Protein AF-A0A919ZB90-F1 (afdb_monomer)

Radius of gyration: 28.22 Å; Cα contacts (8 Å, |Δi|>4): 1110; chains: 1; bounding box: 58×94×82 Å

Structure (mmCIF, N/CA/C/O backbone):
data_AF-A0A919ZB90-F1
#
_entry.id   AF-A0A919ZB90-F1
#
loop_
_atom_site.group_PDB
_atom_site.id
_atom_site.type_symbol
_atom_site.label_atom_id
_atom_site.label_alt_id
_atom_site.label_comp_id
_atom_site.label_asym_id
_atom_site.label_entity_id
_atom_site.label_seq_id
_atom_site.pdbx_PDB_ins_code
_atom_site.Cartn_x
_atom_site.Cartn_y
_atom_site.Cartn_z
_atom_site.occupancy
_atom_site.B_iso_or_equiv
_atom_site.auth_seq_id
_atom_site.auth_comp_id
_atom_site.auth_asym_id
_atom_site.auth_atom_id
_atom_site.pdbx_PDB_model_num
ATOM 1 N N . MET A 1 1 ? 9.012 74.924 -45.131 1.00 33.72 1 MET A N 1
ATOM 2 C CA . MET A 1 1 ? 10.168 74.266 -45.775 1.00 33.72 1 MET A CA 1
ATOM 3 C C . MET A 1 1 ? 10.039 72.759 -45.604 1.00 33.72 1 MET A C 1
ATOM 5 O O . MET A 1 1 ? 9.508 72.348 -44.579 1.00 33.72 1 MET A O 1
ATOM 9 N N . PRO A 1 2 ? 10.419 71.971 -46.619 1.00 34.50 2 PRO A N 1
ATOM 10 C CA . PRO A 1 2 ? 9.854 70.656 -46.902 1.00 34.50 2 PRO A CA 1
ATOM 11 C C . PRO A 1 2 ? 10.776 69.486 -46.518 1.00 34.50 2 PRO A C 1
ATOM 13 O O . PRO A 1 2 ? 11.990 69.631 -46.419 1.00 34.50 2 PRO A O 1
ATOM 16 N N . SER A 1 3 ? 10.129 68.333 -46.336 1.00 35.34 3 SER A N 1
ATOM 17 C CA . SER A 1 3 ? 10.578 66.939 -46.496 1.00 35.34 3 SER A CA 1
ATOM 18 C C . SER A 1 3 ? 12.065 66.649 -46.756 1.00 35.34 3 SER A C 1
ATOM 20 O O . SER A 1 3 ? 12.590 66.942 -47.832 1.00 35.34 3 SER A O 1
ATOM 22 N N . LYS A 1 4 ? 12.675 65.874 -45.849 1.00 35.53 4 LYS A N 1
ATOM 23 C CA . LYS A 1 4 ? 13.833 65.018 -46.144 1.00 35.53 4 LYS A CA 1
ATOM 24 C C . LYS A 1 4 ? 13.376 63.549 -46.056 1.00 35.53 4 LYS A C 1
ATOM 26 O O . LYS A 1 4 ? 12.790 63.186 -45.037 1.00 35.53 4 LYS A O 1
ATOM 31 N N . PRO A 1 5 ? 13.566 62.724 -47.100 1.00 38.44 5 PRO A N 1
ATOM 32 C CA . PRO A 1 5 ? 13.078 61.349 -47.117 1.00 38.44 5 PRO A CA 1
ATOM 33 C C . PRO A 1 5 ? 13.950 60.445 -46.238 1.00 38.44 5 PRO A C 1
ATOM 35 O O . PRO A 1 5 ? 15.179 60.535 -46.262 1.00 38.44 5 PRO A O 1
ATOM 38 N N . ALA A 1 6 ? 13.299 59.569 -45.473 1.00 39.81 6 ALA A N 1
ATOM 39 C CA . ALA A 1 6 ? 13.949 58.467 -44.775 1.00 39.81 6 ALA A CA 1
ATOM 40 C C . ALA A 1 6 ? 14.398 57.391 -45.789 1.00 39.81 6 ALA A C 1
ATOM 42 O O . ALA A 1 6 ? 13.708 57.167 -46.788 1.00 39.81 6 ALA A O 1
ATOM 43 N N . PRO A 1 7 ? 15.551 56.736 -45.569 1.00 35.25 7 PRO A N 1
ATOM 44 C CA . PRO A 1 7 ? 16.112 55.780 -46.512 1.00 35.25 7 PRO A CA 1
ATOM 45 C C . PRO A 1 7 ? 15.298 54.482 -46.573 1.00 35.25 7 PRO A C 1
ATOM 47 O O . PRO A 1 7 ? 14.912 53.906 -45.558 1.00 35.25 7 PRO A O 1
ATOM 50 N N . SER A 1 8 ? 15.089 54.015 -47.803 1.00 32.25 8 SER A N 1
ATOM 51 C CA . SER A 1 8 ? 14.588 52.685 -48.140 1.00 32.25 8 SER A CA 1
ATOM 52 C C . SER A 1 8 ? 15.560 51.621 -47.624 1.00 32.25 8 SER A C 1
ATOM 54 O O . SER A 1 8 ? 16.676 51.492 -48.128 1.00 32.25 8 SER A O 1
ATOM 56 N N . ILE A 1 9 ? 15.134 50.854 -46.620 1.00 36.75 9 ILE A N 1
ATOM 57 C CA . ILE A 1 9 ? 15.798 49.610 -46.234 1.00 36.75 9 ILE A CA 1
ATOM 58 C C . ILE A 1 9 ? 15.174 48.505 -47.085 1.00 36.75 9 ILE A C 1
ATOM 60 O O . ILE A 1 9 ? 14.011 48.143 -46.916 1.00 36.75 9 ILE A O 1
ATOM 64 N N . ARG A 1 10 ? 15.956 48.002 -48.044 1.00 31.92 10 ARG A N 1
ATOM 65 C CA . ARG A 1 10 ? 15.674 46.740 -48.731 1.00 31.92 10 ARG A CA 1
ATOM 66 C C . ARG A 1 10 ? 15.649 45.617 -47.685 1.00 31.92 10 ARG A C 1
ATOM 68 O O . ARG A 1 10 ? 16.585 45.554 -46.889 1.00 31.92 10 ARG A O 1
ATOM 75 N N . PRO A 1 11 ? 14.662 44.710 -47.696 1.00 31.88 11 PRO A N 1
ATOM 76 C CA . PRO A 1 11 ? 14.775 43.480 -46.935 1.00 31.88 11 PRO A CA 1
ATOM 77 C C . PRO A 1 11 ? 15.891 42.639 -47.558 1.00 31.88 11 PRO A C 1
ATOM 79 O O . PRO A 1 11 ? 15.798 42.196 -48.704 1.00 31.88 11 PRO A O 1
ATOM 82 N N . THR A 1 12 ? 16.974 42.463 -46.808 1.00 31.47 12 THR A N 1
ATOM 83 C CA . THR A 1 12 ? 17.991 41.458 -47.094 1.00 31.47 12 THR A CA 1
ATOM 84 C C . THR A 1 12 ? 17.324 40.099 -46.936 1.00 31.47 12 THR A C 1
ATOM 86 O O . THR A 1 12 ? 16.938 39.704 -45.838 1.00 31.47 12 THR A O 1
ATOM 89 N N . VAL A 1 13 ? 17.136 39.406 -48.053 1.00 31.42 13 VAL A N 1
ATOM 90 C CA . VAL A 1 13 ? 16.817 37.981 -48.067 1.00 31.42 13 VAL A CA 1
ATOM 91 C C . VAL A 1 13 ? 18.034 37.266 -47.484 1.00 31.42 13 VAL A C 1
ATOM 93 O O . VAL A 1 13 ? 19.089 37.266 -48.113 1.00 31.42 13 VAL A O 1
ATOM 96 N N . SER A 1 14 ? 17.902 36.697 -46.285 1.00 32.19 14 SER A N 1
ATOM 97 C CA . SER A 1 14 ? 18.808 35.647 -45.814 1.00 32.19 14 SER A CA 1
ATOM 98 C C . SER A 1 14 ? 18.320 34.310 -46.376 1.00 32.19 14 SER A C 1
ATOM 100 O O . SER A 1 14 ? 17.209 33.895 -46.037 1.00 32.19 14 SER A O 1
ATOM 102 N N . PRO A 1 15 ? 19.109 33.630 -47.222 1.00 33.69 15 PRO A N 1
ATOM 103 C CA . PRO A 1 15 ? 18.879 32.251 -47.599 1.00 33.69 15 PRO A CA 1
ATOM 104 C C . PRO A 1 15 ? 19.675 31.361 -46.639 1.00 33.69 15 PRO A C 1
ATOM 106 O O . PRO A 1 15 ? 20.893 31.326 -46.721 1.00 33.69 15 PRO A O 1
ATOM 109 N N . ASP A 1 16 ? 18.992 30.724 -45.692 1.00 29.38 16 ASP A N 1
ATOM 110 C CA . ASP A 1 16 ? 19.381 29.421 -45.125 1.00 29.38 16 ASP A CA 1
ATOM 111 C C . ASP A 1 16 ? 18.322 28.994 -44.104 1.00 29.38 16 ASP A C 1
ATOM 113 O O . ASP A 1 16 ? 18.508 28.991 -42.889 1.00 29.38 16 ASP A O 1
ATOM 117 N N . ALA A 1 17 ? 17.147 28.645 -44.625 1.00 31.34 17 ALA A N 1
ATOM 118 C CA . ALA A 1 17 ? 16.283 27.695 -43.950 1.00 31.34 17 ALA A CA 1
ATOM 119 C C . ALA A 1 17 ? 16.693 26.308 -44.454 1.00 31.34 17 ALA A C 1
ATOM 121 O O . ALA A 1 17 ? 16.183 25.835 -45.469 1.00 31.34 17 ALA A O 1
ATOM 122 N N . SER A 1 18 ? 17.645 25.673 -43.768 1.00 29.23 18 SER A N 1
ATOM 123 C CA . SER A 1 18 ? 17.850 24.232 -43.907 1.00 29.23 18 SER A CA 1
ATOM 124 C C . SER A 1 18 ? 16.518 23.537 -43.608 1.00 29.23 18 SER A C 1
ATOM 126 O O . SER A 1 18 ? 15.983 23.727 -42.510 1.00 29.23 18 SER A O 1
ATOM 128 N N . PRO A 1 19 ? 15.950 22.746 -44.534 1.00 32.88 19 PRO A N 1
ATOM 129 C CA . PRO A 1 19 ? 14.796 21.928 -44.215 1.00 32.88 19 PRO A CA 1
ATOM 130 C C . PRO A 1 19 ? 15.258 20.893 -43.189 1.00 32.88 19 PRO A C 1
ATOM 132 O O . PRO A 1 19 ? 16.089 20.031 -43.477 1.00 32.88 19 PRO A O 1
ATOM 135 N N . THR A 1 20 ? 14.760 21.002 -41.962 1.00 36.25 20 THR A N 1
ATOM 136 C CA . THR A 1 20 ? 14.890 19.948 -40.960 1.00 36.25 20 THR A CA 1
ATOM 137 C C . THR A 1 20 ? 14.112 18.740 -41.479 1.00 36.25 20 THR A C 1
ATOM 139 O O . THR A 1 20 ? 12.900 18.639 -41.305 1.00 36.25 20 THR A O 1
ATOM 142 N N . ASN A 1 21 ? 14.821 17.838 -42.166 1.00 36.84 21 ASN A N 1
ATOM 143 C CA . ASN A 1 21 ? 14.359 16.509 -42.573 1.00 36.84 21 ASN A CA 1
ATOM 144 C C . ASN A 1 21 ? 14.119 15.652 -41.319 1.00 36.84 21 ASN A C 1
ATOM 146 O O . ASN A 1 21 ? 14.881 14.745 -40.996 1.00 36.84 21 ASN A O 1
ATOM 150 N N . SER A 1 22 ? 13.062 15.990 -40.587 1.00 46.31 22 SER A N 1
ATOM 151 C CA . SER A 1 22 ? 12.531 15.221 -39.471 1.00 46.31 22 SER A CA 1
ATOM 152 C C . SER A 1 22 ? 11.343 14.415 -39.982 1.00 46.31 22 SER A C 1
ATOM 154 O O . SER A 1 22 ? 10.385 14.965 -40.527 1.00 46.31 22 SER A O 1
ATOM 156 N N . ALA A 1 23 ? 11.407 13.093 -39.848 1.00 43.88 23 ALA A N 1
ATOM 157 C CA . ALA A 1 23 ? 10.255 12.252 -40.123 1.00 43.88 23 ALA A CA 1
ATOM 158 C C . ALA A 1 23 ? 9.307 12.335 -38.919 1.00 43.88 23 ALA A C 1
ATOM 160 O O . ALA A 1 23 ? 9.551 11.715 -37.885 1.00 43.88 23 ALA A O 1
ATOM 161 N N . ARG A 1 24 ? 8.218 13.102 -39.041 1.00 47.94 24 ARG A N 1
ATOM 162 C CA . ARG A 1 24 ? 7.064 12.974 -38.143 1.00 47.94 24 ARG A CA 1
ATOM 163 C C . ARG A 1 24 ? 6.127 11.947 -38.775 1.00 47.94 24 ARG A C 1
ATOM 165 O O . ARG A 1 24 ? 5.495 12.239 -39.781 1.00 47.94 24 ARG A O 1
ATOM 172 N N . ALA A 1 25 ? 6.133 10.724 -38.252 1.00 42.44 25 ALA A N 1
ATOM 173 C CA . ALA A 1 25 ? 5.331 9.634 -38.796 1.00 42.44 25 ALA A CA 1
ATOM 174 C C . ALA A 1 25 ? 3.856 9.780 -38.394 1.00 42.44 25 ALA A C 1
ATOM 176 O O . ALA A 1 25 ? 3.531 9.915 -37.213 1.00 42.44 25 ALA A O 1
ATOM 177 N N . ASP A 1 26 ? 2.983 9.730 -39.396 1.00 37.31 26 ASP A N 1
ATOM 178 C CA . ASP A 1 26 ? 1.536 9.658 -39.254 1.00 37.31 26 ASP A CA 1
ATOM 179 C C . ASP A 1 26 ? 1.111 8.333 -38.582 1.00 37.31 26 ASP A C 1
ATOM 181 O O . ASP A 1 26 ? 1.509 7.242 -38.987 1.00 37.31 26 ASP A O 1
ATOM 185 N N . GLY A 1 27 ? 0.262 8.422 -37.554 1.00 43.72 27 GLY A N 1
ATOM 186 C CA . GLY A 1 27 ? -0.650 7.352 -37.122 1.00 43.72 27 GLY A CA 1
ATOM 187 C C . GLY A 1 27 ? -0.151 6.293 -36.126 1.00 43.72 27 GLY A C 1
ATOM 188 O O . GLY A 1 27 ? -0.932 5.900 -35.261 1.00 43.72 27 GLY A O 1
ATOM 189 N N . ALA A 1 28 ? 1.108 5.851 -36.171 1.00 56.88 28 ALA A N 1
ATOM 190 C CA . ALA A 1 28 ? 1.669 4.919 -35.181 1.00 56.88 28 ALA A CA 1
ATOM 191 C C . ALA A 1 28 ? 3.053 5.399 -34.726 1.00 56.88 28 ALA A C 1
ATOM 193 O O . ALA A 1 28 ? 3.996 5.431 -35.510 1.00 56.88 28 ALA A O 1
ATOM 194 N N . GLY A 1 29 ? 3.170 5.830 -33.468 1.00 84.94 29 GLY A N 1
ATOM 195 C CA . GLY A 1 29 ? 4.442 6.281 -32.897 1.00 84.94 29 GLY A CA 1
ATOM 196 C C . GLY A 1 29 ? 5.389 5.121 -32.577 1.00 84.94 29 GLY A C 1
ATOM 197 O O . GLY A 1 29 ? 4.961 3.975 -32.458 1.00 84.94 29 GLY A O 1
ATOM 198 N N . ILE A 1 30 ? 6.677 5.431 -32.397 1.00 91.69 30 ILE A N 1
ATOM 199 C CA . ILE A 1 30 ? 7.649 4.493 -31.811 1.00 91.69 30 ILE A CA 1
ATOM 200 C C . ILE A 1 30 ? 7.158 4.079 -30.419 1.00 91.69 30 ILE A C 1
ATOM 202 O O . ILE A 1 30 ? 6.706 4.926 -29.651 1.00 91.69 30 ILE A O 1
ATOM 206 N N . VAL A 1 31 ? 7.274 2.797 -30.080 1.00 93.50 31 VAL A N 1
ATOM 207 C CA . VAL A 1 31 ? 6.884 2.250 -28.776 1.00 93.50 31 VAL A CA 1
ATOM 208 C C . VAL A 1 31 ? 8.124 1.775 -28.029 1.00 93.50 31 VAL A C 1
ATOM 210 O O . VAL A 1 31 ? 8.919 1.012 -28.571 1.00 93.50 31 VAL A O 1
ATOM 213 N N . ILE A 1 32 ? 8.253 2.201 -26.770 1.00 94.56 32 ILE A N 1
ATOM 214 C CA . ILE A 1 32 ? 9.204 1.656 -25.793 1.00 94.56 32 ILE A CA 1
ATOM 215 C C . ILE A 1 32 ? 8.383 1.039 -24.668 1.00 94.56 32 ILE A C 1
ATOM 217 O O . ILE A 1 32 ? 7.632 1.761 -24.009 1.00 94.56 32 ILE A O 1
ATOM 221 N N . ARG A 1 33 ? 8.501 -0.271 -24.442 1.00 94.00 33 ARG A N 1
ATOM 222 C CA . ARG A 1 33 ? 7.674 -0.996 -23.464 1.00 94.00 33 ARG A CA 1
ATOM 223 C C . ARG A 1 33 ? 8.517 -1.909 -22.590 1.00 94.00 33 ARG A C 1
ATOM 225 O O . ARG A 1 33 ? 9.237 -2.748 -23.118 1.00 94.00 33 ARG A O 1
ATOM 232 N N . LEU A 1 34 ? 8.398 -1.780 -21.272 1.00 94.50 34 LEU A N 1
ATOM 233 C CA . LEU A 1 34 ? 9.046 -2.691 -20.330 1.00 94.50 34 LEU A CA 1
ATOM 234 C C . LEU A 1 34 ? 8.370 -4.071 -20.391 1.00 94.50 34 LEU A C 1
ATOM 236 O O . LEU A 1 34 ? 7.156 -4.174 -20.242 1.00 94.50 34 LEU A O 1
ATOM 240 N N . GLN A 1 35 ? 9.137 -5.143 -20.591 1.00 94.38 35 GLN A N 1
ATOM 241 C CA . GLN A 1 35 ? 8.577 -6.497 -20.702 1.00 94.38 35 GLN A CA 1
ATOM 242 C C . GLN A 1 35 ? 8.038 -7.021 -19.366 1.00 94.38 35 GLN A C 1
ATOM 244 O O . GLN A 1 35 ? 6.997 -7.674 -19.343 1.00 94.38 35 GLN A O 1
ATOM 249 N N . ALA A 1 36 ? 8.727 -6.725 -18.257 1.00 90.56 36 ALA A N 1
ATOM 250 C CA . ALA A 1 36 ? 8.327 -7.168 -16.918 1.00 90.56 36 ALA A CA 1
ATOM 251 C C . ALA A 1 36 ? 6.997 -6.545 -16.460 1.00 90.56 36 ALA A C 1
ATOM 253 O O . ALA A 1 36 ? 6.240 -7.161 -15.714 1.00 90.56 36 ALA A O 1
ATOM 254 N N . GLU A 1 37 ? 6.694 -5.337 -16.939 1.00 91.44 37 GLU A N 1
ATOM 255 C CA . GLU A 1 37 ? 5.431 -4.654 -16.689 1.00 91.44 37 GLU A CA 1
ATOM 256 C C . GLU A 1 37 ? 5.023 -3.839 -17.931 1.00 91.44 37 GLU A C 1
ATOM 258 O O . GLU A 1 37 ? 5.362 -2.658 -18.040 1.00 91.44 37 GLU A O 1
ATOM 263 N N . PRO A 1 38 ? 4.280 -4.448 -18.876 1.00 88.25 38 PRO A N 1
ATOM 264 C CA . PRO A 1 38 ? 3.887 -3.818 -20.139 1.00 88.25 38 PRO A CA 1
ATOM 265 C C . PRO A 1 38 ? 3.040 -2.550 -19.998 1.00 88.25 38 PRO A C 1
ATOM 267 O O . PRO A 1 38 ? 2.917 -1.795 -20.964 1.00 88.25 38 PRO A O 1
ATOM 270 N N . ARG A 1 39 ? 2.439 -2.309 -18.822 1.00 87.12 39 ARG A N 1
ATOM 271 C CA . ARG A 1 39 ? 1.713 -1.064 -18.521 1.00 87.12 39 ARG A CA 1
ATOM 272 C C . ARG A 1 39 ? 2.660 0.127 -18.320 1.00 87.12 39 ARG A C 1
ATOM 274 O O . ARG A 1 39 ? 2.202 1.265 -18.373 1.00 87.12 39 ARG A O 1
ATOM 281 N N . LEU A 1 40 ? 3.956 -0.119 -18.116 1.00 84.69 40 LEU A N 1
ATOM 282 C CA . LEU A 1 40 ? 5.010 0.894 -18.074 1.00 84.69 40 LEU A CA 1
ATOM 283 C C . LEU A 1 40 ? 5.649 1.019 -19.468 1.00 84.69 40 LEU A C 1
ATOM 285 O O . LEU A 1 40 ? 6.515 0.232 -19.856 1.00 84.69 40 LEU A O 1
ATOM 289 N N . GLY A 1 41 ? 5.216 2.022 -20.231 1.00 79.44 41 GLY A N 1
ATOM 290 C CA . GLY A 1 41 ? 5.770 2.356 -21.545 1.00 79.44 41 GLY A CA 1
ATOM 291 C C . GLY A 1 41 ? 6.099 3.842 -21.667 1.00 79.44 41 GLY A C 1
ATOM 292 O O . GLY A 1 41 ? 5.474 4.670 -21.009 1.00 79.44 41 GLY A O 1
ATOM 293 N N . GLY A 1 42 ? 7.092 4.185 -22.491 1.00 75.69 42 GLY A N 1
ATOM 294 C CA . GLY A 1 42 ? 7.488 5.578 -22.724 1.00 75.69 42 GLY A CA 1
ATOM 295 C C . GLY A 1 42 ? 6.341 6.425 -23.312 1.00 75.69 42 GLY A C 1
ATOM 296 O O . GLY A 1 42 ? 5.517 5.908 -24.060 1.00 75.69 42 GLY A O 1
ATOM 297 N N . ALA A 1 43 ? 6.253 7.734 -23.052 1.00 81.69 43 ALA A N 1
ATOM 298 C CA . ALA A 1 43 ? 7.235 8.587 -22.381 1.00 81.69 43 ALA A CA 1
ATOM 299 C C . ALA A 1 43 ? 6.978 8.734 -20.869 1.00 81.69 43 ALA A C 1
ATOM 301 O O . ALA A 1 43 ? 6.057 9.445 -20.471 1.00 81.69 43 ALA A O 1
ATOM 302 N N . ILE A 1 44 ? 7.797 8.083 -20.037 1.00 87.75 44 ILE A N 1
ATOM 303 C CA . ILE A 1 44 ? 7.660 8.081 -18.572 1.00 87.75 44 ILE A CA 1
ATOM 304 C C . ILE A 1 44 ? 9.024 7.964 -17.888 1.00 87.75 44 ILE A C 1
ATOM 306 O O . ILE A 1 44 ? 9.960 7.379 -18.437 1.00 87.75 44 ILE A O 1
ATOM 310 N N . THR A 1 45 ? 9.098 8.457 -16.653 1.00 91.19 45 THR A N 1
ATOM 311 C CA . THR A 1 45 ? 10.108 8.042 -15.673 1.00 91.19 45 THR A CA 1
ATOM 312 C C . THR A 1 45 ? 9.450 7.049 -14.730 1.00 91.19 45 THR A C 1
ATOM 314 O O . THR A 1 45 ? 8.411 7.380 -14.167 1.00 91.19 45 THR A O 1
ATOM 317 N N . ALA A 1 46 ? 10.017 5.859 -14.541 1.00 92.31 46 ALA A N 1
ATOM 318 C CA . ALA A 1 46 ? 9.442 4.817 -13.689 1.00 92.31 46 ALA A CA 1
ATOM 319 C C . ALA A 1 46 ? 10.495 4.182 -12.773 1.00 92.31 46 ALA A C 1
ATOM 321 O O . ALA A 1 46 ? 11.666 4.085 -13.140 1.00 92.31 46 ALA A O 1
ATOM 322 N N . LEU A 1 47 ? 10.062 3.721 -11.595 1.00 91.12 47 LEU A N 1
ATOM 323 C CA . LEU A 1 47 ? 10.901 2.914 -10.709 1.00 91.12 47 LEU A CA 1
ATOM 324 C C . LEU A 1 47 ? 11.029 1.487 -11.252 1.00 91.12 47 LEU A C 1
ATOM 326 O O . LEU A 1 47 ? 10.025 0.811 -11.510 1.00 91.12 47 LEU A O 1
ATOM 330 N N . VAL A 1 48 ? 12.269 1.026 -11.384 1.00 92.19 48 VAL A N 1
ATOM 331 C CA . VAL A 1 48 ? 12.631 -0.318 -11.852 1.00 92.19 48 VAL A CA 1
ATOM 332 C C . VAL A 1 48 ? 13.619 -0.960 -10.884 1.00 92.19 48 VAL A C 1
ATOM 334 O O . VAL A 1 48 ? 14.331 -0.261 -10.162 1.00 92.19 48 VAL A O 1
ATOM 337 N N . GLY A 1 49 ? 13.650 -2.289 -10.850 1.00 90.19 49 GLY A N 1
ATOM 338 C CA . GLY A 1 49 ? 14.616 -3.016 -10.032 1.00 90.19 49 GLY A CA 1
ATOM 339 C C . GLY A 1 49 ? 16.050 -2.918 -10.554 1.00 90.19 49 GLY A C 1
ATOM 340 O O . GLY A 1 49 ? 16.294 -2.542 -11.700 1.00 90.19 49 GLY A O 1
ATOM 341 N N . ALA A 1 50 ? 17.002 -3.320 -9.710 1.00 88.12 50 ALA A N 1
ATOM 342 C CA . ALA A 1 50 ? 18.422 -3.431 -10.064 1.00 88.12 50 ALA A CA 1
ATOM 343 C C . ALA A 1 50 ? 18.764 -4.678 -10.908 1.00 88.12 50 ALA A C 1
ATOM 345 O O . ALA A 1 50 ? 19.900 -4.840 -11.348 1.00 88.12 50 ALA A O 1
ATOM 346 N N . SER A 1 51 ? 17.792 -5.567 -11.137 1.00 88.75 51 SER A N 1
ATOM 347 C CA . SER A 1 51 ? 17.930 -6.700 -12.056 1.00 88.75 51 SER A CA 1
ATOM 348 C C . SER A 1 51 ? 17.958 -6.239 -13.519 1.00 88.75 51 SER A C 1
ATOM 350 O O . SER A 1 51 ? 17.534 -5.126 -13.831 1.00 88.75 51 SER A O 1
ATOM 352 N N . ASP A 1 52 ? 18.440 -7.095 -14.425 1.00 92.06 52 ASP A N 1
ATOM 353 C CA . ASP A 1 52 ? 18.441 -6.809 -15.864 1.00 92.06 52 ASP A CA 1
ATOM 354 C C . ASP A 1 52 ? 17.018 -6.488 -16.357 1.00 92.06 52 ASP A C 1
ATOM 356 O O . ASP A 1 52 ? 16.082 -7.267 -16.166 1.00 92.06 52 ASP A O 1
ATOM 360 N N . GLN A 1 53 ? 16.859 -5.342 -17.020 1.00 94.38 53 GLN A N 1
ATOM 361 C CA . GLN A 1 53 ? 15.562 -4.853 -17.492 1.00 94.38 53 GLN A CA 1
ATOM 362 C C . GLN A 1 53 ? 15.442 -5.051 -19.002 1.00 94.38 53 GLN A C 1
ATOM 364 O O . GLN A 1 53 ? 16.311 -4.612 -19.755 1.00 94.38 53 GLN A O 1
ATOM 369 N N . ARG A 1 54 ? 14.362 -5.689 -19.468 1.00 96.81 54 ARG A N 1
ATOM 370 C CA . ARG A 1 54 ? 14.127 -5.944 -20.900 1.00 96.81 54 ARG A CA 1
ATOM 371 C C . ARG A 1 54 ? 13.019 -5.063 -21.453 1.00 96.81 54 ARG A C 1
ATOM 373 O O . ARG A 1 54 ? 11.954 -4.956 -20.850 1.00 96.81 54 ARG A O 1
ATOM 380 N N . TYR A 1 55 ? 13.254 -4.494 -22.627 1.00 97.25 55 TYR A N 1
ATOM 381 C CA . TYR A 1 55 ? 12.353 -3.569 -23.300 1.00 97.25 55 TYR A CA 1
ATOM 382 C C . TYR A 1 55 ? 12.075 -4.004 -24.727 1.00 97.25 55 TYR A C 1
ATOM 384 O O . TYR A 1 55 ? 12.997 -4.382 -25.442 1.00 97.25 55 TYR A O 1
ATOM 392 N N . ASP A 1 56 ? 10.829 -3.869 -25.164 1.00 96.81 56 ASP A N 1
ATOM 393 C CA . ASP A 1 56 ? 10.492 -3.897 -26.583 1.00 96.81 56 ASP A CA 1
ATOM 394 C C . ASP A 1 56 ? 10.643 -2.487 -27.159 1.00 96.81 56 ASP A C 1
ATOM 396 O O . ASP A 1 56 ? 10.038 -1.537 -26.650 1.00 96.81 56 ASP A O 1
ATOM 400 N N . LEU A 1 57 ? 11.422 -2.368 -28.233 1.00 96.56 57 LEU A N 1
ATOM 401 C CA . LEU A 1 57 ? 11.479 -1.197 -29.101 1.00 96.56 57 LEU A CA 1
ATOM 402 C C . LEU A 1 57 ? 10.798 -1.539 -30.421 1.00 96.56 57 LEU A C 1
ATOM 404 O O . LEU A 1 57 ? 11.270 -2.417 -31.143 1.00 96.56 57 LEU A O 1
ATOM 408 N N . ILE A 1 58 ? 9.701 -0.850 -30.732 1.00 95.94 58 ILE A N 1
ATOM 409 C CA . ILE A 1 58 ? 8.933 -1.060 -31.964 1.00 95.94 58 ILE A CA 1
ATOM 410 C C . ILE A 1 58 ? 8.882 0.254 -32.735 1.00 95.94 58 ILE A C 1
ATOM 412 O O . ILE A 1 58 ? 8.422 1.274 -32.219 1.00 95.94 58 ILE A O 1
ATOM 416 N N . PHE A 1 59 ? 9.346 0.218 -33.976 1.00 95.56 59 PHE A N 1
ATOM 417 C CA . PHE A 1 59 ? 9.377 1.337 -34.900 1.00 95.56 59 PHE A CA 1
ATOM 418 C C . PHE A 1 59 ? 8.283 1.162 -35.962 1.00 95.56 59 PHE A C 1
ATOM 420 O O . PHE A 1 59 ? 8.005 0.043 -36.384 1.00 95.56 59 PHE A O 1
ATOM 427 N N . PRO A 1 60 ? 7.662 2.249 -36.443 1.00 94.75 60 PRO A N 1
ATOM 428 C CA . PRO A 1 60 ? 6.698 2.177 -37.542 1.00 94.75 60 PRO A CA 1
ATOM 429 C C . PRO A 1 60 ? 7.369 2.077 -38.928 1.00 94.75 60 PRO A C 1
ATOM 431 O O . PRO A 1 60 ? 6.682 2.049 -39.945 1.00 94.75 60 PRO A O 1
ATOM 434 N N . TYR A 1 61 ? 8.704 2.068 -38.984 1.00 93.38 61 TYR A N 1
ATOM 435 C CA . TYR A 1 61 ? 9.514 2.029 -40.201 1.00 93.38 61 TYR A CA 1
ATOM 436 C C . TYR A 1 61 ? 10.835 1.297 -39.950 1.00 93.38 61 TYR A C 1
ATOM 438 O O . TYR A 1 61 ? 11.311 1.240 -38.815 1.00 93.38 61 TYR A O 1
ATOM 446 N N . ALA A 1 62 ? 11.452 0.800 -41.025 1.00 96.06 62 ALA A N 1
ATOM 447 C CA . ALA A 1 62 ? 12.778 0.198 -40.977 1.00 96.06 62 ALA A CA 1
ATOM 448 C C . ALA A 1 62 ? 13.833 1.205 -40.484 1.00 96.06 62 ALA A C 1
ATOM 450 O O . ALA A 1 62 ? 13.873 2.364 -40.927 1.00 96.06 62 ALA A O 1
ATOM 451 N N . VAL A 1 63 ? 14.707 0.769 -39.576 1.00 96.94 63 VAL A N 1
ATOM 452 C CA . VAL A 1 63 ? 15.742 1.611 -38.959 1.00 96.94 63 VAL A CA 1
ATOM 453 C C . VAL A 1 63 ? 17.158 1.166 -39.293 1.00 96.94 63 VAL A C 1
ATOM 455 O O . VAL A 1 63 ? 17.436 -0.005 -39.538 1.00 96.94 63 VAL A O 1
ATOM 458 N N . ASN A 1 64 ? 18.092 2.117 -39.246 1.00 97.81 64 ASN A N 1
ATOM 459 C CA . ASN A 1 64 ? 19.507 1.790 -39.223 1.00 97.81 64 ASN A CA 1
ATOM 460 C C . ASN A 1 64 ? 19.861 1.287 -37.813 1.00 97.81 64 ASN A C 1
ATOM 462 O O . ASN A 1 64 ? 19.969 2.074 -36.871 1.00 97.81 64 ASN A O 1
ATOM 466 N N . ARG A 1 65 ? 20.024 -0.034 -37.684 1.00 97.81 65 ARG A N 1
ATOM 467 C CA . ARG A 1 65 ? 20.259 -0.723 -36.404 1.00 97.81 65 ARG A CA 1
ATOM 468 C C . ARG A 1 65 ? 21.455 -0.160 -35.639 1.00 97.81 65 ARG A C 1
ATOM 470 O O . ARG A 1 65 ? 21.310 0.225 -34.485 1.00 97.81 65 ARG A O 1
ATOM 477 N N . GLU A 1 66 ? 22.598 -0.017 -36.307 1.00 97.62 66 GLU A N 1
ATOM 478 C CA . GLU A 1 66 ? 23.826 0.526 -35.712 1.00 97.62 66 GLU A CA 1
ATOM 479 C C . GLU A 1 66 ? 23.619 1.956 -35.192 1.00 97.62 66 GLU A C 1
ATOM 481 O O . GLU A 1 66 ? 24.061 2.308 -34.097 1.00 97.62 66 GLU A O 1
ATOM 486 N N . SER A 1 67 ? 22.890 2.783 -35.946 1.00 97.94 67 SER A N 1
ATOM 487 C CA . SER A 1 67 ? 22.556 4.136 -35.515 1.00 97.94 67 SER A CA 1
ATOM 488 C C . SER A 1 67 ? 21.664 4.142 -34.275 1.00 97.94 67 SER A C 1
ATOM 490 O O . SER A 1 67 ? 21.854 5.010 -33.428 1.00 97.94 67 SER A O 1
ATOM 492 N N . VAL A 1 68 ? 20.707 3.218 -34.153 1.00 97.81 68 VAL A N 1
ATOM 493 C CA . VAL A 1 68 ? 19.849 3.097 -32.962 1.00 97.81 68 VAL A CA 1
ATOM 494 C C . VAL A 1 68 ? 20.667 2.666 -31.747 1.00 97.81 68 VAL A C 1
ATOM 496 O O . VAL A 1 68 ? 20.589 3.313 -30.700 1.00 97.81 68 VAL A O 1
ATOM 499 N N . GLU A 1 69 ? 21.485 1.624 -31.895 1.00 98.25 69 GLU A N 1
ATOM 500 C CA . GLU A 1 69 ? 22.339 1.096 -30.827 1.00 98.25 69 GLU A CA 1
ATOM 501 C C . GLU A 1 69 ? 23.301 2.161 -30.300 1.00 98.25 69 GLU A C 1
ATOM 503 O O . GLU A 1 69 ? 23.370 2.404 -29.093 1.00 98.25 69 GLU A O 1
ATOM 508 N N . LYS A 1 70 ? 23.985 2.867 -31.209 1.00 97.31 70 LYS A N 1
ATOM 509 C CA . LYS A 1 70 ? 24.909 3.951 -30.864 1.00 97.31 70 LYS A CA 1
ATOM 510 C C . LYS A 1 70 ? 24.203 5.108 -30.160 1.00 97.31 70 LYS A C 1
ATOM 512 O O . LYS A 1 70 ? 24.727 5.625 -29.172 1.00 97.31 70 LYS A O 1
ATOM 517 N N . THR A 1 71 ? 23.027 5.511 -30.642 1.00 97.12 71 THR A N 1
ATOM 518 C CA . THR A 1 71 ? 22.256 6.602 -30.032 1.00 97.12 71 THR A CA 1
ATOM 519 C C . THR A 1 71 ? 21.841 6.251 -28.607 1.00 97.12 71 THR A C 1
ATOM 521 O O . THR A 1 71 ? 22.104 7.041 -27.698 1.00 97.12 71 THR A O 1
ATOM 524 N N . ILE A 1 72 ? 21.276 5.059 -28.383 1.00 96.44 72 ILE A N 1
ATOM 525 C CA . ILE A 1 72 ? 20.888 4.616 -27.037 1.00 96.44 72 ILE A CA 1
ATOM 526 C C . ILE A 1 72 ? 22.117 4.527 -26.135 1.00 96.44 72 ILE A C 1
ATOM 528 O O . ILE A 1 72 ? 22.100 5.094 -25.048 1.00 96.44 72 ILE A O 1
ATOM 532 N N . ALA A 1 73 ? 23.201 3.889 -26.588 1.00 95.19 73 ALA A N 1
ATOM 533 C CA . ALA A 1 73 ? 24.425 3.766 -25.799 1.00 95.19 73 ALA A CA 1
ATOM 534 C C . ALA A 1 73 ? 24.977 5.134 -25.368 1.00 95.19 73 ALA A C 1
ATOM 536 O O . ALA A 1 73 ? 25.368 5.303 -24.217 1.00 95.19 73 ALA A O 1
ATOM 537 N N . SER A 1 74 ? 24.947 6.135 -26.257 1.00 93.44 74 SER A N 1
ATOM 538 C CA . SER A 1 74 ? 25.437 7.486 -25.945 1.00 93.44 74 SER A CA 1
ATOM 539 C C . SER A 1 74 ? 24.572 8.258 -24.944 1.00 93.44 74 SER A C 1
ATOM 541 O O . SER A 1 74 ? 25.045 9.217 -24.341 1.00 93.44 74 SER A O 1
ATOM 543 N N . LYS A 1 75 ? 23.309 7.853 -24.772 1.00 92.94 75 LYS A N 1
ATOM 544 C CA . LYS A 1 75 ? 22.326 8.517 -23.904 1.00 92.94 75 LYS A CA 1
ATOM 545 C C . LYS A 1 75 ? 21.960 7.704 -22.668 1.00 92.94 75 LYS A C 1
ATOM 547 O O . LYS A 1 75 ? 21.127 8.153 -21.886 1.00 92.94 75 LYS A O 1
ATOM 552 N N . LEU A 1 76 ? 22.537 6.513 -22.513 1.00 91.69 76 LEU A N 1
ATOM 553 C CA . LEU A 1 76 ? 22.080 5.542 -21.531 1.00 91.69 76 LEU A CA 1
ATOM 554 C C . LEU A 1 76 ? 22.285 6.034 -20.097 1.00 91.69 76 LEU A C 1
ATOM 556 O O . LEU A 1 76 ? 21.379 5.883 -19.285 1.00 91.69 76 LEU A O 1
ATOM 560 N N . ALA A 1 77 ? 23.432 6.640 -19.792 1.00 84.00 77 ALA A N 1
ATOM 561 C CA . ALA A 1 77 ? 23.713 7.198 -18.473 1.00 84.00 77 ALA A CA 1
ATOM 562 C C . ALA A 1 77 ? 23.077 8.588 -18.307 1.00 84.00 77 ALA A C 1
ATOM 564 O O . ALA A 1 77 ? 23.206 9.450 -19.177 1.00 84.00 77 ALA A O 1
ATOM 565 N N . VAL A 1 78 ? 22.429 8.819 -17.162 1.00 78.25 78 VAL A N 1
ATOM 566 C CA . VAL A 1 78 ? 21.858 10.120 -16.788 1.00 78.25 78 VAL A CA 1
ATOM 567 C C . VAL A 1 78 ? 22.521 10.597 -15.500 1.00 78.25 78 VAL A C 1
ATOM 569 O O . VAL A 1 78 ? 22.460 9.910 -14.486 1.00 78.25 78 VAL A O 1
ATOM 572 N N . THR A 1 79 ? 23.123 11.787 -15.529 1.00 69.12 79 THR A N 1
ATOM 573 C CA . THR A 1 79 ? 23.750 12.431 -14.356 1.00 69.12 79 THR A CA 1
ATOM 574 C C . THR A 1 79 ? 22.922 13.593 -13.794 1.00 69.12 79 THR A C 1
ATOM 576 O O . THR A 1 79 ? 23.378 14.329 -12.923 1.00 69.12 79 THR A O 1
ATOM 579 N N . GLU A 1 80 ? 21.719 13.818 -14.322 1.00 65.12 80 GLU A N 1
ATOM 580 C CA . GLU A 1 80 ? 20.833 14.903 -13.893 1.00 65.12 80 GLU A CA 1
ATOM 581 C C . GLU A 1 80 ? 20.114 14.569 -12.576 1.00 65.12 80 GLU A C 1
ATOM 583 O O . GLU A 1 80 ? 19.688 13.435 -12.356 1.00 65.12 80 GLU A O 1
ATOM 588 N N . GLY A 1 81 ? 19.916 15.581 -11.722 1.00 62.84 81 GLY A N 1
ATOM 589 C CA . GLY A 1 81 ? 19.127 15.458 -10.488 1.00 62.84 81 GLY A CA 1
ATOM 590 C C . GLY A 1 81 ? 19.914 15.079 -9.230 1.00 62.84 81 GLY A C 1
ATOM 591 O O . GLY A 1 81 ? 19.304 14.731 -8.230 1.00 62.84 81 GLY A O 1
ATOM 592 N N . GLY A 1 82 ? 21.250 15.142 -9.249 1.00 63.78 82 GLY A N 1
ATOM 593 C CA . GLY A 1 82 ? 22.078 14.930 -8.051 1.00 63.78 82 GLY A CA 1
ATOM 594 C C . GLY A 1 82 ? 22.210 13.472 -7.593 1.00 63.78 82 GLY A C 1
ATOM 595 O O . GLY A 1 82 ? 22.897 13.214 -6.608 1.00 63.78 82 GLY A O 1
ATOM 596 N N . LEU A 1 83 ? 21.603 12.524 -8.313 1.00 68.69 83 LEU A N 1
ATOM 597 C CA . LEU A 1 83 ? 21.823 11.095 -8.105 1.00 68.69 83 LEU A CA 1
ATOM 598 C C . LEU A 1 83 ? 23.182 10.651 -8.678 1.00 68.69 83 LEU A C 1
ATOM 600 O O . LEU A 1 83 ? 23.660 11.244 -9.653 1.00 68.69 83 LEU A O 1
ATOM 604 N N . PRO A 1 84 ? 23.802 9.594 -8.119 1.00 67.94 84 PRO A N 1
ATOM 605 C CA . PRO A 1 84 ? 25.010 9.003 -8.682 1.00 67.94 84 PRO A CA 1
ATOM 606 C C . PRO A 1 84 ? 24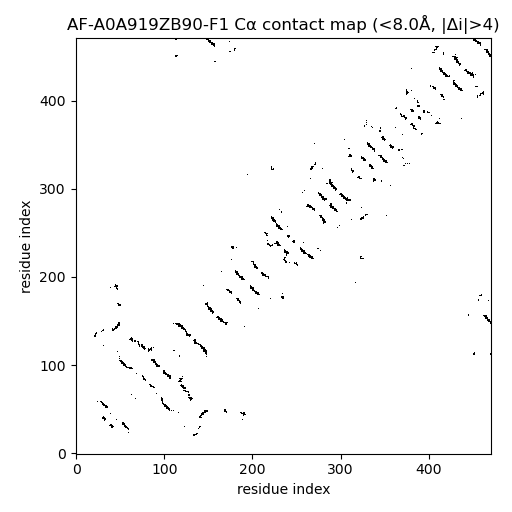.817 8.556 -10.136 1.00 67.94 84 PRO A C 1
ATOM 608 O O . PRO A 1 84 ? 23.731 8.137 -10.547 1.00 67.94 84 PRO A O 1
ATOM 611 N N . SER A 1 85 ? 25.901 8.603 -10.917 1.00 70.50 85 SER A N 1
ATOM 612 C CA . SER A 1 85 ? 25.907 8.004 -12.252 1.00 70.50 85 SER A CA 1
ATOM 613 C C . SER A 1 85 ? 25.740 6.494 -12.126 1.00 70.50 85 SER A C 1
ATOM 615 O O . SER A 1 85 ? 26.548 5.828 -11.477 1.00 70.50 85 SER A O 1
ATOM 617 N N . LEU A 1 86 ? 24.721 5.955 -12.788 1.00 82.69 86 LEU A N 1
ATOM 618 C CA . LEU A 1 86 ? 24.498 4.520 -12.870 1.00 82.69 86 LEU A CA 1
ATOM 619 C C . LEU A 1 86 ? 25.383 3.922 -13.967 1.00 82.69 86 LEU A C 1
ATOM 621 O O . LEU A 1 86 ? 25.324 4.354 -15.120 1.00 82.69 86 LEU A O 1
ATOM 625 N N . GLU A 1 87 ? 26.167 2.900 -13.634 1.00 86.31 87 GLU A N 1
ATOM 626 C CA . GLU A 1 87 ? 26.814 2.079 -14.655 1.00 86.31 87 GLU A CA 1
ATOM 627 C C . GLU A 1 87 ? 25.763 1.161 -15.289 1.00 86.31 87 GLU A C 1
ATOM 629 O O . GLU A 1 87 ? 25.253 0.240 -14.648 1.00 86.31 87 GLU A O 1
ATOM 634 N N . ALA A 1 88 ? 25.420 1.425 -16.548 1.00 90.19 88 ALA A N 1
ATOM 635 C CA . ALA A 1 88 ? 24.468 0.632 -17.311 1.00 90.19 88 ALA A CA 1
ATOM 636 C C . ALA A 1 88 ? 25.013 0.345 -18.712 1.00 90.19 88 ALA A C 1
ATOM 638 O O . ALA A 1 88 ? 25.676 1.185 -19.321 1.00 90.19 88 ALA A O 1
ATOM 639 N N . THR A 1 89 ? 24.705 -0.838 -19.241 1.00 93.88 89 THR A N 1
ATOM 640 C CA . THR A 1 89 ? 25.001 -1.217 -20.631 1.00 93.88 89 THR A CA 1
ATOM 641 C C . THR A 1 89 ? 23.744 -1.740 -21.311 1.00 93.88 89 THR A C 1
ATOM 643 O O . THR A 1 89 ? 22.851 -2.266 -20.649 1.00 93.88 89 THR A O 1
ATOM 646 N N . ALA A 1 90 ? 23.659 -1.588 -22.632 1.00 96.56 90 ALA A N 1
ATOM 647 C CA . ALA A 1 90 ? 22.538 -2.070 -23.431 1.00 96.56 90 ALA A CA 1
ATOM 648 C C . ALA A 1 90 ? 22.993 -3.206 -24.354 1.00 96.56 90 ALA A C 1
ATOM 650 O O . ALA A 1 90 ? 24.013 -3.087 -25.031 1.00 96.56 90 ALA A O 1
ATOM 651 N N . ALA A 1 91 ? 22.226 -4.293 -24.393 1.00 97.19 91 ALA A N 1
ATOM 652 C CA . ALA A 1 91 ? 22.386 -5.388 -25.344 1.00 97.19 91 ALA A CA 1
ATOM 653 C C . ALA A 1 91 ? 21.127 -5.509 -26.210 1.00 97.19 91 ALA A C 1
ATOM 655 O O . ALA A 1 91 ? 20.015 -5.408 -25.690 1.00 97.19 91 ALA A O 1
ATOM 656 N N . PHE A 1 92 ? 21.304 -5.733 -27.511 1.00 98.00 92 PHE A N 1
ATOM 657 C CA . PHE A 1 92 ? 20.229 -5.687 -28.502 1.00 98.00 92 PHE A CA 1
ATOM 658 C C . PHE A 1 92 ? 20.001 -7.055 -29.144 1.00 98.00 92 PHE A C 1
ATOM 660 O O . PHE A 1 92 ? 20.938 -7.715 -29.587 1.00 98.00 92 PHE A O 1
ATOM 667 N N . GLU A 1 93 ? 18.735 -7.447 -29.232 1.00 98.06 93 GLU A N 1
ATOM 668 C CA . GLU A 1 93 ? 18.256 -8.628 -29.946 1.00 98.06 93 GLU A CA 1
ATOM 669 C C . GLU A 1 93 ? 17.253 -8.161 -31.010 1.00 98.06 93 GLU A C 1
ATOM 671 O O . GLU A 1 93 ? 16.081 -7.917 -30.719 1.00 98.06 93 GLU A O 1
ATOM 676 N N . TRP A 1 94 ? 17.717 -7.978 -32.249 1.00 98.00 94 TRP A N 1
ATOM 677 C CA . TRP A 1 94 ? 16.858 -7.547 -33.357 1.00 98.00 94 TRP A CA 1
ATOM 678 C C . TRP A 1 94 ? 15.971 -8.689 -33.845 1.00 98.00 94 TRP A C 1
ATOM 680 O O . TRP A 1 94 ? 16.465 -9.750 -34.225 1.00 98.00 94 TRP A O 1
ATOM 690 N N . VAL A 1 95 ? 14.663 -8.439 -33.884 1.00 95.31 95 VAL A N 1
ATOM 691 C CA . VAL A 1 95 ? 13.657 -9.379 -34.399 1.00 95.31 95 VAL A CA 1
ATOM 692 C C . VAL A 1 95 ? 13.335 -9.076 -35.868 1.00 95.31 95 VAL A C 1
ATOM 694 O O . VAL A 1 95 ? 13.094 -9.994 -36.648 1.00 95.31 95 VAL A O 1
ATOM 697 N N . SER A 1 96 ? 13.376 -7.801 -36.270 1.00 95.69 96 SER A N 1
ATOM 698 C CA . SER A 1 96 ? 13.218 -7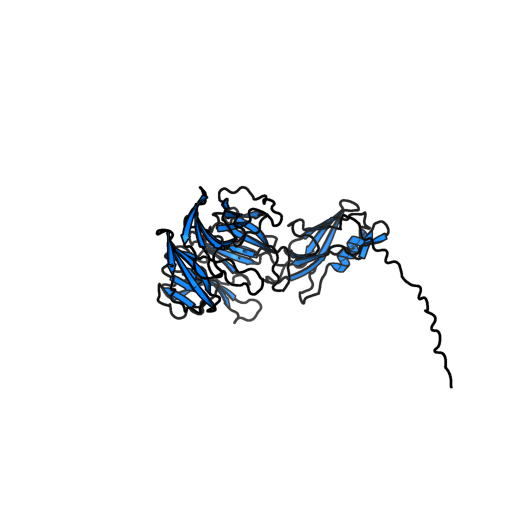.355 -37.665 1.00 95.69 96 SER A CA 1
ATOM 699 C C . SER A 1 96 ? 13.994 -6.054 -37.926 1.00 95.69 96 SER A C 1
ATOM 701 O O . SER A 1 96 ? 14.886 -5.693 -37.157 1.00 95.69 96 SER A O 1
ATOM 703 N N . GLU A 1 97 ? 13.736 -5.355 -39.036 1.00 95.56 97 GLU A N 1
ATOM 704 C CA . GLU A 1 97 ? 14.251 -3.988 -39.239 1.00 95.56 97 GLU A CA 1
ATOM 705 C C . GLU A 1 97 ? 13.458 -2.922 -38.469 1.00 95.56 97 GLU A C 1
ATOM 707 O O . GLU A 1 97 ? 13.885 -1.776 -38.401 1.00 95.56 97 GLU A O 1
ATOM 712 N N . GLU A 1 98 ? 12.339 -3.298 -37.857 1.00 96.31 98 GLU A N 1
ATOM 713 C CA . GLU A 1 98 ? 11.393 -2.425 -37.161 1.00 96.31 98 GLU A CA 1
ATOM 714 C C . GLU A 1 98 ? 11.230 -2.785 -35.680 1.00 96.31 98 GLU A C 1
ATOM 716 O O . GLU A 1 98 ? 10.505 -2.104 -34.959 1.00 96.31 98 GLU A O 1
ATOM 721 N N . ALA A 1 99 ? 11.863 -3.858 -35.205 1.00 97.06 99 ALA A N 1
ATOM 722 C CA . ALA A 1 99 ? 11.678 -4.332 -33.840 1.00 97.06 99 ALA A CA 1
ATOM 723 C C . ALA A 1 99 ? 12.962 -4.903 -33.234 1.00 97.06 99 ALA A C 1
ATOM 725 O O . ALA A 1 99 ? 13.649 -5.726 -33.850 1.00 97.06 99 ALA A O 1
ATOM 726 N N . ALA A 1 100 ? 13.233 -4.515 -31.989 1.00 97.81 100 ALA A N 1
ATOM 727 C CA . ALA A 1 100 ? 14.303 -5.066 -31.168 1.00 97.81 100 ALA A CA 1
ATOM 728 C C . ALA A 1 100 ? 13.839 -5.278 -29.728 1.00 97.81 100 ALA A C 1
ATOM 730 O O . ALA A 1 100 ? 13.061 -4.489 -29.190 1.00 97.81 100 ALA A O 1
ATOM 731 N N . THR A 1 101 ? 14.391 -6.297 -29.080 1.00 98.12 101 THR A N 1
ATOM 732 C CA . THR A 1 101 ? 14.417 -6.376 -27.622 1.00 98.12 101 THR A CA 1
ATOM 733 C C . THR A 1 101 ? 15.735 -5.791 -27.121 1.00 98.12 101 THR A C 1
ATOM 735 O O . THR A 1 101 ? 16.808 -6.168 -27.588 1.00 98.12 101 THR A O 1
ATOM 738 N N . VAL A 1 102 ? 15.664 -4.868 -26.164 1.00 97.69 102 VAL A N 1
ATOM 739 C CA . VAL A 1 102 ? 16.831 -4.251 -25.524 1.00 97.69 102 VAL A CA 1
ATOM 740 C C . VAL A 1 102 ? 16.908 -4.696 -24.078 1.00 97.69 102 VAL A C 1
ATOM 742 O O . VAL A 1 102 ? 15.971 -4.491 -23.313 1.00 97.69 102 VAL A O 1
ATOM 745 N N . THR A 1 103 ? 18.036 -5.281 -23.696 1.00 97.62 103 THR A N 1
ATOM 746 C CA . THR A 1 103 ? 18.339 -5.640 -22.312 1.00 97.62 103 THR A CA 1
ATOM 747 C C . THR A 1 103 ? 19.282 -4.602 -21.723 1.00 97.62 103 THR A C 1
ATOM 749 O O . THR A 1 103 ? 20.417 -4.470 -22.181 1.00 97.62 103 THR A O 1
ATOM 752 N N . ILE A 1 104 ? 18.822 -3.880 -20.706 1.00 95.44 104 ILE A N 1
ATOM 753 C CA . ILE A 1 104 ? 19.644 -2.980 -19.902 1.00 95.44 104 ILE A CA 1
ATOM 754 C C . ILE A 1 104 ? 20.222 -3.762 -18.729 1.00 95.44 104 ILE A C 1
ATOM 756 O O . ILE A 1 104 ? 19.478 -4.238 -17.872 1.00 95.44 104 ILE A O 1
ATOM 760 N N . LYS A 1 105 ? 21.549 -3.884 -18.705 1.00 93.06 105 LYS A N 1
ATOM 761 C CA . LYS A 1 105 ? 22.306 -4.523 -17.627 1.00 93.06 105 LYS A CA 1
ATOM 762 C C . LYS A 1 105 ? 22.857 -3.462 -16.696 1.00 93.06 105 LYS A C 1
ATOM 764 O O . LYS A 1 105 ? 23.543 -2.545 -17.153 1.00 93.06 105 LYS A O 1
ATOM 769 N N . ILE A 1 106 ? 22.583 -3.611 -15.408 1.00 88.12 106 ILE A N 1
ATOM 770 C CA . ILE A 1 106 ? 23.009 -2.673 -14.370 1.00 88.12 106 ILE A CA 1
ATOM 771 C C . ILE A 1 106 ? 24.296 -3.218 -13.734 1.00 88.12 106 ILE A C 1
ATOM 773 O O . ILE A 1 106 ? 24.324 -4.331 -13.209 1.00 88.12 106 ILE A O 1
ATOM 777 N N . GLY A 1 107 ? 25.388 -2.455 -13.842 1.00 75.00 107 GLY A N 1
ATOM 778 C CA . GLY A 1 107 ? 26.725 -2.847 -13.378 1.00 75.00 107 GLY A CA 1
ATOM 779 C C . GLY A 1 107 ? 26.887 -2.797 -11.856 1.00 75.00 107 GLY A C 1
ATOM 780 O O . GLY A 1 107 ? 27.665 -3.560 -11.287 1.00 75.00 107 GLY A O 1
ATOM 781 N N . GLN A 1 108 ? 26.098 -1.961 -11.176 1.00 66.81 108 GLN A N 1
ATOM 782 C CA . GLN A 1 108 ? 26.087 -1.851 -9.717 1.00 66.81 108 GLN A CA 1
ATOM 783 C C . GLN A 1 108 ? 25.164 -2.906 -9.094 1.00 66.81 108 GLN A C 1
ATOM 785 O O . GLN A 1 108 ? 23.971 -2.675 -8.914 1.00 66.81 108 GLN A O 1
ATOM 790 N N . LYS A 1 109 ? 25.725 -4.081 -8.778 1.00 57.38 109 LYS A N 1
ATOM 791 C CA . LYS A 1 109 ? 24.997 -5.180 -8.113 1.00 57.38 109 LYS A CA 1
ATOM 792 C C . LYS A 1 109 ? 24.979 -5.069 -6.589 1.00 57.38 109 LYS A C 1
ATOM 794 O O . LYS A 1 109 ? 24.004 -5.478 -5.970 1.00 57.38 109 LYS A O 1
ATOM 799 N N . GLU A 1 110 ? 26.022 -4.495 -5.992 1.00 56.69 110 GLU A N 1
ATOM 800 C CA . GLU A 1 110 ? 26.034 -4.129 -4.571 1.00 56.69 110 GLU A CA 1
ATOM 801 C C . GLU A 1 110 ? 25.487 -2.712 -4.431 1.00 56.69 110 GLU A C 1
ATOM 803 O O . GLU A 1 110 ? 26.210 -1.730 -4.278 1.00 56.69 110 GLU A O 1
ATOM 808 N N . ALA A 1 111 ? 24.175 -2.605 -4.604 1.00 51.38 111 ALA A N 1
ATOM 809 C CA . ALA A 1 111 ? 23.458 -1.374 -4.365 1.00 51.38 111 ALA A CA 1
ATOM 810 C C . ALA A 1 111 ? 23.648 -0.947 -2.906 1.00 51.38 111 ALA A C 1
ATOM 812 O O . ALA A 1 111 ? 23.462 -1.754 -1.991 1.00 51.38 111 ALA A O 1
ATOM 813 N N . ALA A 1 112 ? 23.941 0.335 -2.674 1.00 54.81 112 ALA A N 1
ATOM 814 C CA . ALA A 1 112 ? 23.635 0.925 -1.379 1.00 54.81 112 ALA A CA 1
ATOM 815 C C . ALA A 1 112 ? 22.167 0.591 -1.079 1.00 54.81 112 ALA A C 1
ATOM 817 O O . ALA A 1 112 ? 21.296 0.809 -1.921 1.00 54.81 112 ALA A O 1
ATOM 818 N N . LYS A 1 113 ? 21.887 -0.024 0.070 1.00 65.56 113 LYS A N 1
ATOM 819 C CA . LYS A 1 113 ? 20.546 -0.507 0.414 1.00 65.56 113 LYS A CA 1
ATOM 820 C C . LYS A 1 113 ? 19.635 0.667 0.774 1.00 65.56 113 LYS A C 1
ATOM 822 O O . LYS A 1 113 ? 19.129 0.701 1.871 1.00 65.56 113 LYS A O 1
ATOM 827 N N . THR A 1 114 ? 19.461 1.658 -0.098 1.00 66.56 114 THR A N 1
ATOM 828 C CA . THR A 1 114 ? 18.787 2.923 0.212 1.00 66.56 114 THR A CA 1
ATOM 829 C C . THR A 1 114 ? 17.322 2.918 -0.200 1.00 66.56 114 THR A C 1
ATOM 831 O O . THR A 1 114 ? 16.914 2.216 -1.125 1.00 66.56 114 THR A O 1
ATOM 834 N N . PHE A 1 115 ? 16.527 3.772 0.450 1.00 66.75 115 PHE A N 1
ATOM 835 C CA . PHE A 1 115 ? 15.165 4.094 0.008 1.00 66.75 115 PHE A CA 1
ATOM 836 C C . PHE A 1 115 ? 15.140 4.900 -1.304 1.00 66.75 115 PHE A C 1
ATOM 838 O O . PHE A 1 115 ? 14.201 4.796 -2.089 1.00 66.75 115 PHE A O 1
ATOM 845 N N . TYR A 1 116 ? 16.182 5.695 -1.553 1.00 77.19 116 TYR A N 1
ATOM 846 C CA . TYR A 1 116 ? 16.307 6.503 -2.764 1.00 77.19 116 TYR A CA 1
ATOM 847 C C . TYR A 1 116 ? 16.811 5.678 -3.953 1.00 77.19 116 TYR A C 1
ATOM 849 O O . TYR A 1 116 ? 17.547 4.706 -3.743 1.00 77.19 116 TYR A O 1
ATOM 857 N N . PRO A 1 117 ? 16.465 6.065 -5.198 1.00 84.38 117 PRO A N 1
ATOM 858 C CA . PRO A 1 117 ? 17.039 5.438 -6.377 1.00 84.38 117 PRO A CA 1
ATOM 859 C C . PRO A 1 117 ? 18.564 5.549 -6.388 1.00 84.38 117 PRO A C 1
ATOM 861 O O . PRO A 1 117 ? 19.133 6.585 -6.056 1.00 84.38 117 PRO A O 1
ATOM 864 N N . LEU A 1 118 ? 19.216 4.486 -6.839 1.00 83.81 118 LEU A N 1
ATOM 865 C CA . LEU A 1 118 ? 20.670 4.359 -6.957 1.00 83.81 118 LEU A CA 1
ATOM 866 C C . LEU A 1 118 ? 21.230 5.209 -8.098 1.00 83.81 118 LEU A C 1
ATOM 868 O O . LEU A 1 118 ? 22.382 5.630 -8.078 1.00 83.81 118 LEU A O 1
ATOM 872 N N . GLY A 1 119 ? 20.399 5.434 -9.111 1.00 87.69 119 GLY A N 1
ATOM 873 C CA . GLY A 1 119 ? 20.731 6.178 -10.308 1.00 87.69 119 GLY A CA 1
ATOM 874 C C . GLY A 1 119 ? 19.652 5.999 -11.366 1.00 87.69 119 GLY A C 1
ATOM 875 O O . GLY A 1 119 ? 18.604 5.386 -11.131 1.00 87.69 119 GLY A O 1
ATOM 876 N N . ARG A 1 120 ? 19.893 6.569 -12.544 1.00 90.12 120 ARG A N 1
ATOM 877 C CA . ARG A 1 120 ? 18.937 6.556 -13.653 1.00 90.12 120 ARG A CA 1
ATOM 878 C C . ARG A 1 120 ? 19.616 6.132 -14.945 1.00 90.12 120 ARG A C 1
ATOM 880 O O . ARG A 1 120 ? 20.770 6.480 -15.186 1.00 90.12 120 ARG A O 1
ATOM 887 N N . TYR A 1 121 ? 18.864 5.446 -15.797 1.00 93.06 121 TYR A N 1
ATOM 888 C CA . TYR A 1 121 ? 19.222 5.276 -17.199 1.00 93.06 121 TYR A CA 1
ATOM 889 C C . TYR A 1 121 ? 18.107 5.752 -18.119 1.00 93.06 121 TYR A C 1
ATOM 891 O O . TYR A 1 121 ? 16.939 5.822 -17.728 1.00 93.06 121 TYR A O 1
ATOM 899 N N . ARG A 1 122 ? 18.469 6.067 -19.361 1.00 94.00 122 ARG A N 1
ATOM 900 C CA . ARG A 1 122 ? 17.554 6.600 -20.368 1.00 94.00 122 ARG A CA 1
ATOM 901 C C . ARG A 1 122 ? 17.593 5.771 -21.646 1.00 94.00 122 ARG A C 1
ATOM 903 O O . ARG A 1 122 ? 18.630 5.621 -22.283 1.00 94.00 122 ARG A O 1
ATOM 910 N N . LEU A 1 123 ? 16.425 5.280 -22.045 1.00 95.50 123 LEU A N 1
ATOM 911 C CA . LEU A 1 123 ? 16.173 4.713 -23.365 1.00 95.50 123 LEU A CA 1
ATOM 912 C C . LEU A 1 123 ? 15.593 5.805 -24.257 1.00 95.50 123 LEU A C 1
ATOM 914 O O . LEU A 1 123 ? 14.438 6.211 -24.106 1.00 95.50 123 LEU A O 1
ATOM 918 N N . ASP A 1 124 ? 16.423 6.296 -25.169 1.00 95.56 124 ASP A N 1
ATOM 919 C CA . ASP A 1 124 ? 16.084 7.381 -26.078 1.00 95.56 124 ASP A CA 1
ATOM 920 C C . ASP A 1 124 ? 16.677 7.116 -27.464 1.00 95.56 124 ASP A C 1
ATOM 922 O O . ASP A 1 124 ? 17.893 7.041 -27.625 1.00 95.56 124 ASP A O 1
ATOM 926 N N . VAL A 1 125 ? 15.800 7.001 -28.462 1.00 96.19 125 VAL A N 1
ATOM 927 C CA . VAL A 1 125 ? 16.160 6.772 -29.871 1.00 96.19 125 VAL A CA 1
ATOM 928 C C . VAL A 1 125 ? 16.184 8.057 -30.702 1.00 96.19 125 VAL A C 1
ATOM 930 O O . VAL A 1 125 ? 16.515 8.012 -31.885 1.00 96.19 125 VAL A O 1
ATOM 933 N N . ASN A 1 126 ? 15.848 9.214 -30.121 1.00 95.31 126 ASN A N 1
ATOM 934 C CA . ASN A 1 126 ? 15.921 10.492 -30.828 1.00 95.31 126 ASN A CA 1
ATOM 935 C C . ASN A 1 126 ? 17.365 10.761 -31.280 1.00 95.31 126 ASN A C 1
ATOM 937 O O . ASN A 1 126 ? 18.293 10.616 -30.485 1.00 95.31 126 ASN A O 1
ATOM 941 N N . GLY A 1 127 ? 17.567 11.163 -32.533 1.00 95.50 127 GLY A N 1
ATOM 942 C CA . GLY A 1 127 ? 18.886 11.322 -33.156 1.00 95.50 127 GLY A CA 1
ATOM 943 C C . GLY A 1 127 ? 19.425 10.060 -33.845 1.00 95.50 127 GLY A C 1
ATOM 944 O O . GLY A 1 127 ? 20.435 10.129 -34.542 1.00 95.50 127 GLY A O 1
ATOM 945 N N . ALA A 1 128 ? 18.772 8.899 -33.689 1.00 97.25 128 ALA A N 1
ATOM 946 C CA . ALA A 1 128 ? 19.049 7.733 -34.530 1.00 97.25 128 ALA A CA 1
ATOM 947 C C . ALA A 1 128 ? 18.515 7.936 -35.957 1.00 97.25 128 ALA A C 1
ATOM 949 O O . ALA A 1 128 ? 17.737 8.854 -36.214 1.00 97.25 128 ALA A O 1
ATOM 950 N N . ARG A 1 129 ? 18.919 7.071 -36.893 1.00 97.19 129 ARG A N 1
ATOM 951 C CA . ARG A 1 129 ? 18.527 7.158 -38.304 1.00 97.19 129 ARG A CA 1
ATOM 952 C C . ARG A 1 129 ? 17.594 6.031 -38.734 1.00 97.19 129 ARG A C 1
ATOM 954 O O . ARG A 1 129 ? 17.768 4.879 -38.338 1.00 97.19 129 ARG A O 1
ATOM 961 N N . THR A 1 130 ? 16.646 6.348 -39.610 1.00 96.06 130 THR A N 1
ATOM 962 C CA . THR A 1 130 ? 15.885 5.345 -40.365 1.00 96.06 130 THR A CA 1
ATOM 963 C C . THR A 1 130 ? 16.790 4.629 -41.373 1.00 96.06 130 THR A C 1
ATOM 965 O O . THR A 1 130 ? 17.890 5.103 -41.673 1.00 96.06 130 THR A O 1
ATOM 968 N N . ALA A 1 131 ? 16.335 3.511 -41.946 1.00 94.69 131 ALA A N 1
ATOM 969 C CA . ALA A 1 131 ? 17.058 2.835 -43.028 1.00 94.69 131 ALA A CA 1
ATOM 970 C C . ALA A 1 131 ? 17.267 3.759 -44.250 1.00 94.69 131 ALA A C 1
ATOM 972 O O . ALA A 1 131 ? 18.294 3.687 -44.920 1.00 94.69 131 ALA A O 1
ATOM 973 N N . GLY A 1 132 ? 16.337 4.696 -44.482 1.00 92.12 132 GLY A N 1
ATOM 974 C CA . GLY A 1 132 ? 16.440 5.741 -45.507 1.00 92.12 132 GLY A CA 1
ATOM 975 C C . GLY A 1 132 ? 17.327 6.938 -45.133 1.00 92.12 132 GLY A C 1
ATOM 976 O O . GLY A 1 132 ? 17.431 7.875 -45.917 1.00 92.12 132 GLY A O 1
ATOM 977 N N . GLY A 1 133 ? 17.950 6.939 -43.949 1.00 93.50 133 GLY A N 1
ATOM 978 C CA . GLY A 1 133 ? 18.884 7.980 -43.506 1.00 93.50 133 GLY A CA 1
ATOM 979 C C . GLY A 1 133 ? 18.253 9.207 -42.841 1.00 93.50 133 GLY A C 1
ATOM 980 O O . GLY A 1 133 ? 18.985 10.129 -42.485 1.00 93.50 133 GLY A O 1
ATOM 981 N N . PHE A 1 134 ? 16.932 9.226 -42.639 1.00 94.69 134 PHE A N 1
ATOM 982 C CA . PHE A 1 134 ? 16.240 10.314 -41.938 1.00 94.69 134 PHE A CA 1
ATOM 983 C C . PHE A 1 134 ? 16.477 10.239 -40.433 1.00 94.69 134 PHE A C 1
ATOM 985 O O . PHE A 1 134 ? 16.506 9.148 -39.871 1.00 94.69 134 PHE A O 1
ATOM 992 N N . GLU A 1 135 ? 16.606 11.386 -39.771 1.00 95.62 135 GLU A N 1
ATOM 993 C CA . GLU A 1 135 ? 16.761 11.429 -38.319 1.00 95.62 135 GLU A CA 1
ATOM 994 C C . GLU A 1 135 ? 15.414 11.225 -37.607 1.00 95.62 135 GLU A C 1
ATOM 996 O O . GLU A 1 135 ? 14.389 11.804 -37.983 1.00 95.62 135 GLU A O 1
ATOM 1001 N N . ILE A 1 136 ? 15.427 10.393 -36.567 1.00 94.00 136 ILE A N 1
ATOM 1002 C CA . ILE A 1 136 ? 14.295 10.145 -35.678 1.00 94.00 136 ILE A CA 1
ATOM 1003 C C . ILE A 1 136 ? 14.202 11.298 -34.676 1.00 94.00 136 ILE A C 1
ATOM 1005 O O . ILE A 1 136 ? 15.139 11.540 -33.916 1.00 94.00 136 ILE A O 1
ATOM 1009 N N . ALA A 1 137 ? 13.052 11.965 -34.620 1.00 92.38 137 ALA A N 1
ATOM 1010 C CA . ALA A 1 137 ? 12.774 13.034 -33.665 1.00 92.38 137 ALA A CA 1
ATOM 1011 C C . ALA A 1 137 ? 11.365 12.893 -33.066 1.00 92.38 137 ALA A C 1
ATOM 1013 O O . ALA A 1 137 ? 10.454 12.368 -33.704 1.00 92.38 137 ALA A O 1
ATOM 1014 N N . GLY A 1 138 ? 11.177 13.381 -31.837 1.00 89.06 138 GLY A N 1
ATOM 1015 C CA . GLY A 1 138 ? 9.906 13.302 -31.112 1.00 89.06 138 GLY A CA 1
ATOM 1016 C C . GLY A 1 138 ? 9.504 11.892 -30.660 1.00 89.06 138 GLY A C 1
ATOM 1017 O O . GLY A 1 138 ? 8.335 11.673 -30.351 1.00 89.06 138 GLY A O 1
ATOM 1018 N N . ALA A 1 139 ? 10.437 10.936 -30.625 1.00 92.06 139 ALA A N 1
ATOM 1019 C CA . ALA A 1 139 ? 10.191 9.602 -30.087 1.00 92.06 139 ALA A CA 1
ATOM 1020 C C . ALA A 1 139 ? 9.984 9.660 -28.561 1.00 92.06 139 ALA A C 1
ATOM 1022 O O . ALA A 1 139 ? 10.639 10.478 -27.898 1.00 92.06 139 ALA A O 1
ATOM 1023 N N . PRO A 1 140 ? 9.121 8.801 -27.982 1.00 93.25 140 PRO A N 1
ATOM 1024 C CA . PRO A 1 140 ? 8.972 8.731 -26.537 1.00 93.25 140 PRO A CA 1
ATOM 1025 C C . PRO A 1 140 ? 10.285 8.308 -25.876 1.00 93.25 140 PRO A C 1
ATOM 1027 O O . PRO A 1 140 ? 11.055 7.526 -26.430 1.00 93.25 140 PRO A O 1
ATOM 1030 N N . VAL A 1 141 ? 10.514 8.817 -24.669 1.00 93.56 141 VAL A N 1
ATOM 1031 C CA . VAL A 1 141 ? 11.701 8.519 -23.864 1.00 93.56 141 VAL A CA 1
ATOM 1032 C C . VAL A 1 141 ? 11.274 7.754 -22.625 1.00 93.56 141 VAL A C 1
ATOM 1034 O O . VAL A 1 141 ? 10.371 8.188 -21.913 1.00 93.56 141 VAL A O 1
ATOM 1037 N N . PHE A 1 142 ? 11.934 6.637 -22.345 1.00 94.81 142 PHE A N 1
ATOM 1038 C CA . PHE A 1 142 ? 11.757 5.928 -21.084 1.00 94.81 142 PHE A CA 1
ATOM 1039 C C . PHE A 1 142 ? 12.959 6.196 -20.180 1.00 94.81 142 PHE A C 1
ATOM 1041 O O . PHE A 1 142 ? 14.104 6.026 -20.602 1.00 94.81 142 PHE A O 1
ATOM 1048 N N . VAL A 1 143 ? 12.706 6.593 -18.935 1.00 93.56 143 VAL A N 1
ATOM 1049 C CA . VAL A 1 143 ? 13.740 6.757 -17.908 1.00 93.56 143 VAL A CA 1
ATOM 1050 C C . VAL A 1 143 ? 13.498 5.744 -16.794 1.00 93.56 143 VAL A C 1
ATOM 1052 O O . VAL A 1 143 ? 12.475 5.789 -16.113 1.00 93.56 143 VAL A O 1
ATOM 1055 N N . GLY A 1 144 ? 14.444 4.828 -16.602 1.00 92.38 144 GLY A N 1
ATOM 1056 C CA . GLY A 1 144 ? 14.426 3.881 -15.491 1.00 92.38 144 GLY A CA 1
ATOM 1057 C C . GLY A 1 144 ? 15.158 4.470 -14.293 1.00 92.38 144 GLY A C 1
ATOM 1058 O O . GLY A 1 144 ? 16.375 4.633 -14.348 1.00 92.38 144 GLY A O 1
ATOM 1059 N N . ALA A 1 145 ? 14.434 4.789 -13.222 1.00 91.12 145 ALA A N 1
ATOM 1060 C CA . ALA A 1 145 ? 15.015 5.105 -11.921 1.00 91.12 145 ALA A CA 1
ATOM 1061 C C . ALA A 1 145 ? 15.214 3.797 -11.149 1.00 91.12 145 ALA A C 1
ATOM 1063 O O . ALA A 1 145 ? 14.247 3.129 -10.785 1.00 91.12 145 ALA A O 1
ATOM 1064 N N . VAL A 1 146 ? 16.469 3.400 -10.957 1.00 90.19 146 VAL A N 1
ATOM 1065 C CA . VAL A 1 146 ? 16.808 2.093 -10.388 1.00 90.19 146 VAL A CA 1
ATOM 1066 C C . VAL A 1 146 ? 16.718 2.159 -8.876 1.00 90.19 146 VAL A C 1
ATOM 1068 O O . VAL A 1 146 ? 17.409 2.966 -8.265 1.00 90.19 146 VAL A O 1
ATOM 1071 N N . ALA A 1 147 ? 15.907 1.298 -8.272 1.00 88.19 147 ALA A N 1
ATOM 1072 C CA . ALA A 1 147 ? 15.762 1.195 -6.827 1.00 88.19 147 ALA A CA 1
ATOM 1073 C C . ALA A 1 147 ? 15.874 -0.257 -6.352 1.00 88.19 147 ALA A C 1
ATOM 1075 O O . ALA A 1 147 ? 15.611 -1.207 -7.096 1.00 88.19 147 ALA A O 1
ATOM 1076 N N . SER A 1 148 ? 16.257 -0.416 -5.087 1.00 86.38 148 SER A N 1
ATOM 1077 C CA . SER A 1 148 ? 16.337 -1.716 -4.427 1.00 86.38 148 SER A CA 1
ATOM 1078 C C . SER A 1 148 ? 14.949 -2.344 -4.290 1.00 86.38 148 SER A C 1
ATOM 1080 O O . SER A 1 148 ? 13.983 -1.683 -3.902 1.00 86.38 148 SER A O 1
ATOM 1082 N N . ALA A 1 149 ? 14.848 -3.637 -4.596 1.00 89.81 149 ALA A N 1
ATOM 1083 C CA . ALA A 1 149 ? 13.621 -4.393 -4.398 1.00 89.81 149 ALA A CA 1
ATOM 1084 C C . ALA A 1 149 ? 13.516 -4.817 -2.928 1.00 89.81 149 ALA A C 1
ATOM 1086 O O . ALA A 1 149 ? 14.327 -5.604 -2.438 1.00 89.81 149 ALA A O 1
ATOM 1087 N N . TYR A 1 150 ? 12.515 -4.295 -2.223 1.00 91.19 150 TYR A N 1
ATOM 1088 C CA . TYR A 1 150 ? 12.231 -4.716 -0.857 1.00 91.19 150 TYR A CA 1
ATOM 1089 C C . TYR A 1 150 ? 11.651 -6.127 -0.860 1.00 91.19 150 TYR A C 1
ATOM 1091 O O . TYR A 1 150 ? 10.747 -6.446 -1.630 1.00 91.19 150 TYR A O 1
ATOM 1099 N N . GLN A 1 151 ? 12.177 -6.957 0.028 1.00 94.25 151 GLN A N 1
ATOM 1100 C CA . GLN A 1 151 ? 11.758 -8.323 0.282 1.00 94.25 151 GLN A CA 1
ATOM 1101 C C . GLN A 1 151 ? 10.915 -8.377 1.545 1.00 94.25 151 GLN A C 1
ATOM 1103 O O . GLN A 1 151 ? 11.114 -7.596 2.469 1.00 94.25 151 GLN A O 1
ATOM 1108 N N . ILE A 1 152 ? 10.002 -9.336 1.608 1.00 96.81 152 ILE A N 1
ATOM 1109 C CA . ILE A 1 152 ? 9.316 -9.696 2.835 1.00 96.81 152 ILE A CA 1
ATOM 1110 C C . ILE A 1 152 ? 10.146 -10.778 3.524 1.00 96.81 152 ILE A C 1
ATOM 1112 O O . ILE A 1 152 ? 10.446 -11.830 2.951 1.00 96.81 152 ILE A O 1
ATOM 1116 N N . ALA A 1 153 ? 10.498 -10.516 4.774 1.00 96.44 153 ALA A N 1
ATOM 1117 C CA . ALA A 1 153 ? 11.075 -11.481 5.694 1.00 96.44 153 ALA A CA 1
ATOM 1118 C C . ALA A 1 153 ? 10.118 -11.704 6.866 1.00 96.44 153 ALA A C 1
ATOM 1120 O O . ALA A 1 153 ? 9.254 -10.870 7.140 1.00 96.44 153 ALA A O 1
ATOM 1121 N N . ARG A 1 154 ? 10.268 -12.819 7.579 1.00 96.75 154 ARG A N 1
ATOM 1122 C CA . ARG A 1 154 ? 9.594 -13.033 8.861 1.00 96.75 154 ARG A CA 1
ATOM 1123 C C . ARG A 1 154 ? 10.598 -13.353 9.955 1.00 96.75 154 ARG A C 1
ATOM 1125 O O . ARG A 1 154 ? 11.576 -14.066 9.735 1.00 96.75 154 ARG A O 1
ATOM 1132 N N . LEU A 1 155 ? 10.335 -12.809 11.134 1.00 97.56 155 LEU A N 1
ATOM 1133 C CA . LEU A 1 155 ? 11.101 -13.002 12.357 1.00 97.56 155 LEU A CA 1
ATOM 1134 C C . LEU A 1 155 ? 10.193 -13.643 13.405 1.00 97.56 155 LEU A C 1
ATOM 1136 O O . LEU A 1 155 ? 9.074 -13.172 13.609 1.00 97.56 155 LEU A O 1
ATOM 1140 N N . SER A 1 156 ? 10.637 -14.711 14.061 1.00 97.69 156 SER A N 1
ATOM 1141 C CA . SER A 1 156 ? 9.881 -15.292 15.172 1.00 97.69 156 SER A CA 1
ATOM 1142 C C . SER A 1 156 ? 9.810 -14.300 16.337 1.00 97.69 156 SER A C 1
ATOM 1144 O O . SER A 1 156 ? 10.753 -13.545 16.576 1.00 97.69 156 SER A O 1
ATOM 1146 N N . THR A 1 157 ? 8.710 -14.283 17.092 1.00 96.38 157 THR A N 1
ATOM 1147 C CA . THR A 1 157 ? 8.521 -13.321 18.200 1.00 96.38 157 THR A CA 1
ATOM 1148 C C . THR A 1 157 ? 9.492 -13.498 19.371 1.00 96.38 157 THR A C 1
ATOM 1150 O O . THR A 1 157 ? 9.620 -12.600 20.203 1.00 96.38 157 THR A O 1
ATOM 1153 N N . ASP A 1 158 ? 10.209 -14.623 19.423 1.00 94.88 158 ASP A N 1
ATOM 1154 C CA . ASP A 1 158 ? 11.327 -14.876 20.339 1.00 94.88 158 ASP A CA 1
ATOM 1155 C C . ASP A 1 158 ? 12.703 -14.460 19.773 1.00 94.88 158 ASP A C 1
ATOM 1157 O O . ASP A 1 158 ? 13.720 -14.637 20.441 1.00 94.88 158 ASP A O 1
ATOM 1161 N N . GLY A 1 159 ? 12.747 -13.943 18.541 1.00 94.44 159 GLY A N 1
ATOM 1162 C CA . GLY A 1 159 ? 13.946 -13.450 17.861 1.00 94.44 159 GLY A CA 1
ATOM 1163 C C . GLY A 1 159 ? 14.853 -14.524 17.250 1.00 94.44 159 GLY A C 1
ATOM 1164 O O . GLY A 1 159 ? 15.822 -14.186 16.565 1.00 94.44 159 GLY A O 1
ATOM 1165 N N . ARG A 1 160 ? 14.561 -15.815 17.466 1.00 94.25 160 ARG A N 1
ATOM 1166 C CA . ARG A 1 160 ? 15.479 -16.920 17.135 1.00 94.25 160 ARG A CA 1
ATOM 1167 C C . ARG A 1 160 ? 15.552 -17.260 15.650 1.00 94.25 160 ARG A C 1
ATOM 1169 O O . ARG A 1 160 ? 16.606 -17.684 15.186 1.00 94.25 160 ARG A O 1
ATOM 1176 N N . THR A 1 161 ? 14.463 -17.082 14.906 1.00 96.75 161 THR A N 1
ATOM 1177 C CA . THR A 1 161 ? 14.367 -17.479 13.495 1.00 96.75 161 THR A CA 1
ATOM 1178 C C . THR A 1 161 ? 14.088 -16.266 12.629 1.00 96.75 161 THR A C 1
ATOM 1180 O O . THR A 1 161 ? 13.106 -15.573 12.859 1.00 96.75 161 THR A O 1
ATOM 1183 N N . PHE A 1 162 ? 14.929 -16.027 11.626 1.00 95.44 162 PHE A N 1
ATOM 1184 C CA . PHE A 1 162 ? 14.743 -14.974 10.631 1.00 95.44 162 PHE A CA 1
ATOM 1185 C C . PHE A 1 162 ? 14.890 -15.569 9.241 1.00 95.44 162 PHE A C 1
ATOM 1187 O O . PHE A 1 162 ? 15.925 -16.161 8.937 1.00 95.44 162 PHE A O 1
ATOM 1194 N N . GLU A 1 163 ? 13.865 -15.423 8.411 1.00 95.31 163 GLU A N 1
ATOM 1195 C CA . GLU A 1 163 ? 13.840 -16.020 7.081 1.00 95.31 163 GLU A CA 1
ATOM 1196 C C . GLU A 1 163 ? 13.226 -15.079 6.051 1.00 95.31 163 GLU A C 1
ATOM 1198 O O . GLU A 1 163 ? 12.214 -14.420 6.297 1.00 95.31 163 GLU A O 1
ATOM 1203 N N . LYS A 1 164 ? 13.847 -15.035 4.873 1.00 94.50 164 LYS A N 1
ATOM 1204 C CA . LYS A 1 164 ? 13.308 -14.347 3.705 1.00 94.50 164 LYS A CA 1
ATOM 1205 C C . LYS A 1 164 ? 12.201 -15.211 3.097 1.00 94.50 164 LYS A C 1
ATOM 1207 O O . LYS A 1 164 ? 12.428 -16.387 2.828 1.00 94.50 164 LYS A O 1
ATOM 1212 N N . VAL A 1 165 ? 11.023 -14.630 2.874 1.00 94.44 165 VAL A N 1
ATOM 1213 C CA . VAL A 1 165 ? 9.836 -15.333 2.346 1.00 94.44 165 VAL A CA 1
ATOM 1214 C C . VAL A 1 165 ? 9.392 -14.815 0.976 1.00 94.44 165 VAL A C 1
ATOM 1216 O O . VAL A 1 165 ? 8.345 -15.218 0.474 1.00 94.44 165 VAL A O 1
ATOM 1219 N N . SER A 1 166 ? 10.173 -13.931 0.354 1.00 94.94 166 SER A N 1
ATOM 1220 C CA . SER A 1 166 ? 9.947 -13.446 -1.010 1.00 94.94 166 SER A CA 1
ATOM 1221 C C . SER A 1 166 ? 11.245 -13.322 -1.811 1.00 94.94 166 SER A C 1
ATOM 1223 O O . SER A 1 166 ? 12.345 -13.364 -1.262 1.00 94.94 166 SER A O 1
ATOM 1225 N N . ALA A 1 167 ? 11.101 -13.135 -3.122 1.00 92.62 167 ALA A N 1
ATOM 1226 C CA . ALA A 1 167 ? 12.196 -12.841 -4.045 1.00 92.62 167 ALA A CA 1
ATOM 1227 C C . ALA A 1 167 ? 11.705 -11.894 -5.155 1.00 92.62 167 ALA A C 1
ATOM 1229 O O . ALA A 1 167 ? 11.578 -12.275 -6.319 1.00 92.62 167 ALA A O 1
ATOM 1230 N N . PHE A 1 168 ? 11.331 -10.672 -4.782 1.00 93.19 168 PHE A N 1
ATOM 1231 C CA . PHE A 1 168 ? 10.850 -9.665 -5.720 1.00 93.19 168 PHE A CA 1
ATOM 1232 C C . PHE A 1 168 ? 12.005 -9.080 -6.528 1.00 93.19 168 PHE A C 1
ATOM 1234 O O . PHE A 1 168 ? 13.029 -8.703 -5.967 1.00 93.19 168 PHE A O 1
ATOM 1241 N N . ALA A 1 169 ? 11.813 -8.971 -7.842 1.00 90.06 169 ALA A N 1
ATOM 1242 C CA . ALA A 1 169 ? 12.777 -8.345 -8.745 1.00 90.06 169 ALA A CA 1
ATOM 1243 C C . ALA A 1 169 ? 12.572 -6.827 -8.895 1.00 90.06 169 ALA A C 1
ATOM 1245 O O . ALA A 1 169 ? 13.467 -6.145 -9.387 1.00 90.06 169 ALA A O 1
ATOM 1246 N N . ASP A 1 170 ? 11.408 -6.314 -8.487 1.00 90.56 170 ASP A N 1
ATOM 1247 C CA . ASP A 1 170 ? 10.970 -4.928 -8.660 1.00 90.56 170 ASP A CA 1
ATOM 1248 C C . ASP A 1 170 ? 10.694 -4.248 -7.306 1.00 90.56 170 ASP A C 1
ATOM 1250 O O . ASP A 1 170 ? 10.328 -4.926 -6.342 1.00 90.56 170 ASP A O 1
ATOM 1254 N N . PRO A 1 171 ? 10.804 -2.908 -7.230 1.00 91.00 171 PRO A N 1
ATOM 1255 C CA . PRO A 1 171 ? 10.517 -2.149 -6.017 1.00 91.00 171 PRO A CA 1
ATOM 1256 C C . PRO A 1 171 ? 9.003 -2.002 -5.806 1.00 91.00 171 PRO A C 1
ATOM 1258 O O . PRO A 1 171 ? 8.354 -1.175 -6.448 1.00 91.00 171 PRO A O 1
ATOM 1261 N N . TYR A 1 172 ? 8.437 -2.805 -4.903 1.00 93.25 172 TYR A N 1
ATOM 1262 C CA . TYR A 1 172 ? 7.042 -2.694 -4.466 1.00 93.25 172 TYR A CA 1
ATOM 1263 C C . TYR A 1 172 ? 6.930 -1.934 -3.143 1.00 93.25 172 TYR A C 1
ATOM 1265 O O . TYR A 1 172 ? 7.751 -2.102 -2.245 1.00 93.25 172 TYR A O 1
ATOM 1273 N N . PHE A 1 173 ? 5.855 -1.162 -3.003 1.00 92.88 173 PHE A N 1
ATOM 1274 C CA . PHE A 1 173 ? 5.374 -0.667 -1.717 1.00 92.88 173 PHE A CA 1
ATOM 1275 C C . PHE A 1 173 ? 4.363 -1.653 -1.148 1.00 92.88 173 PHE A C 1
ATOM 1277 O O . PHE A 1 173 ? 3.423 -2.036 -1.852 1.00 92.88 173 PHE A O 1
ATOM 1284 N N . PHE A 1 174 ? 4.546 -2.033 0.113 1.00 95.12 174 PHE A N 1
ATOM 1285 C CA . PHE A 1 174 ? 3.708 -3.012 0.791 1.00 95.12 174 PHE A CA 1
ATOM 1286 C C . PHE A 1 174 ? 2.806 -2.346 1.825 1.00 95.12 174 PHE A C 1
ATOM 1288 O O . PHE A 1 174 ? 3.238 -1.467 2.564 1.00 95.12 174 PHE A O 1
ATOM 1295 N N . GLU A 1 175 ? 1.558 -2.792 1.886 1.00 95.31 175 GLU A N 1
ATOM 1296 C CA . GLU A 1 175 ? 0.588 -2.385 2.896 1.00 95.31 175 GLU A CA 1
ATOM 1297 C C . GLU A 1 175 ? -0.111 -3.634 3.451 1.00 95.31 175 GLU A C 1
ATOM 1299 O O . GLU A 1 175 ? -0.498 -4.517 2.670 1.00 95.31 175 GLU A O 1
ATOM 1304 N N . PRO A 1 176 ? -0.270 -3.750 4.780 1.00 94.88 176 PRO A N 1
ATOM 1305 C CA . PRO A 1 176 ? -1.001 -4.858 5.368 1.00 94.88 176 PRO A CA 1
ATOM 1306 C C . PRO A 1 176 ? -2.470 -4.845 4.941 1.00 94.88 176 PRO A C 1
ATOM 1308 O O . PRO A 1 176 ? -3.081 -3.793 4.755 1.00 94.88 176 PRO A O 1
ATOM 1311 N N . LEU A 1 177 ? -3.054 -6.034 4.815 1.00 95.25 177 LEU A N 1
ATOM 1312 C CA . LEU A 1 177 ? -4.485 -6.197 4.586 1.00 95.25 177 LEU A CA 1
ATOM 1313 C C . LEU A 1 177 ? -5.177 -6.687 5.858 1.00 95.25 177 LEU A C 1
ATOM 1315 O O . LEU A 1 177 ? -4.545 -7.214 6.770 1.00 95.25 177 LEU A O 1
ATOM 1319 N N . VAL A 1 178 ? -6.504 -6.540 5.908 1.00 91.56 178 VAL A N 1
ATOM 1320 C CA . VAL A 1 178 ? -7.313 -6.995 7.052 1.00 91.56 178 VAL A CA 1
ATOM 1321 C C . VAL A 1 178 ? -7.094 -8.487 7.333 1.00 91.56 178 VAL A C 1
ATOM 1323 O O . VAL A 1 178 ? -7.040 -8.907 8.487 1.00 91.56 178 VAL A O 1
ATOM 1326 N N . SER A 1 179 ? -6.933 -9.297 6.284 1.00 91.81 179 SER A N 1
ATOM 1327 C CA . SER A 1 179 ? -6.471 -10.673 6.422 1.00 91.81 179 SER A CA 1
ATOM 1328 C C . SER A 1 179 ? -4.937 -10.721 6.526 1.00 91.81 179 SER A C 1
ATOM 1330 O O . SER A 1 179 ? -4.258 -10.416 5.544 1.00 91.81 179 SER A O 1
ATOM 1332 N N . PRO A 1 180 ? -4.364 -11.218 7.640 1.00 91.69 180 PRO A N 1
ATOM 1333 C CA . PRO A 1 180 ? -2.914 -11.225 7.878 1.00 91.69 180 PRO A CA 1
ATOM 1334 C C . PRO A 1 180 ? -2.143 -12.250 7.030 1.00 91.69 180 PRO A C 1
ATOM 1336 O O . PRO A 1 180 ? -0.925 -12.376 7.151 1.00 91.69 180 PRO A O 1
ATOM 1339 N N . ARG A 1 181 ? -2.839 -13.018 6.182 1.00 93.56 181 ARG A N 1
ATOM 1340 C CA . ARG A 1 181 ? -2.226 -13.881 5.164 1.00 93.56 181 ARG A CA 1
ATOM 1341 C C . ARG A 1 181 ? -1.797 -13.091 3.928 1.00 93.56 181 ARG A C 1
ATOM 1343 O O . ARG A 1 181 ? -0.891 -13.518 3.216 1.00 93.56 181 ARG A O 1
ATOM 1350 N N . TYR A 1 182 ? -2.459 -11.973 3.655 1.00 96.00 182 TYR A N 1
ATOM 1351 C CA . TYR A 1 182 ? -2.274 -11.226 2.423 1.00 96.00 182 TYR A CA 1
ATOM 1352 C C . TYR A 1 182 ? -1.643 -9.865 2.689 1.00 96.00 182 TYR A C 1
ATOM 1354 O O . TYR A 1 182 ? -1.784 -9.288 3.765 1.00 96.00 182 TYR A O 1
ATOM 1362 N N . VAL A 1 183 ? -0.955 -9.359 1.673 1.00 97.25 183 VAL A N 1
ATOM 1363 C CA . VAL A 1 183 ? -0.336 -8.035 1.660 1.00 97.25 183 VAL A CA 1
ATOM 1364 C C . VAL A 1 183 ? -0.682 -7.373 0.334 1.00 97.25 183 VAL A C 1
ATOM 1366 O O . VAL A 1 183 ? -0.626 -8.011 -0.721 1.00 97.25 183 VAL A O 1
ATOM 1369 N N . LEU A 1 184 ? -1.046 -6.097 0.370 1.00 97.69 184 LEU A N 1
ATOM 1370 C CA . LEU A 1 184 ? -1.184 -5.284 -0.828 1.00 97.69 184 LEU A CA 1
ATOM 1371 C C . LEU A 1 184 ? 0.208 -4.842 -1.269 1.00 97.69 184 LEU A C 1
ATOM 1373 O O . LEU A 1 184 ? 0.910 -4.167 -0.527 1.00 97.69 184 LEU A O 1
ATOM 1377 N N . ALA A 1 185 ? 0.600 -5.209 -2.482 1.00 97.12 185 ALA A N 1
ATOM 1378 C CA . ALA A 1 185 ? 1.812 -4.716 -3.118 1.00 97.12 185 ALA A CA 1
ATOM 1379 C C . ALA A 1 185 ? 1.428 -3.720 -4.215 1.00 97.12 185 ALA A C 1
ATOM 1381 O O . ALA A 1 185 ? 0.491 -3.953 -4.983 1.00 97.12 185 ALA A O 1
ATOM 1382 N N . SER A 1 186 ? 2.139 -2.601 -4.307 1.00 95.62 186 SER A N 1
ATOM 1383 C CA . SER A 1 186 ? 1.842 -1.566 -5.296 1.00 95.62 186 SER A CA 1
ATOM 1384 C C . SER A 1 186 ? 3.088 -0.924 -5.889 1.00 95.62 186 SER A C 1
ATOM 1386 O O . SER A 1 186 ? 4.147 -0.885 -5.268 1.00 95.62 186 SER A O 1
ATOM 1388 N N . ARG A 1 187 ? 2.946 -0.420 -7.116 1.00 92.94 187 ARG A N 1
ATOM 1389 C CA . ARG A 1 187 ? 3.954 0.368 -7.836 1.00 92.94 187 ARG A CA 1
ATOM 1390 C C . ARG A 1 187 ? 3.276 1.573 -8.456 1.00 92.94 187 ARG A C 1
ATOM 1392 O O . ARG A 1 187 ? 2.159 1.455 -8.946 1.00 92.94 187 ARG A O 1
ATOM 1399 N N . SER A 1 188 ? 3.941 2.714 -8.484 1.00 91.06 188 SER A N 1
ATOM 1400 C CA . SER A 1 188 ? 3.456 3.866 -9.244 1.00 91.06 188 SER A CA 1
ATOM 1401 C C . SER A 1 188 ? 3.756 3.684 -10.733 1.00 91.06 188 SER A C 1
ATOM 1403 O O . SER A 1 188 ? 4.816 3.173 -11.090 1.00 91.06 188 SER A O 1
ATOM 1405 N N . VAL A 1 189 ? 2.848 4.123 -11.612 1.00 90.44 189 VAL A N 1
ATOM 1406 C CA . VAL A 1 189 ? 3.096 4.119 -13.071 1.00 90.44 189 VAL A CA 1
ATOM 1407 C C . VAL A 1 189 ? 4.175 5.114 -13.503 1.00 90.44 189 VAL A C 1
ATOM 1409 O O . VAL A 1 189 ? 4.683 5.033 -14.616 1.00 90.44 189 VAL A O 1
ATOM 1412 N N . GLY A 1 190 ? 4.505 6.064 -12.629 1.00 90.69 190 GLY A N 1
ATOM 1413 C CA . GLY A 1 190 ? 5.549 7.054 -12.831 1.00 90.69 190 GLY A CA 1
ATOM 1414 C C . GLY A 1 190 ? 6.308 7.345 -11.538 1.00 90.69 190 GLY A C 1
ATOM 1415 O O . GLY A 1 190 ? 5.918 6.897 -10.459 1.00 90.69 190 GLY A O 1
ATOM 1416 N N . TYR A 1 191 ? 7.400 8.089 -11.664 1.00 88.94 191 TYR A N 1
ATOM 1417 C CA . TYR A 1 191 ? 8.277 8.482 -10.570 1.00 88.94 191 TYR A CA 1
ATOM 1418 C C . TYR A 1 191 ? 8.785 9.914 -10.753 1.00 88.94 191 TYR A C 1
ATOM 1420 O O . TYR A 1 191 ? 9.237 10.292 -11.836 1.00 88.94 191 TYR A O 1
ATOM 1428 N N . CYS A 1 192 ? 8.769 10.680 -9.665 1.00 85.38 192 CYS A N 1
ATOM 1429 C CA . CYS A 1 192 ? 9.536 11.909 -9.497 1.00 85.38 192 CYS A CA 1
ATOM 1430 C C . CYS A 1 192 ? 9.974 12.032 -8.031 1.00 85.38 192 CYS A C 1
ATOM 1432 O O . CYS A 1 192 ? 9.352 11.453 -7.145 1.00 85.38 192 CYS A O 1
ATOM 1434 N N . GLU A 1 193 ? 10.997 12.842 -7.769 1.00 81.06 193 GLU A N 1
ATOM 1435 C CA . GLU A 1 193 ? 11.408 13.258 -6.411 1.00 81.06 193 GLU A CA 1
ATOM 1436 C C . GLU A 1 193 ? 10.559 14.440 -5.909 1.00 81.06 193 GLU A C 1
ATOM 1438 O O . GLU A 1 193 ? 11.048 15.353 -5.253 1.00 81.06 193 GLU A O 1
ATOM 1443 N N . CYS A 1 194 ? 9.287 14.459 -6.298 1.00 80.25 194 CYS A N 1
ATOM 1444 C CA . CYS A 1 194 ? 8.335 15.530 -6.055 1.00 80.25 194 CYS A CA 1
ATOM 1445 C C . CYS A 1 194 ? 7.037 14.950 -5.483 1.00 80.25 194 CYS A C 1
ATOM 1447 O O . CYS A 1 194 ? 6.777 13.757 -5.636 1.00 80.25 194 CYS A O 1
ATOM 1449 N N . ASP A 1 195 ? 6.182 15.785 -4.892 1.00 76.75 195 ASP A N 1
ATOM 1450 C CA . ASP A 1 195 ? 4.912 15.346 -4.286 1.00 76.75 195 ASP A CA 1
ATOM 1451 C C . ASP A 1 195 ? 3.820 15.000 -5.325 1.00 76.75 195 ASP A C 1
ATOM 1453 O O . ASP A 1 195 ? 2.620 15.070 -5.050 1.00 76.75 195 ASP A O 1
ATOM 1457 N N . ALA A 1 196 ? 4.207 14.641 -6.556 1.00 83.25 196 ALA A N 1
ATOM 1458 C CA . ALA A 1 196 ? 3.253 14.278 -7.592 1.00 83.25 196 ALA A CA 1
ATOM 1459 C C . ALA A 1 196 ? 2.617 12.915 -7.304 1.00 83.25 196 ALA A C 1
ATOM 1461 O O . ALA A 1 196 ? 3.274 11.936 -6.946 1.00 83.25 196 ALA A O 1
ATOM 1462 N N . THR A 1 197 ? 1.312 12.834 -7.546 1.00 82.19 197 THR A N 1
ATOM 1463 C CA . THR A 1 197 ? 0.550 11.597 -7.401 1.00 82.19 197 THR A CA 1
ATOM 1464 C C . THR A 1 1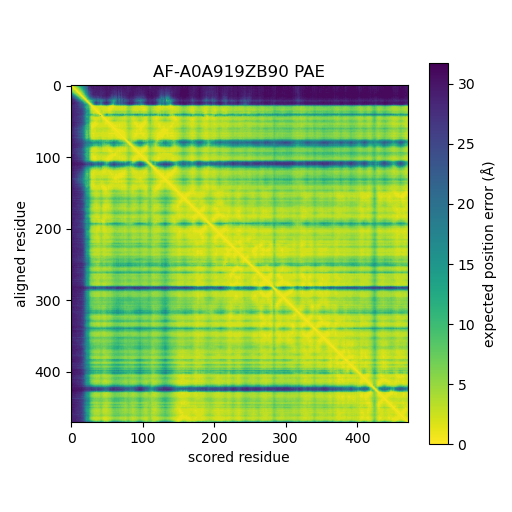97 ? 0.447 10.883 -8.745 1.00 82.19 197 THR A C 1
ATOM 1466 O O . THR A 1 197 ? -0.039 11.430 -9.733 1.00 82.19 197 THR A O 1
ATOM 1469 N N . PHE A 1 198 ? 0.895 9.630 -8.785 1.00 87.50 198 PHE A N 1
ATOM 1470 C CA . PHE A 1 198 ? 0.790 8.774 -9.964 1.00 87.50 198 PHE A CA 1
ATOM 1471 C C . PHE A 1 198 ? -0.237 7.661 -9.726 1.00 87.50 198 PHE A C 1
ATOM 1473 O O . PHE A 1 198 ? -0.355 7.167 -8.600 1.00 87.50 198 PHE A O 1
ATOM 1480 N N . PRO A 1 199 ? -0.962 7.217 -10.770 1.00 88.25 199 PRO A N 1
ATOM 1481 C CA . PRO A 1 199 ? -1.756 5.998 -10.695 1.00 88.25 199 PRO A CA 1
ATOM 1482 C C . PRO A 1 199 ? -0.934 4.817 -10.169 1.00 88.25 199 PRO A C 1
ATOM 1484 O O . PRO A 1 199 ? 0.235 4.650 -10.526 1.00 88.25 199 PRO A O 1
ATOM 1487 N N . LYS A 1 200 ? -1.554 3.983 -9.332 1.00 91.56 200 LYS A N 1
ATOM 1488 C CA . LYS A 1 200 ? -0.924 2.776 -8.796 1.00 91.56 200 LYS A CA 1
ATOM 1489 C C . LYS A 1 200 ? -1.292 1.558 -9.638 1.00 91.56 200 LYS A C 1
ATOM 1491 O O . LYS A 1 200 ? -2.455 1.341 -9.967 1.00 91.56 200 LYS A O 1
ATOM 1496 N N . LEU A 1 201 ? -0.288 0.752 -9.938 1.00 94.06 201 LEU A N 1
ATOM 1497 C CA . LEU A 1 201 ? -0.415 -0.653 -10.281 1.00 94.06 201 LEU A CA 1
ATOM 1498 C C . LEU A 1 201 ? -0.492 -1.447 -8.975 1.00 94.06 201 LEU A C 1
ATOM 1500 O O . LEU A 1 201 ? 0.208 -1.118 -8.012 1.00 94.06 201 LEU A O 1
ATOM 1504 N N . SER A 1 202 ? -1.334 -2.475 -8.931 1.00 96.06 202 SER A N 1
ATOM 1505 C CA . SER A 1 202 ? -1.641 -3.177 -7.686 1.00 96.06 202 SER A CA 1
ATOM 1506 C C . SER A 1 202 ? -1.612 -4.692 -7.842 1.00 96.06 202 SER A C 1
ATOM 1508 O O . SER A 1 202 ? -1.982 -5.251 -8.877 1.00 96.06 202 SER A O 1
ATOM 1510 N N . TRP A 1 203 ? -1.187 -5.351 -6.769 1.00 96.56 203 TRP A N 1
ATOM 1511 C CA . TRP A 1 203 ? -1.110 -6.795 -6.634 1.00 96.56 203 TRP A CA 1
ATOM 1512 C C . TRP A 1 203 ? -1.486 -7.211 -5.217 1.00 96.56 203 TRP A C 1
ATOM 1514 O O . TRP A 1 203 ? -1.292 -6.465 -4.263 1.00 96.56 203 TRP A O 1
ATOM 1524 N N . VAL A 1 204 ? -1.951 -8.445 -5.070 1.00 97.44 204 VAL A N 1
ATOM 1525 C CA . VAL A 1 204 ? -2.095 -9.092 -3.764 1.00 97.44 204 VAL A CA 1
ATOM 1526 C C . VAL A 1 204 ? -1.011 -10.153 -3.645 1.00 97.44 204 VAL A C 1
ATOM 1528 O O . VAL A 1 204 ? -0.944 -11.055 -4.482 1.00 97.44 204 VAL A O 1
ATOM 1531 N N . TYR A 1 205 ? -0.163 -10.043 -2.626 1.00 97.31 205 TYR A N 1
ATOM 1532 C CA . TYR A 1 205 ? 0.814 -11.065 -2.272 1.00 97.31 205 TYR A CA 1
ATOM 1533 C C . TYR A 1 205 ? 0.227 -12.010 -1.224 1.00 97.31 205 TYR A C 1
ATOM 1535 O O . TYR A 1 205 ? -0.268 -11.563 -0.191 1.00 97.31 205 TYR A O 1
ATOM 1543 N N . ASP A 1 206 ? 0.261 -13.311 -1.499 1.00 95.69 206 ASP A N 1
ATOM 1544 C CA . ASP A 1 206 ? -0.105 -14.366 -0.553 1.00 95.69 206 ASP A CA 1
ATOM 1545 C C . ASP A 1 206 ? 1.157 -14.842 0.177 1.00 95.69 206 ASP A C 1
ATOM 1547 O O . ASP A 1 206 ? 2.016 -15.480 -0.435 1.00 95.69 206 ASP A O 1
ATOM 1551 N N . LEU A 1 207 ? 1.269 -14.524 1.472 1.00 94.94 207 LEU A N 1
ATOM 1552 C CA . LEU A 1 207 ? 2.437 -14.854 2.300 1.00 94.94 207 LEU A CA 1
ATOM 1553 C C . LEU A 1 207 ? 2.633 -16.364 2.474 1.00 94.94 207 LEU A C 1
ATOM 1555 O O . LEU A 1 207 ? 3.752 -16.814 2.702 1.00 94.94 207 LEU A O 1
ATOM 1559 N N . GLU A 1 208 ? 1.556 -17.143 2.389 1.00 92.19 208 GLU A N 1
ATOM 1560 C CA . GLU A 1 208 ? 1.600 -18.595 2.557 1.00 92.19 208 GLU A CA 1
ATOM 1561 C C . GLU A 1 208 ? 1.972 -19.284 1.241 1.00 92.19 208 GLU A C 1
ATOM 1563 O O . GLU A 1 208 ? 2.823 -20.170 1.216 1.00 92.19 208 GLU A O 1
ATOM 1568 N N . ALA A 1 209 ? 1.363 -18.850 0.134 1.00 93.69 209 ALA A N 1
ATOM 1569 C CA . ALA A 1 209 ? 1.623 -19.424 -1.186 1.00 93.69 209 ALA A CA 1
ATOM 1570 C C . ALA A 1 209 ? 2.873 -18.850 -1.881 1.00 93.69 209 ALA A C 1
ATOM 1572 O O . ALA A 1 209 ? 3.277 -19.372 -2.920 1.00 93.69 209 ALA A O 1
ATOM 1573 N N . GLY A 1 210 ? 3.448 -17.756 -1.369 1.00 95.06 210 GLY A N 1
ATOM 1574 C CA . GLY A 1 210 ? 4.584 -17.062 -1.984 1.00 95.06 210 GLY A CA 1
ATOM 1575 C C . GLY A 1 210 ? 4.265 -16.494 -3.371 1.00 95.06 210 GLY A C 1
ATOM 1576 O O . GLY A 1 210 ? 5.131 -16.455 -4.245 1.00 95.06 210 GLY A O 1
ATOM 1577 N N . LYS A 1 211 ? 3.003 -16.114 -3.617 1.00 94.69 211 LYS A N 1
ATOM 1578 C CA . LYS A 1 211 ? 2.508 -15.754 -4.954 1.00 94.69 211 LYS A CA 1
ATOM 1579 C C . LYS A 1 211 ? 2.021 -14.314 -5.010 1.00 94.69 211 LYS A C 1
ATOM 1581 O O . LYS A 1 211 ? 1.162 -13.910 -4.231 1.00 94.69 211 LYS A O 1
ATOM 1586 N N . LEU A 1 212 ? 2.506 -13.579 -6.008 1.00 94.62 212 LEU A N 1
ATOM 1587 C CA . LEU A 1 212 ? 2.042 -12.238 -6.346 1.00 94.62 212 LEU A CA 1
ATOM 1588 C C . LEU A 1 212 ? 0.957 -12.309 -7.431 1.00 94.62 212 LEU A C 1
ATOM 1590 O O . LEU A 1 212 ? 1.185 -12.844 -8.516 1.00 94.62 212 LEU A O 1
ATOM 1594 N N . ILE A 1 213 ? -0.235 -11.788 -7.144 1.00 94.81 213 ILE A N 1
ATOM 1595 C CA . ILE A 1 213 ? -1.399 -11.842 -8.037 1.00 94.81 213 ILE A CA 1
ATOM 1596 C C . ILE A 1 213 ? -1.709 -10.433 -8.531 1.00 94.81 213 ILE A C 1
ATOM 1598 O O . ILE A 1 213 ? -2.072 -9.572 -7.734 1.00 94.81 213 ILE A O 1
ATOM 1602 N N . ALA A 1 214 ? -1.582 -10.200 -9.836 1.00 94.00 214 ALA A N 1
ATOM 1603 C CA . ALA A 1 214 ? -1.819 -8.893 -10.441 1.00 94.00 214 ALA A CA 1
ATOM 1604 C C . ALA A 1 214 ? -3.304 -8.536 -10.506 1.00 94.00 214 ALA A C 1
ATOM 1606 O O . ALA A 1 214 ? -4.131 -9.361 -10.895 1.00 94.00 214 ALA A O 1
ATOM 1607 N N . TYR A 1 215 ? -3.613 -7.278 -10.188 1.00 94.75 215 TYR A N 1
ATOM 1608 C CA . TYR A 1 215 ? -4.928 -6.687 -10.395 1.00 94.75 215 TYR A CA 1
ATOM 1609 C C . TYR A 1 215 ? -4.826 -5.596 -11.469 1.00 94.75 215 TYR A C 1
ATOM 1611 O O . TYR A 1 215 ? -3.917 -4.758 -11.437 1.00 94.75 215 TYR A O 1
ATOM 1619 N N . PRO A 1 216 ? -5.736 -5.592 -12.458 1.00 90.62 216 PRO A N 1
ATOM 1620 C CA . PRO A 1 216 ? -5.778 -4.534 -13.464 1.00 90.62 216 PRO A CA 1
ATOM 1621 C C . PRO A 1 216 ? -6.397 -3.233 -12.926 1.00 90.62 216 PRO A C 1
ATOM 1623 O O . PRO A 1 216 ? -6.258 -2.196 -13.569 1.00 90.62 216 PRO A O 1
ATOM 1626 N N . ALA A 1 217 ? -7.060 -3.286 -11.766 1.00 92.50 217 ALA A N 1
ATOM 1627 C CA . ALA A 1 217 ? -7.627 -2.139 -11.069 1.00 92.50 217 ALA A CA 1
ATOM 1628 C C . ALA A 1 217 ? -6.692 -1.663 -9.939 1.00 92.50 217 ALA A C 1
ATOM 1630 O O . ALA A 1 217 ? -6.064 -2.508 -9.290 1.00 92.50 217 ALA A O 1
ATOM 1631 N N . PRO A 1 218 ? -6.628 -0.350 -9.653 1.00 92.69 218 PRO A N 1
ATOM 1632 C CA . PRO A 1 218 ? -6.001 0.151 -8.436 1.00 92.69 218 PRO A CA 1
ATOM 1633 C C . PRO A 1 218 ? -6.736 -0.383 -7.204 1.00 92.69 218 PRO A C 1
ATOM 1635 O O . PRO A 1 218 ? -7.959 -0.263 -7.108 1.00 92.69 218 PRO A O 1
ATOM 1638 N N . LEU A 1 219 ? -5.993 -0.961 -6.263 1.00 95.88 219 LEU A N 1
ATOM 1639 C CA . LEU A 1 219 ? -6.537 -1.474 -5.006 1.00 95.88 219 LEU A CA 1
ATOM 1640 C C . LEU A 1 219 ? -6.303 -0.468 -3.873 1.00 95.88 219 LEU A C 1
ATOM 1642 O O . LEU A 1 219 ? -5.266 0.197 -3.836 1.00 95.88 219 LEU A O 1
ATOM 1646 N N . SER A 1 220 ? -7.248 -0.382 -2.936 1.00 94.88 220 SER A N 1
ATOM 1647 C CA . SER A 1 220 ? -7.138 0.460 -1.739 1.00 94.88 220 SER A CA 1
ATOM 1648 C C . SER A 1 220 ? -7.681 -0.248 -0.499 1.00 94.88 220 SER A C 1
ATOM 1650 O O . SER A 1 220 ? -8.676 -0.967 -0.581 1.00 94.88 220 SER A O 1
ATOM 1652 N N . THR A 1 221 ? -7.068 -0.002 0.656 1.00 94.69 221 THR A N 1
ATOM 1653 C CA . THR A 1 221 ? -7.573 -0.375 1.992 1.00 94.69 221 THR A CA 1
ATOM 1654 C C . THR A 1 221 ? -8.583 0.644 2.537 1.00 94.69 221 THR A C 1
ATOM 1656 O O . THR A 1 221 ? -9.364 0.328 3.430 1.00 94.69 221 THR A O 1
ATOM 1659 N N . ALA A 1 222 ? -8.616 1.852 1.961 1.00 92.88 222 ALA A N 1
ATOM 1660 C CA . ALA A 1 222 ? -9.558 2.925 2.269 1.00 92.88 222 ALA A CA 1
ATOM 1661 C C . ALA A 1 222 ? -10.160 3.464 0.961 1.00 92.88 222 ALA A C 1
ATOM 1663 O O . ALA A 1 222 ? -9.549 4.266 0.247 1.00 92.88 222 ALA A O 1
ATOM 1664 N N . TYR A 1 223 ? -11.335 2.962 0.582 1.00 95.06 223 TYR A N 1
ATOM 1665 C CA . TYR A 1 223 ? -11.943 3.287 -0.711 1.00 95.06 223 TYR A CA 1
ATOM 1666 C C . TYR A 1 223 ? -12.713 4.603 -0.680 1.00 95.06 223 TYR A C 1
ATOM 1668 O O . TYR A 1 223 ? -13.548 4.834 0.192 1.00 95.06 223 TYR A O 1
ATOM 1676 N N . ARG A 1 224 ? -12.490 5.407 -1.716 1.00 93.31 224 ARG A N 1
ATOM 1677 C CA . ARG A 1 224 ? -13.299 6.567 -2.078 1.00 93.31 224 ARG A CA 1
ATOM 1678 C C . ARG A 1 224 ? -13.469 6.550 -3.585 1.00 93.31 224 ARG A C 1
ATOM 1680 O O . ARG A 1 224 ? -12.476 6.517 -4.312 1.00 93.31 224 ARG A O 1
ATOM 1687 N N . GLY A 1 225 ? -14.703 6.636 -4.053 1.00 92.81 225 GLY A N 1
ATOM 1688 C CA . GLY A 1 225 ? -14.974 6.528 -5.476 1.00 92.81 225 GLY A CA 1
ATOM 1689 C C . GLY A 1 225 ? -16.454 6.459 -5.789 1.00 92.81 225 GLY A C 1
ATOM 1690 O O . GLY A 1 225 ? -17.298 7.009 -5.079 1.00 92.81 225 GLY A O 1
ATOM 1691 N N . THR A 1 226 ? -16.759 5.805 -6.901 1.00 91.88 226 THR A N 1
ATOM 1692 C CA . THR A 1 226 ? -18.138 5.639 -7.349 1.00 91.88 226 THR A CA 1
ATOM 1693 C C . THR A 1 226 ? -18.900 4.682 -6.432 1.00 91.88 226 THR A C 1
ATOM 1695 O O . THR A 1 226 ? -18.325 3.843 -5.745 1.00 91.88 226 THR A O 1
ATOM 1698 N N . GLY A 1 227 ? -20.229 4.745 -6.464 1.00 93.38 227 GLY A N 1
ATOM 1699 C CA . GLY A 1 227 ? -21.062 3.745 -5.803 1.00 93.38 227 GLY A CA 1
ATOM 1700 C C . GLY A 1 227 ? -20.953 2.332 -6.388 1.00 93.38 227 GLY A C 1
ATOM 1701 O O . GLY A 1 227 ? -21.568 1.422 -5.849 1.00 93.38 227 GLY A O 1
ATOM 1702 N N . SER A 1 228 ? -20.201 2.107 -7.473 1.00 94.75 228 SER A N 1
ATOM 1703 C CA . SER A 1 228 ? -20.058 0.795 -8.113 1.00 94.75 228 SER A CA 1
ATOM 1704 C C . SER A 1 228 ? -18.639 0.250 -7.956 1.00 94.75 228 SER A C 1
ATOM 1706 O O . SER A 1 228 ? -17.795 0.391 -8.846 1.00 94.75 228 SER A O 1
ATOM 1708 N N . PHE A 1 229 ? -18.407 -0.459 -6.858 1.00 96.38 229 PHE A N 1
ATOM 1709 C CA . PHE A 1 229 ? -17.096 -0.982 -6.484 1.00 96.38 229 PHE A CA 1
ATOM 1710 C C . PHE A 1 229 ? -17.163 -2.463 -6.119 1.00 96.38 229 PHE A C 1
ATOM 1712 O O . PHE A 1 229 ? -18.223 -3.088 -6.151 1.00 96.38 229 PHE A O 1
ATOM 1719 N N . VAL A 1 230 ? -16.016 -3.049 -5.813 1.00 97.06 230 VAL A N 1
ATOM 1720 C CA . VAL A 1 230 ? -15.895 -4.412 -5.303 1.00 97.06 230 VAL A CA 1
ATOM 1721 C C . VAL A 1 230 ? -15.263 -4.352 -3.923 1.00 97.06 230 VAL A C 1
ATOM 1723 O O . VAL A 1 230 ? -14.261 -3.663 -3.730 1.00 97.06 230 VAL A O 1
ATOM 1726 N N . ALA A 1 231 ? -15.851 -5.076 -2.975 1.00 97.50 231 ALA A N 1
ATOM 1727 C CA . ALA A 1 231 ? -15.273 -5.337 -1.668 1.00 97.50 231 ALA A CA 1
ATOM 1728 C C . ALA A 1 231 ? -14.689 -6.748 -1.659 1.00 97.50 231 ALA A C 1
ATOM 1730 O O . ALA A 1 231 ? -15.410 -7.719 -1.892 1.00 97.50 231 ALA A O 1
ATOM 1731 N N . ASP A 1 232 ? -13.390 -6.862 -1.404 1.00 97.62 232 ASP A N 1
ATOM 1732 C CA . ASP A 1 232 ? -12.729 -8.147 -1.244 1.00 97.62 232 ASP A CA 1
ATOM 1733 C C . ASP A 1 232 ? -12.477 -8.430 0.239 1.00 97.62 232 ASP A C 1
ATOM 1735 O O . ASP A 1 232 ? -11.817 -7.646 0.925 1.00 97.62 232 ASP A O 1
ATOM 1739 N N . THR A 1 233 ? -12.970 -9.564 0.742 1.00 96.69 233 THR A N 1
ATOM 1740 C CA . THR A 1 233 ? -12.889 -9.921 2.169 1.00 96.69 233 THR A CA 1
ATOM 1741 C C . THR A 1 233 ? -11.470 -10.218 2.649 1.00 96.69 233 THR A C 1
ATOM 1743 O O . THR A 1 233 ? -11.259 -10.435 3.839 1.00 96.69 233 THR A O 1
ATOM 1746 N N . ARG A 1 234 ? -10.471 -10.200 1.757 1.00 96.06 234 ARG A N 1
ATOM 1747 C CA . ARG A 1 234 ? -9.060 -10.145 2.157 1.00 96.06 234 ARG A CA 1
ATOM 1748 C C . ARG A 1 234 ? -8.678 -8.799 2.770 1.00 96.06 234 ARG A C 1
ATOM 1750 O O . ARG A 1 234 ? -7.689 -8.756 3.492 1.00 96.06 234 ARG A O 1
ATOM 1757 N N . GLY A 1 235 ? -9.451 -7.736 2.537 1.00 95.81 235 GLY A N 1
ATOM 1758 C CA . GLY A 1 235 ? -9.274 -6.439 3.194 1.00 95.81 235 GLY A CA 1
ATOM 1759 C C . GLY A 1 235 ? -9.032 -5.253 2.267 1.00 95.81 235 GLY A C 1
ATOM 1760 O O . GLY A 1 235 ? -8.418 -4.284 2.700 1.00 95.81 235 GLY A O 1
ATOM 1761 N N . PHE A 1 236 ? -9.451 -5.326 1.004 1.00 96.94 236 PHE A N 1
ATOM 1762 C CA . PHE A 1 236 ? -9.253 -4.240 0.044 1.00 96.94 236 PHE A CA 1
ATOM 1763 C C . PHE A 1 236 ? -10.468 -4.048 -0.859 1.00 96.94 236 PHE A C 1
ATOM 1765 O O . PHE A 1 236 ? -11.369 -4.883 -0.939 1.00 96.94 236 PHE A O 1
ATOM 1772 N N . PHE A 1 237 ? -10.460 -2.928 -1.569 1.00 97.44 237 PHE A N 1
ATOM 1773 C CA . PHE A 1 237 ? -11.552 -2.463 -2.406 1.00 97.44 237 PHE A CA 1
ATOM 1774 C C . PHE A 1 237 ? -11.014 -1.907 -3.723 1.00 97.44 237 PHE A C 1
ATOM 1776 O O . PHE A 1 237 ? -9.869 -1.449 -3.785 1.00 97.44 237 PHE A O 1
ATOM 1783 N N . PHE A 1 238 ? -11.841 -1.911 -4.768 1.00 96.19 238 PHE A N 1
ATOM 1784 C CA . PHE A 1 238 ? -11.492 -1.325 -6.064 1.00 96.19 238 PHE A CA 1
ATOM 1785 C C . PHE A 1 238 ? -12.730 -0.978 -6.896 1.00 96.19 238 PHE A C 1
ATOM 1787 O O . PHE A 1 238 ? -13.795 -1.574 -6.727 1.00 96.19 238 PHE A O 1
ATOM 1794 N N . ASP A 1 239 ? -12.591 -0.019 -7.812 1.00 95.00 239 ASP A N 1
ATOM 1795 C CA . ASP A 1 239 ? -13.645 0.325 -8.770 1.00 95.00 239 ASP A CA 1
ATOM 1796 C C . ASP A 1 239 ? -13.959 -0.856 -9.689 1.00 95.00 239 ASP A C 1
ATOM 1798 O O . ASP A 1 239 ? -13.065 -1.532 -10.194 1.00 95.00 239 ASP A O 1
ATOM 1802 N N . ARG A 1 240 ? -15.243 -1.084 -9.974 1.00 92.62 240 ARG A N 1
ATOM 1803 C CA . ARG A 1 240 ? -15.643 -2.158 -10.896 1.00 92.62 240 ARG A CA 1
ATOM 1804 C C . ARG A 1 240 ? -15.285 -1.847 -12.354 1.00 92.62 240 ARG A C 1
ATOM 1806 O O . ARG A 1 240 ? -15.076 -2.769 -13.147 1.00 92.62 240 ARG A O 1
ATOM 1813 N N . TYR A 1 241 ? -15.241 -0.564 -12.696 1.00 93.38 241 TYR A N 1
ATOM 1814 C CA . TYR A 1 241 ? -15.052 -0.069 -14.052 1.00 93.38 241 TYR A CA 1
ATOM 1815 C C . TYR A 1 241 ? -13.870 0.896 -14.113 1.00 93.38 241 TYR A C 1
ATOM 1817 O O . TYR A 1 241 ? -13.621 1.635 -13.162 1.00 93.38 241 TYR A O 1
ATOM 1825 N N . ASP A 1 242 ? -13.163 0.903 -15.239 1.00 90.94 242 ASP A N 1
ATOM 1826 C CA . ASP A 1 242 ? -12.128 1.892 -15.518 1.00 90.94 242 ASP A CA 1
ATOM 1827 C C . ASP A 1 242 ? -12.728 3.290 -15.766 1.00 90.94 242 ASP A C 1
ATOM 1829 O O . ASP A 1 242 ? -13.944 3.480 -15.858 1.00 90.94 242 ASP A O 1
ATOM 1833 N N . ALA A 1 243 ? -11.862 4.294 -15.929 1.00 87.06 243 ALA A N 1
ATOM 1834 C CA . ALA A 1 243 ? -12.281 5.670 -16.208 1.00 87.06 243 ALA A CA 1
ATOM 1835 C C . ALA A 1 243 ? -13.065 5.839 -17.530 1.00 87.06 243 ALA A C 1
ATOM 1837 O O . ALA A 1 243 ? -13.642 6.898 -17.766 1.00 87.06 243 ALA A O 1
ATOM 1838 N N . ARG A 1 244 ? -13.073 4.823 -18.403 1.00 89.50 244 ARG A N 1
ATOM 1839 C CA . ARG A 1 244 ? -13.816 4.786 -19.672 1.00 89.50 244 ARG A CA 1
ATOM 1840 C C . ARG A 1 244 ? -15.119 3.982 -19.560 1.00 89.50 244 ARG A C 1
ATOM 1842 O O . ARG A 1 244 ? -15.844 3.886 -20.544 1.00 89.50 244 ARG A O 1
ATOM 1849 N N . GLY A 1 245 ? -15.424 3.421 -18.389 1.00 90.12 245 GLY A N 1
ATOM 1850 C CA . GLY A 1 245 ? -16.612 2.607 -18.140 1.00 90.12 245 GLY A CA 1
ATOM 1851 C C . GLY A 1 245 ? -16.468 1.127 -18.509 1.00 90.12 245 GLY A C 1
ATOM 1852 O O . GLY A 1 245 ? -17.459 0.400 -18.459 1.00 90.12 245 GLY A O 1
ATOM 1853 N N . ASN A 1 246 ? -15.270 0.647 -18.858 1.00 92.12 246 ASN A N 1
ATOM 1854 C CA . ASN A 1 246 ? -15.050 -0.770 -19.150 1.00 92.12 246 ASN A CA 1
ATOM 1855 C C . ASN A 1 246 ? -14.845 -1.553 -17.858 1.00 92.12 246 ASN A C 1
ATOM 1857 O O . ASN A 1 246 ? -14.111 -1.123 -16.971 1.00 92.12 246 ASN A O 1
ATOM 1861 N N . ALA A 1 247 ? -15.457 -2.732 -17.757 1.00 91.00 247 ALA A N 1
ATOM 1862 C CA . ALA A 1 247 ? -15.235 -3.606 -16.613 1.00 91.00 247 ALA A CA 1
ATOM 1863 C C . ALA A 1 247 ? -13.789 -4.116 -16.601 1.00 91.00 247 ALA A C 1
ATOM 1865 O O . ALA A 1 247 ? -13.261 -4.547 -17.628 1.00 91.00 247 ALA A O 1
ATOM 1866 N N . TYR A 1 248 ? -13.166 -4.113 -15.426 1.00 89.88 248 TYR A N 1
ATOM 1867 C CA . TYR A 1 248 ? -11.846 -4.705 -15.255 1.00 89.88 248 TYR A CA 1
ATOM 1868 C C . TYR A 1 248 ? -11.890 -6.235 -15.386 1.00 89.88 248 TYR A C 1
ATOM 1870 O O . TYR A 1 248 ? -12.777 -6.897 -14.846 1.00 89.88 248 TYR A O 1
ATOM 1878 N N . ALA A 1 249 ? -10.881 -6.814 -16.042 1.00 87.94 249 ALA A N 1
ATOM 1879 C CA . ALA A 1 249 ? -10.674 -8.262 -16.110 1.00 87.94 249 ALA A CA 1
ATOM 1880 C C . ALA A 1 249 ? -9.973 -8.777 -14.837 1.00 87.94 249 ALA A C 1
ATOM 1882 O O . ALA A 1 249 ? -8.773 -9.051 -14.830 1.00 87.94 249 ALA A O 1
ATOM 1883 N N . ILE A 1 250 ? -10.708 -8.834 -13.728 1.00 87.44 250 ILE A N 1
ATOM 1884 C CA . ILE A 1 250 ? -10.175 -9.227 -12.416 1.00 87.44 250 ILE A CA 1
ATOM 1885 C C . ILE A 1 250 ? -9.913 -10.747 -12.369 1.00 87.44 250 ILE A C 1
ATOM 1887 O O . ILE A 1 250 ? -10.711 -11.513 -12.916 1.00 87.44 250 ILE A O 1
ATOM 1891 N N . PRO A 1 251 ? -8.841 -11.216 -11.700 1.00 86.75 251 PRO A N 1
ATOM 1892 C CA . PRO A 1 251 ? -8.666 -12.638 -11.407 1.00 86.75 251 PRO A CA 1
ATOM 1893 C C . PRO A 1 251 ? -9.874 -13.218 -10.657 1.00 86.75 251 PRO A C 1
ATOM 1895 O O . PRO A 1 251 ? -10.435 -12.564 -9.780 1.00 86.75 251 PRO A O 1
ATOM 1898 N N . GLY A 1 252 ? -10.258 -14.460 -10.962 1.00 85.31 252 GLY A N 1
ATOM 1899 C CA . GLY A 1 252 ? -11.332 -15.139 -10.231 1.00 85.31 252 GLY A CA 1
ATOM 1900 C C . GLY A 1 252 ? -11.043 -15.179 -8.726 1.00 85.31 252 GLY A C 1
ATOM 1901 O O . GLY A 1 252 ? -9.948 -15.566 -8.318 1.00 85.31 252 GLY A O 1
ATOM 1902 N N . SER A 1 253 ? -12.014 -14.758 -7.915 1.00 88.62 253 SER A N 1
ATOM 1903 C CA . SER A 1 253 ? -11.896 -14.687 -6.459 1.00 88.62 253 SER A CA 1
ATOM 1904 C C . SER A 1 253 ? -13.235 -15.009 -5.802 1.00 88.62 253 SER A C 1
ATOM 1906 O O . SER A 1 253 ? -14.249 -14.398 -6.133 1.00 88.62 253 SER A O 1
ATOM 1908 N N . GLU A 1 254 ? -13.237 -15.943 -4.851 1.00 92.00 254 GLU A N 1
ATOM 1909 C CA . GLU A 1 254 ? -14.410 -16.264 -4.020 1.00 92.00 254 GLU A CA 1
ATOM 1910 C C . GLU A 1 254 ? -14.620 -15.248 -2.885 1.00 92.00 254 GLU A C 1
ATOM 1912 O O . GLU A 1 254 ? -15.646 -15.258 -2.206 1.00 92.00 254 GLU A O 1
ATOM 1917 N N . THR A 1 255 ? -13.648 -14.358 -2.676 1.00 94.38 255 THR A N 1
ATOM 1918 C CA . THR A 1 255 ? -13.677 -13.328 -1.634 1.00 94.38 255 THR A CA 1
ATOM 1919 C C . THR A 1 255 ? -14.122 -11.967 -2.158 1.00 94.38 255 THR A C 1
ATOM 1921 O O . THR A 1 255 ? -14.236 -11.036 -1.368 1.00 94.38 255 THR A O 1
ATOM 1924 N N . ALA A 1 256 ? -14.371 -11.830 -3.464 1.00 95.75 256 ALA A N 1
ATOM 1925 C CA . ALA A 1 256 ? -14.714 -10.567 -4.109 1.00 95.75 256 ALA A CA 1
ATOM 1926 C C . ALA A 1 256 ? -16.230 -10.424 -4.314 1.00 95.75 256 ALA A C 1
ATOM 1928 O O . ALA A 1 256 ? -16.848 -11.201 -5.041 1.00 95.75 256 ALA A O 1
ATOM 1929 N N . TYR A 1 257 ? -16.816 -9.381 -3.728 1.00 96.62 257 TYR A N 1
ATOM 1930 C CA . TYR A 1 257 ? -18.252 -9.111 -3.771 1.00 96.62 257 TYR A CA 1
ATOM 1931 C C . TYR A 1 257 ? -18.526 -7.765 -4.451 1.00 96.62 257 TYR A C 1
ATOM 1933 O O . TYR A 1 257 ? -18.011 -6.737 -4.002 1.00 96.62 257 TYR A O 1
ATOM 1941 N N . PRO A 1 258 ? -19.328 -7.725 -5.531 1.00 95.31 258 PRO A N 1
ATOM 1942 C CA . PRO A 1 258 ? -19.723 -6.465 -6.140 1.00 95.31 258 PRO A CA 1
ATOM 1943 C C . PRO A 1 258 ? -20.669 -5.707 -5.205 1.00 95.31 258 PRO A C 1
ATOM 1945 O O . PRO A 1 258 ? -21.653 -6.259 -4.717 1.00 95.31 258 PRO A O 1
ATOM 1948 N N . VAL A 1 259 ? -20.400 -4.422 -5.010 1.00 96.19 259 VAL A N 1
ATOM 1949 C CA . VAL A 1 259 ? -21.205 -3.519 -4.190 1.00 96.19 259 VAL A CA 1
ATOM 1950 C C . VAL A 1 259 ? -21.773 -2.416 -5.075 1.00 96.19 259 VAL A C 1
ATOM 1952 O O . VAL A 1 259 ? -21.088 -1.872 -5.946 1.00 96.19 259 VAL A O 1
ATOM 1955 N N . ARG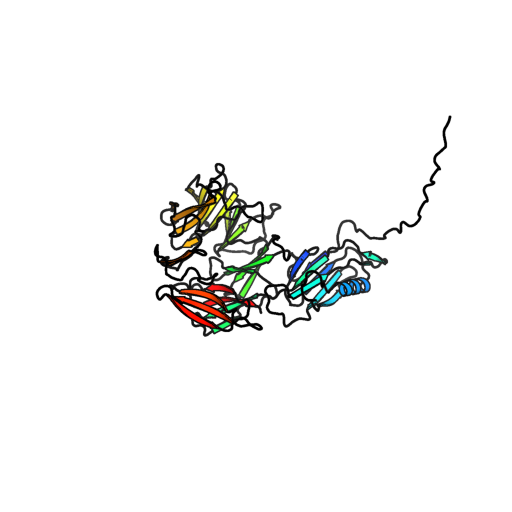 A 1 260 ? -23.053 -2.097 -4.860 1.00 94.56 260 ARG A N 1
ATOM 1956 C CA . ARG A 1 260 ? -23.736 -0.991 -5.526 1.00 94.56 260 ARG A CA 1
ATOM 1957 C C . ARG A 1 260 ? -24.378 -0.077 -4.493 1.00 94.56 260 ARG A C 1
ATOM 1959 O O . ARG A 1 260 ? -25.228 -0.510 -3.724 1.00 94.56 260 ARG A O 1
ATOM 1966 N N . MET A 1 261 ? -23.978 1.181 -4.532 1.00 91.44 261 MET A N 1
ATOM 1967 C CA . MET A 1 261 ? -24.451 2.271 -3.694 1.00 91.44 261 MET A CA 1
ATOM 1968 C C . MET A 1 261 ? -24.938 3.411 -4.580 1.00 91.44 261 MET A C 1
ATOM 1970 O O . MET A 1 261 ? -24.466 3.584 -5.707 1.00 91.44 261 MET A O 1
ATOM 1974 N N . ASP A 1 262 ? -25.863 4.198 -4.050 1.00 87.06 262 ASP A N 1
ATOM 1975 C CA . ASP A 1 262 ? -26.255 5.457 -4.670 1.00 87.06 262 ASP A CA 1
ATOM 1976 C C . ASP A 1 262 ? -25.265 6.551 -4.255 1.00 87.06 262 ASP A C 1
ATOM 1978 O O . ASP A 1 262 ? -24.838 6.608 -3.101 1.00 87.06 262 ASP A O 1
ATOM 1982 N N . GLY A 1 263 ? -24.902 7.425 -5.194 1.00 85.62 263 GLY A N 1
ATOM 1983 C CA . GLY A 1 263 ? -23.997 8.546 -4.934 1.00 85.62 263 GLY A CA 1
ATOM 1984 C C . GLY A 1 263 ? -22.513 8.169 -4.847 1.00 85.62 263 GLY A C 1
ATOM 1985 O O . GLY A 1 263 ? -22.063 7.146 -5.374 1.00 85.62 263 GLY A O 1
ATOM 1986 N N . THR A 1 264 ? -21.741 9.058 -4.222 1.00 91.06 264 THR A N 1
ATOM 1987 C CA . THR A 1 264 ? -20.287 8.924 -4.067 1.00 91.06 264 THR A CA 1
ATOM 1988 C C . THR A 1 264 ? -19.973 8.227 -2.750 1.00 91.06 264 THR A C 1
ATOM 1990 O O . THR A 1 264 ? -20.490 8.605 -1.700 1.00 91.06 264 THR A O 1
ATOM 1993 N N . VAL A 1 265 ? -19.082 7.239 -2.781 1.00 95.12 265 VAL A N 1
ATOM 1994 C CA . VAL A 1 265 ? -18.557 6.607 -1.567 1.00 95.12 265 VAL A CA 1
ATOM 1995 C C . VAL A 1 265 ? -17.381 7.432 -1.064 1.00 95.12 265 VAL A C 1
ATOM 1997 O O . VAL A 1 265 ? -16.423 7.672 -1.801 1.00 95.12 265 VAL A O 1
ATOM 2000 N N . LEU A 1 266 ? -17.457 7.867 0.191 1.00 95.31 266 LEU A N 1
ATOM 2001 C CA . LEU A 1 266 ? -16.412 8.648 0.853 1.00 95.31 266 LEU A CA 1
ATOM 2002 C C . LEU A 1 266 ? -15.498 7.774 1.712 1.00 95.31 266 LEU A C 1
ATOM 2004 O O . LEU A 1 266 ? -14.358 8.149 1.956 1.00 95.31 266 LEU A O 1
ATOM 2008 N N . GLY A 1 267 ? -15.982 6.613 2.144 1.00 96.31 267 GLY A N 1
ATOM 2009 C CA . GLY A 1 267 ? -15.209 5.623 2.878 1.00 96.31 267 GLY A CA 1
ATOM 2010 C C . GLY A 1 267 ? -15.966 4.307 2.982 1.00 96.31 267 GLY A C 1
ATOM 2011 O O . GLY A 1 267 ? -17.198 4.285 2.972 1.00 96.31 267 GLY A O 1
ATOM 2012 N N . VAL A 1 268 ? -15.231 3.210 3.123 1.00 97.25 268 VAL A N 1
ATOM 2013 C CA . VAL A 1 268 ? -15.795 1.886 3.391 1.00 97.25 268 VAL A CA 1
ATOM 2014 C C . VAL A 1 268 ? -14.878 1.092 4.315 1.00 97.25 268 VAL A C 1
ATOM 2016 O O . VAL A 1 268 ? -13.659 1.250 4.275 1.00 97.25 268 VAL A O 1
ATOM 2019 N N . THR A 1 269 ? -15.466 0.213 5.118 1.00 97.19 269 THR A N 1
ATOM 2020 C CA . THR A 1 269 ? -14.741 -0.813 5.869 1.00 97.19 269 THR A CA 1
ATOM 2021 C C . THR A 1 269 ? -15.535 -2.113 5.930 1.00 97.19 269 THR A C 1
ATOM 2023 O O . THR A 1 269 ? -16.756 -2.109 5.757 1.00 97.19 269 THR A O 1
ATOM 2026 N N . LEU A 1 270 ? -14.845 -3.227 6.164 1.00 97.00 270 LEU A N 1
ATOM 2027 C CA . LEU A 1 270 ? -15.458 -4.537 6.381 1.00 97.00 270 LEU A CA 1
ATOM 2028 C C . LEU A 1 270 ? -15.908 -4.688 7.839 1.00 97.00 270 LEU A C 1
ATOM 2030 O O . LEU A 1 270 ? -15.294 -4.144 8.762 1.00 97.00 270 LEU A O 1
ATOM 2034 N N . SER A 1 271 ? -16.970 -5.463 8.047 1.00 96.56 271 SER A N 1
ATOM 2035 C CA . SER A 1 271 ? -17.345 -5.943 9.375 1.00 96.56 271 SER A CA 1
ATOM 2036 C C . SER A 1 271 ? -16.273 -6.884 9.943 1.00 96.56 271 SER A C 1
ATOM 2038 O O . SER A 1 271 ? -15.549 -7.518 9.174 1.00 96.56 271 SER A O 1
ATOM 2040 N N . PRO A 1 272 ? -16.182 -7.043 11.278 1.00 93.94 272 PRO A N 1
ATOM 2041 C CA . PRO A 1 272 ? -15.221 -7.957 11.905 1.00 93.94 272 PRO A CA 1
ATOM 2042 C C . PRO A 1 272 ? -15.289 -9.403 11.387 1.00 93.94 272 PRO A C 1
ATOM 2044 O O . PRO A 1 272 ? -14.275 -10.089 11.321 1.00 93.94 272 PRO A O 1
ATOM 2047 N N . ASP A 1 273 ? -16.481 -9.868 11.006 1.00 95.06 273 ASP A N 1
ATOM 2048 C CA . ASP A 1 273 ? -16.719 -11.206 10.452 1.00 95.06 273 ASP A CA 1
ATOM 2049 C C . ASP A 1 273 ? -16.615 -11.272 8.916 1.00 95.06 273 ASP A C 1
ATOM 2051 O O . ASP A 1 273 ? -16.841 -12.330 8.327 1.00 95.06 273 ASP A O 1
ATOM 2055 N N . MET A 1 274 ? -16.275 -10.152 8.269 1.00 95.44 274 MET A N 1
ATOM 2056 C CA . MET A 1 274 ? -16.146 -9.978 6.819 1.00 95.44 274 MET A CA 1
ATOM 2057 C C . MET A 1 274 ? -17.414 -10.291 6.014 1.00 95.44 274 MET A C 1
ATOM 2059 O O . MET A 1 274 ? -17.331 -10.605 4.827 1.00 95.44 274 MET A O 1
ATOM 2063 N N . ARG A 1 275 ? -18.597 -10.243 6.634 1.00 96.62 275 ARG A N 1
ATOM 2064 C CA . ARG A 1 275 ? -19.875 -10.538 5.959 1.00 96.62 275 ARG A CA 1
ATOM 2065 C C . ARG A 1 275 ? -20.605 -9.303 5.466 1.00 96.62 275 ARG A C 1
ATOM 2067 O O . ARG A 1 275 ? -21.425 -9.409 4.554 1.00 96.62 275 ARG A O 1
ATOM 2074 N N . SER A 1 276 ? -20.290 -8.147 6.027 1.00 97.50 276 SER A N 1
ATOM 2075 C CA . SER A 1 276 ? -20.905 -6.876 5.681 1.00 97.50 276 SER A CA 1
ATOM 2076 C C . SER A 1 276 ? -19.837 -5.815 5.416 1.00 97.50 276 SER A C 1
ATOM 2078 O O . SER A 1 276 ? -18.679 -5.949 5.809 1.00 97.50 276 SER A O 1
ATOM 2080 N N . VAL A 1 277 ? -20.248 -4.716 4.795 1.00 97.75 277 VAL A N 1
ATOM 2081 C CA . VAL A 1 277 ? -19.486 -3.468 4.744 1.00 97.75 277 VAL A CA 1
ATOM 2082 C C . VAL A 1 277 ? -20.262 -2.348 5.417 1.00 97.75 277 VAL A C 1
ATOM 2084 O O . VAL A 1 277 ? -21.492 -2.300 5.351 1.00 97.75 277 VAL A O 1
ATOM 2087 N N . LEU A 1 278 ? -19.530 -1.444 6.060 1.00 97.94 278 LEU A N 1
ATOM 2088 C CA . LEU A 1 278 ? -20.022 -0.151 6.509 1.00 97.94 278 LEU A CA 1
ATOM 2089 C C . LEU A 1 278 ? -19.515 0.894 5.522 1.00 97.94 278 LEU A C 1
ATOM 2091 O O . LEU A 1 278 ? -18.314 0.979 5.279 1.00 97.94 278 LEU A O 1
ATOM 2095 N N . VAL A 1 279 ? -20.427 1.662 4.945 1.00 97.31 279 VAL A N 1
ATOM 2096 C CA . VAL A 1 279 ? -20.145 2.634 3.893 1.00 97.31 279 VAL A CA 1
ATOM 2097 C C . VAL A 1 279 ? -20.555 4.013 4.386 1.00 97.31 279 VAL A C 1
ATOM 2099 O O . VAL A 1 279 ? -21.695 4.206 4.807 1.00 97.31 279 VAL A O 1
ATOM 2102 N N . VAL A 1 280 ? -19.641 4.974 4.293 1.00 96.19 280 VAL A N 1
ATOM 2103 C CA . VAL A 1 280 ? -19.971 6.398 4.382 1.00 96.19 280 VAL A CA 1
ATOM 2104 C C . VAL A 1 280 ? -20.200 6.897 2.964 1.00 96.19 280 VAL A C 1
ATOM 2106 O O . VAL A 1 280 ? -19.289 6.880 2.130 1.00 96.19 280 VAL A O 1
ATOM 2109 N N . THR A 1 281 ? -21.426 7.321 2.679 1.00 93.56 281 THR A N 1
ATOM 2110 C CA . THR A 1 281 ? -21.823 7.837 1.367 1.00 93.56 281 THR A CA 1
ATOM 2111 C C . THR A 1 281 ? -22.128 9.320 1.441 1.00 93.56 281 THR A C 1
ATOM 2113 O O . THR A 1 281 ? -22.741 9.798 2.394 1.00 93.56 281 THR A O 1
ATOM 2116 N N . GLY A 1 282 ? -21.724 10.046 0.405 1.00 79.88 282 GLY A N 1
ATOM 2117 C CA . GLY A 1 282 ? -22.061 11.448 0.222 1.00 79.88 282 GLY A CA 1
ATOM 2118 C C . GLY A 1 282 ? -23.139 11.619 -0.842 1.00 79.88 282 GLY A C 1
ATOM 2119 O O . GLY A 1 282 ? -22.889 11.313 -2.010 1.00 79.88 282 GLY A O 1
ATOM 2120 N N . ALA A 1 283 ? -24.302 12.137 -0.428 1.00 62.47 283 ALA A N 1
ATOM 2121 C CA . ALA A 1 283 ? -25.252 12.885 -1.266 1.00 62.47 283 ALA A CA 1
ATOM 2122 C C . ALA A 1 283 ? -26.315 13.681 -0.443 1.00 62.47 283 ALA A C 1
ATOM 2124 O O . ALA A 1 283 ? -27.423 13.887 -0.936 1.00 62.47 283 ALA A O 1
ATOM 2125 N N . GLY A 1 284 ? -26.006 14.122 0.793 1.00 51.38 284 GLY A N 1
ATOM 2126 C CA . GLY A 1 284 ? -26.882 14.931 1.676 1.00 51.38 284 GLY A CA 1
ATOM 2127 C C . GLY A 1 284 ? -26.567 16.442 1.661 1.00 51.38 284 GLY A C 1
ATOM 2128 O O . GLY A 1 284 ? -25.720 16.875 0.881 1.00 51.38 284 GLY A O 1
ATOM 2129 N N . GLN A 1 285 ? -27.243 17.261 2.495 1.00 51.81 285 GLN A N 1
ATOM 2130 C CA . GLN A 1 285 ? -26.986 18.718 2.602 1.00 51.81 285 GLN A CA 1
ATOM 2131 C C . GLN A 1 285 ? -25.478 19.019 2.722 1.00 51.81 285 GLN A C 1
ATOM 2133 O O . GLN A 1 285 ? -24.758 18.205 3.311 1.00 51.81 285 GLN A O 1
ATOM 2138 N N . PRO A 1 286 ? -24.988 20.175 2.223 1.00 72.88 286 PRO A N 1
ATOM 2139 C CA . PRO A 1 286 ? -23.587 20.561 2.376 1.00 72.88 286 PRO A CA 1
ATOM 2140 C C . PRO A 1 286 ? -23.107 20.370 3.820 1.00 72.88 286 PRO A C 1
ATOM 2142 O O . PRO A 1 286 ? -23.735 20.871 4.750 1.00 72.88 286 PRO A O 1
ATOM 2145 N N . GLY A 1 287 ? -22.018 19.619 4.001 1.00 81.69 287 GLY A N 1
ATOM 2146 C CA . GLY A 1 287 ? -21.474 19.324 5.328 1.00 81.69 287 GLY A CA 1
ATOM 2147 C C . GLY A 1 287 ? -22.082 18.115 6.047 1.00 81.69 287 GLY A C 1
ATOM 2148 O O . GLY A 1 287 ? -21.871 17.985 7.251 1.00 81.69 287 GLY A O 1
ATOM 2149 N N . THR A 1 288 ? -22.829 17.241 5.358 1.00 90.38 288 THR A N 1
ATOM 2150 C CA . THR A 1 288 ? -23.378 16.005 5.949 1.00 90.38 288 THR A CA 1
ATOM 2151 C C . THR A 1 288 ? -23.160 14.761 5.087 1.00 90.38 288 THR A C 1
ATOM 2153 O O . THR A 1 288 ? -23.035 14.847 3.862 1.00 90.38 288 THR A O 1
ATOM 2156 N N . VAL A 1 289 ? -23.135 13.593 5.733 1.00 93.25 289 VAL A N 1
ATOM 2157 C CA . VAL A 1 289 ? -22.980 12.271 5.104 1.00 93.25 289 VAL A CA 1
ATOM 2158 C C . VAL A 1 289 ? -23.979 11.264 5.672 1.00 93.25 289 VAL A C 1
ATOM 2160 O O . VAL A 1 289 ? -24.465 11.423 6.791 1.00 93.25 289 VAL A O 1
ATOM 2163 N N . ASP A 1 290 ? -24.225 10.187 4.932 1.00 94.31 290 ASP A N 1
ATOM 2164 C CA . ASP A 1 290 ? -25.039 9.065 5.400 1.00 94.31 290 ASP A CA 1
ATOM 2165 C C . ASP A 1 290 ? -24.158 7.850 5.694 1.00 94.31 290 ASP A C 1
ATOM 2167 O O . ASP A 1 290 ? -23.122 7.632 5.056 1.00 94.31 290 ASP A O 1
ATOM 2171 N N . LEU A 1 291 ? -24.591 7.039 6.658 1.00 95.88 291 LEU A N 1
ATOM 2172 C CA . LEU A 1 291 ? -23.936 5.799 7.045 1.00 95.88 291 LEU A CA 1
ATOM 2173 C C . LEU A 1 291 ? -24.837 4.616 6.704 1.00 95.88 291 LEU A C 1
ATOM 2175 O O . LEU A 1 291 ? -25.960 4.499 7.202 1.00 95.88 291 LEU A O 1
ATOM 2179 N N . VAL A 1 292 ? -24.330 3.707 5.879 1.00 96.25 292 VAL A N 1
ATOM 2180 C CA . VAL A 1 292 ? -25.083 2.557 5.383 1.00 96.25 292 VAL A CA 1
ATOM 2181 C C . VAL A 1 292 ? -24.320 1.273 5.662 1.00 96.25 292 VAL A C 1
ATOM 2183 O O . VAL A 1 292 ? -23.131 1.168 5.374 1.00 96.25 292 VAL A O 1
ATOM 2186 N N . ARG A 1 293 ? -25.021 0.265 6.174 1.00 97.12 293 ARG A N 1
ATOM 2187 C CA . ARG A 1 293 ? -24.525 -1.105 6.263 1.00 97.12 293 ARG A CA 1
ATOM 2188 C C . ARG A 1 293 ? -25.071 -1.924 5.096 1.00 97.12 293 ARG A C 1
ATOM 2190 O O . ARG A 1 293 ? -26.262 -1.845 4.792 1.00 97.12 293 ARG A O 1
ATOM 2197 N N . LEU A 1 294 ? -24.217 -2.727 4.470 1.00 97.19 294 LEU A N 1
ATOM 2198 C CA . LEU A 1 294 ? -24.596 -3.633 3.387 1.00 97.19 294 LEU A CA 1
ATOM 2199 C C . LEU A 1 294 ? -24.048 -5.039 3.633 1.00 97.19 294 LEU A C 1
ATOM 2201 O O . LEU A 1 294 ? -22.860 -5.205 3.889 1.00 97.19 294 LEU A O 1
ATOM 2205 N N . GLU A 1 295 ? -24.902 -6.052 3.529 1.00 97.62 295 GLU A N 1
ATOM 2206 C CA . GLU A 1 295 ? -24.515 -7.464 3.578 1.00 97.62 295 GLU A CA 1
ATOM 2207 C C . GLU A 1 295 ? -23.957 -7.921 2.224 1.00 97.62 295 GLU A C 1
ATOM 2209 O O . GLU A 1 295 ? -24.617 -7.796 1.192 1.00 97.62 295 GLU A O 1
ATOM 2214 N N . LEU A 1 296 ? -22.752 -8.490 2.211 1.00 97.00 296 LEU A N 1
ATOM 2215 C CA . LEU A 1 296 ? -22.020 -8.778 0.972 1.00 97.00 296 LEU A CA 1
ATOM 2216 C C . LEU A 1 296 ? -22.662 -9.891 0.137 1.00 97.00 296 LEU A C 1
ATOM 2218 O O . LEU A 1 296 ? -22.681 -9.821 -1.090 1.00 97.00 296 LEU A O 1
ATOM 2222 N N . LYS A 1 297 ? -23.207 -10.924 0.788 1.00 94.88 297 LYS A N 1
ATOM 2223 C CA . LYS A 1 297 ? -23.704 -12.124 0.095 1.00 94.88 297 LYS A CA 1
ATOM 2224 C C . LYS A 1 297 ? -25.030 -11.902 -0.635 1.00 94.88 297 LYS A C 1
ATOM 2226 O O . LYS A 1 297 ? -25.241 -12.476 -1.698 1.00 94.88 297 LYS A O 1
ATOM 2231 N N . ASN A 1 298 ? -25.946 -11.142 -0.041 1.00 94.38 298 ASN A N 1
ATOM 2232 C CA . ASN A 1 298 ? -27.299 -10.942 -0.571 1.00 94.38 298 ASN A CA 1
ATOM 2233 C C . ASN A 1 298 ? -27.581 -9.485 -0.976 1.00 94.38 298 ASN A C 1
ATOM 2235 O O . ASN A 1 298 ? -28.654 -9.217 -1.511 1.00 94.38 298 ASN A O 1
ATOM 2239 N N . GLY A 1 299 ? -26.652 -8.557 -0.724 1.00 94.81 299 GLY A N 1
ATOM 2240 C CA . GLY A 1 299 ? -26.814 -7.137 -1.029 1.00 94.81 299 GLY A CA 1
ATOM 2241 C C . GLY A 1 299 ? -27.840 -6.418 -0.150 1.00 94.81 299 GLY A C 1
ATOM 2242 O O . GLY A 1 299 ? -28.267 -5.322 -0.508 1.00 94.81 299 GLY A O 1
ATOM 2243 N N . ALA A 1 300 ? -28.274 -7.014 0.968 1.00 95.81 300 ALA A N 1
ATOM 2244 C CA . ALA A 1 300 ? -29.248 -6.387 1.856 1.00 95.81 300 ALA A CA 1
ATOM 2245 C C . ALA A 1 300 ? -28.667 -5.098 2.452 1.00 95.81 300 ALA A C 1
ATOM 2247 O O . ALA A 1 300 ? -27.572 -5.106 3.015 1.00 95.81 300 ALA A O 1
ATOM 2248 N N . ARG A 1 301 ? -29.410 -3.995 2.319 1.00 94.75 301 ARG A N 1
ATOM 2249 C CA . ARG A 1 301 ? -28.997 -2.647 2.721 1.00 94.75 301 ARG A CA 1
ATOM 2250 C C . ARG A 1 301 ? -29.797 -2.178 3.931 1.00 94.75 301 ARG A C 1
ATOM 2252 O O . ARG A 1 301 ? -31.023 -2.247 3.920 1.00 94.75 301 ARG A O 1
ATOM 2259 N N . THR A 1 302 ? -29.098 -1.603 4.903 1.00 95.06 302 THR A N 1
ATOM 2260 C CA . THR A 1 302 ? -29.684 -0.947 6.074 1.00 95.06 302 THR A CA 1
ATOM 2261 C C . THR A 1 302 ? -29.054 0.429 6.242 1.00 95.06 302 THR A C 1
ATOM 2263 O O . THR A 1 302 ? -27.847 0.537 6.462 1.00 95.06 302 THR A O 1
ATOM 2266 N N . THR A 1 303 ? -29.855 1.492 6.156 1.00 94.38 303 THR A N 1
ATOM 2267 C CA . THR A 1 303 ? -29.399 2.832 6.547 1.00 94.38 303 THR A CA 1
ATOM 2268 C C . THR A 1 303 ? -29.262 2.875 8.065 1.00 94.38 303 THR A C 1
ATOM 2270 O O . THR A 1 303 ? -30.223 2.619 8.788 1.00 94.38 303 THR A O 1
ATOM 2273 N N . VAL A 1 304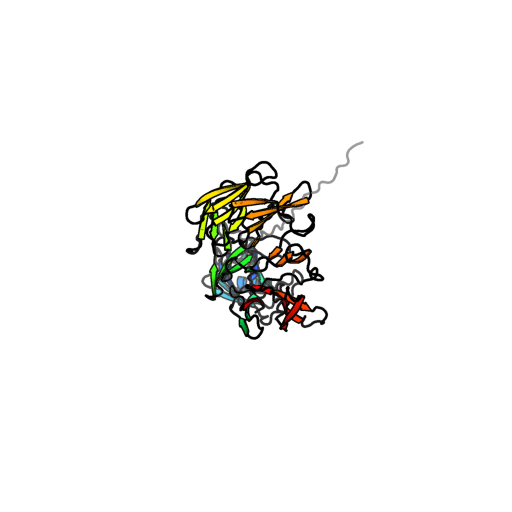 ? -28.050 3.142 8.545 1.00 95.31 304 VAL A N 1
ATOM 2274 C CA . VAL A 1 304 ? -27.723 3.194 9.975 1.00 95.31 304 VAL A CA 1
ATOM 2275 C C . VAL A 1 304 ? -27.979 4.592 10.528 1.00 95.31 304 VAL A C 1
ATOM 2277 O O . VAL A 1 304 ? -28.514 4.734 11.625 1.00 95.31 304 VAL A O 1
ATOM 2280 N N . ALA A 1 305 ? -27.571 5.619 9.784 1.00 94.75 305 ALA A N 1
ATOM 2281 C CA . ALA A 1 305 ? -27.753 7.016 10.148 1.00 94.75 305 ALA A CA 1
ATOM 2282 C C . ALA A 1 305 ? -27.807 7.888 8.890 1.00 94.75 305 ALA A C 1
ATOM 2284 O O . ALA A 1 305 ? -27.102 7.612 7.919 1.00 94.75 305 ALA A O 1
ATOM 2285 N N . GLU A 1 306 ? -28.607 8.948 8.943 1.00 93.25 306 GLU A N 1
ATOM 2286 C CA . GLU A 1 306 ? -28.733 9.956 7.886 1.00 93.25 306 GLU A CA 1
ATOM 2287 C C . GLU A 1 306 ? -28.294 11.322 8.423 1.00 93.25 306 GLU A C 1
ATOM 2289 O O . GLU A 1 306 ? -28.485 11.614 9.608 1.00 93.25 306 GLU A O 1
ATOM 2294 N N . GLY A 1 307 ? -27.706 12.161 7.567 1.00 91.69 307 GLY A N 1
ATOM 2295 C CA . GLY A 1 307 ? -27.360 13.543 7.922 1.00 91.69 307 GLY A CA 1
ATOM 2296 C C . GLY A 1 307 ? -26.292 13.678 9.018 1.00 91.69 307 GLY A C 1
ATOM 2297 O O . GLY A 1 307 ? -26.312 14.634 9.801 1.00 91.69 307 GLY A O 1
ATOM 2298 N N . VAL A 1 308 ? -25.359 12.725 9.097 1.00 93.94 308 VAL A N 1
ATOM 2299 C CA . VAL A 1 308 ? -24.227 12.750 10.032 1.00 93.94 308 VAL A CA 1
ATOM 2300 C C . VAL A 1 308 ? -23.334 13.947 9.706 1.00 93.94 308 VAL A C 1
ATOM 2302 O O . VAL A 1 308 ? -22.952 14.149 8.558 1.00 93.94 308 VAL A O 1
ATOM 2305 N N . GLN A 1 309 ? -23.014 14.756 10.714 1.00 93.62 309 GLN A N 1
ATOM 2306 C CA . GLN A 1 309 ? -22.312 16.029 10.535 1.00 93.62 309 GLN A CA 1
ATOM 2307 C C . GLN A 1 309 ? -20.826 15.853 10.199 1.00 93.62 309 GLN A C 1
ATOM 2309 O O . GLN A 1 309 ? -20.085 15.172 10.909 1.00 93.62 309 GLN A O 1
ATOM 2314 N N . GLY A 1 310 ? -20.363 16.582 9.191 1.00 92.25 310 GLY A N 1
ATOM 2315 C CA . GLY A 1 310 ? -18.965 16.663 8.784 1.00 92.25 310 GLY A CA 1
ATOM 2316 C C . GLY A 1 310 ? -18.731 16.211 7.346 1.00 92.25 310 GLY A C 1
ATOM 2317 O O . GLY A 1 310 ? -19.614 15.685 6.670 1.00 92.25 310 GLY A O 1
ATOM 2318 N N . VAL A 1 311 ? -17.506 16.432 6.882 1.00 90.88 311 VAL A N 1
ATOM 2319 C CA . VAL A 1 311 ? -17.038 16.091 5.536 1.00 90.88 311 VAL A CA 1
ATOM 2320 C C . VAL A 1 311 ? -15.836 15.155 5.603 1.00 90.88 311 VAL A C 1
ATOM 2322 O O . VAL A 1 311 ? -15.231 14.951 6.654 1.00 90.88 311 VAL A O 1
ATOM 2325 N N . ALA A 1 312 ? -15.475 14.562 4.472 1.00 91.56 312 ALA A N 1
ATOM 2326 C CA . ALA A 1 312 ? -14.186 13.897 4.349 1.00 91.56 312 ALA A CA 1
ATOM 2327 C C . ALA A 1 312 ? -13.046 14.933 4.454 1.00 91.56 312 ALA A C 1
ATOM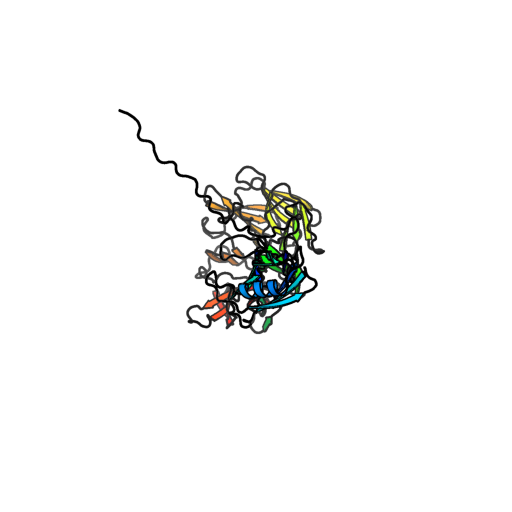 2329 O O . ALA A 1 312 ? -13.187 16.051 3.959 1.00 91.56 312 ALA A O 1
ATOM 2330 N N . LEU A 1 313 ? -11.933 14.569 5.100 1.00 90.00 313 LEU A N 1
ATOM 2331 C CA . LEU A 1 313 ? -10.808 15.480 5.337 1.00 90.00 313 LEU A CA 1
ATOM 2332 C C . LEU A 1 313 ? -10.274 16.043 4.001 1.00 90.00 313 LEU A C 1
ATOM 2334 O O . LEU A 1 313 ? -10.003 15.257 3.090 1.00 90.00 313 LEU A O 1
ATOM 2338 N N . PRO A 1 314 ? -10.086 17.366 3.856 1.00 86.00 314 PRO A N 1
ATOM 2339 C CA . PRO A 1 314 ? -9.460 17.931 2.664 1.00 86.00 314 PRO A CA 1
ATOM 2340 C C . PRO A 1 314 ? -8.043 17.383 2.459 1.00 86.00 314 PRO A C 1
ATOM 2342 O O . PRO A 1 314 ? -7.275 17.238 3.409 1.00 86.00 314 PRO A O 1
ATOM 2345 N N . ASN A 1 315 ? -7.678 17.094 1.212 1.00 84.50 315 ASN A N 1
ATOM 2346 C CA . ASN A 1 315 ? -6.317 16.698 0.866 1.00 84.50 315 ASN A CA 1
ATOM 2347 C C . ASN A 1 315 ? -5.493 17.960 0.553 1.00 84.50 315 ASN A C 1
ATOM 2349 O O . ASN A 1 315 ? -5.927 18.817 -0.209 1.00 84.50 315 ASN A O 1
ATOM 2353 N N . LEU A 1 316 ? -4.301 18.080 1.144 1.00 83.69 316 LEU A N 1
ATOM 2354 C CA . LEU A 1 316 ? -3.432 19.257 0.982 1.00 83.69 316 LEU A CA 1
ATOM 2355 C C . LEU A 1 316 ? -2.683 19.300 -0.363 1.00 83.69 316 LEU A C 1
ATOM 2357 O O . LEU A 1 316 ? -2.094 20.319 -0.708 1.00 83.69 316 LEU A O 1
ATOM 2361 N N . VAL A 1 317 ? -2.682 18.191 -1.100 1.00 80.69 317 VAL A N 1
ATOM 2362 C CA . VAL A 1 317 ? -1.913 17.961 -2.333 1.00 80.69 317 VAL A CA 1
ATOM 2363 C C . VAL A 1 317 ? -2.834 17.785 -3.550 1.00 80.69 317 VAL A C 1
ATOM 2365 O O . VAL A 1 317 ? -2.381 17.857 -4.690 1.00 80.69 317 VAL A O 1
ATOM 2368 N N . SER A 1 318 ? -4.135 17.549 -3.349 1.00 81.38 318 SER A N 1
ATOM 2369 C CA . SER A 1 318 ? -5.096 17.389 -4.444 1.00 81.38 318 SER A CA 1
ATOM 2370 C C . SER A 1 318 ? -6.477 17.940 -4.105 1.00 81.38 318 SER A C 1
ATOM 2372 O O . SER A 1 318 ? -6.893 17.921 -2.954 1.00 81.38 318 SER A O 1
ATOM 2374 N N . ASP A 1 319 ? -7.246 18.301 -5.132 1.00 80.12 319 ASP A N 1
ATOM 2375 C CA . ASP A 1 319 ? -8.627 18.790 -4.984 1.00 80.12 319 ASP A CA 1
ATOM 2376 C C . ASP A 1 319 ? -9.628 17.711 -4.519 1.00 80.12 319 ASP A C 1
ATOM 2378 O O . ASP A 1 319 ? -10.830 17.961 -4.419 1.00 80.12 319 ASP A O 1
ATOM 2382 N N . LYS A 1 320 ? -9.173 16.473 -4.284 1.00 83.75 320 LYS A N 1
ATOM 2383 C CA . LYS A 1 320 ? -10.029 15.354 -3.875 1.00 83.75 320 LYS A CA 1
ATOM 2384 C C . LYS A 1 320 ? -9.858 15.088 -2.377 1.00 83.75 320 LYS A C 1
ATOM 2386 O O . LYS A 1 320 ? -8.740 14.792 -1.971 1.00 83.75 320 LYS A O 1
ATOM 2391 N N . PRO A 1 321 ? -10.932 15.070 -1.569 1.00 88.19 321 PRO A N 1
ATOM 2392 C CA . PRO A 1 321 ? -10.826 14.864 -0.122 1.00 88.19 321 PRO A CA 1
ATOM 2393 C C . PRO A 1 321 ? -10.342 13.451 0.207 1.00 88.19 321 PRO A C 1
ATOM 2395 O O . PRO A 1 321 ? -10.752 12.512 -0.467 1.00 88.19 321 PRO A O 1
ATOM 2398 N N . GLU A 1 322 ? -9.516 13.267 1.230 1.00 91.06 322 GLU A N 1
ATOM 2399 C CA . GLU A 1 322 ? -9.049 11.955 1.698 1.00 91.06 322 GLU A CA 1
ATOM 2400 C C . GLU A 1 322 ? -10.212 10.971 1.938 1.00 91.06 322 GLU A C 1
ATOM 2402 O O . GLU A 1 322 ? -11.291 11.388 2.361 1.00 91.06 322 GLU A O 1
ATOM 2407 N N . PRO A 1 323 ? -10.038 9.658 1.690 1.00 93.81 323 PRO A N 1
ATOM 2408 C CA . PRO A 1 323 ? -11.043 8.677 2.085 1.00 93.81 323 PRO A CA 1
ATOM 2409 C C . PRO A 1 323 ? -11.267 8.716 3.603 1.00 93.81 323 PRO A C 1
ATOM 2411 O O . PRO A 1 323 ? -10.312 8.803 4.379 1.00 93.81 323 PRO A O 1
ATOM 2414 N N . VAL A 1 324 ? -12.522 8.586 4.038 1.00 95.56 324 VAL A N 1
ATOM 2415 C CA . VAL A 1 324 ? -12.851 8.380 5.454 1.00 95.56 324 VAL A CA 1
ATOM 2416 C C . VAL A 1 324 ? -12.235 7.054 5.887 1.00 95.56 324 VAL A C 1
ATOM 2418 O O . VAL A 1 324 ? -12.537 5.996 5.329 1.00 95.56 324 VAL A O 1
ATOM 2421 N N . ARG A 1 325 ? -11.339 7.126 6.872 1.00 95.19 325 ARG A N 1
ATOM 2422 C CA . ARG A 1 325 ? -10.643 5.967 7.431 1.00 95.19 325 ARG A CA 1
ATOM 2423 C C . ARG A 1 325 ? -11.418 5.423 8.622 1.00 95.19 325 ARG A C 1
ATOM 2425 O O . ARG A 1 325 ? -11.959 6.182 9.424 1.00 95.19 325 ARG A O 1
ATOM 2432 N N . PHE A 1 326 ? -11.426 4.103 8.739 1.00 96.31 326 PHE A N 1
ATOM 2433 C CA . PHE A 1 326 ? -12.088 3.387 9.819 1.00 96.31 326 PHE A CA 1
ATOM 2434 C C . PHE A 1 326 ? -11.068 2.587 10.612 1.00 96.31 326 PHE A C 1
ATOM 2436 O O . PHE A 1 326 ? -10.154 2.000 10.038 1.00 96.31 326 PHE A O 1
ATOM 2443 N N . GLN A 1 327 ? -11.287 2.502 11.916 1.00 94.94 327 GLN A N 1
ATOM 2444 C CA . GLN A 1 327 ? -10.584 1.590 12.802 1.00 94.94 327 GLN A CA 1
ATOM 2445 C C . GLN A 1 327 ? -11.613 0.653 13.429 1.00 94.94 327 GLN A C 1
ATOM 2447 O O . GLN A 1 327 ? -12.475 1.095 14.184 1.00 94.94 327 GLN A O 1
ATOM 2452 N N . THR A 1 328 ? -11.543 -0.638 13.121 1.00 94.12 328 THR A N 1
ATOM 2453 C CA . THR A 1 328 ? -12.448 -1.641 13.697 1.00 94.12 328 THR A CA 1
ATOM 2454 C C . THR A 1 328 ? -11.736 -2.381 14.824 1.00 94.12 328 THR A C 1
ATOM 2456 O O . THR A 1 328 ? -10.632 -2.886 14.628 1.00 94.12 328 THR A O 1
ATOM 2459 N N . VAL A 1 329 ? -12.358 -2.433 16.003 1.00 92.19 329 VAL A N 1
ATOM 2460 C CA . VAL A 1 329 ? -11.858 -3.151 17.184 1.00 92.19 329 VAL A CA 1
ATOM 2461 C C . VAL A 1 329 ? -13.027 -3.867 17.852 1.00 92.19 329 VAL A C 1
ATOM 2463 O O . VAL A 1 329 ? -14.037 -3.249 18.197 1.00 92.19 329 VAL A O 1
ATOM 2466 N N . GLY A 1 330 ? -12.903 -5.185 18.015 1.00 91.19 330 GLY A N 1
ATOM 2467 C CA . GLY A 1 330 ? -13.988 -6.018 18.526 1.00 91.19 330 GLY A CA 1
ATOM 2468 C C . GLY A 1 330 ? -15.265 -5.842 17.699 1.00 91.19 330 GLY A C 1
ATOM 2469 O O . GLY A 1 330 ? -15.260 -6.015 16.484 1.00 91.19 330 GLY A O 1
ATOM 2470 N N . SER A 1 331 ? -16.361 -5.477 18.361 1.00 94.00 331 SER A N 1
ATOM 2471 C CA . SER A 1 331 ? -17.676 -5.232 17.753 1.00 94.00 331 SER A CA 1
ATOM 2472 C C . SER A 1 331 ? -17.941 -3.762 17.413 1.00 94.00 331 SER A C 1
ATOM 2474 O O . SER A 1 331 ? -19.071 -3.411 17.069 1.00 94.00 331 SER A O 1
ATOM 2476 N N . SER A 1 332 ? -16.926 -2.897 17.494 1.00 96.38 332 SER A N 1
ATOM 2477 C CA . SER A 1 332 ? -17.050 -1.464 17.221 1.00 96.38 332 SER A CA 1
ATOM 2478 C C . SER A 1 332 ? -16.177 -1.020 16.052 1.00 96.38 332 SER A C 1
ATOM 2480 O O . SER A 1 332 ? -15.057 -1.493 15.872 1.00 96.38 332 SER A O 1
ATOM 2482 N N . THR A 1 333 ? -16.674 -0.058 15.284 1.00 97.38 333 THR A N 1
ATOM 2483 C CA . THR A 1 333 ? -15.918 0.647 14.248 1.00 97.38 333 THR A CA 1
ATOM 2484 C C . THR A 1 333 ? -15.907 2.136 14.551 1.00 97.38 333 THR A C 1
ATOM 2486 O O . THR A 1 333 ? -16.956 2.758 14.695 1.00 97.38 333 THR A O 1
ATOM 2489 N N . PHE A 1 334 ? -14.714 2.712 14.610 1.00 97.69 334 PHE A N 1
ATOM 2490 C CA . PHE A 1 334 ? -14.470 4.119 14.890 1.00 97.69 334 PHE A CA 1
ATOM 2491 C C . PHE A 1 334 ? -14.070 4.841 13.611 1.00 97.69 334 PHE A C 1
ATOM 2493 O O . PHE A 1 334 ? -13.341 4.291 12.785 1.00 97.69 334 PHE A O 1
ATOM 2500 N N . PHE A 1 335 ? -14.537 6.071 13.450 1.00 97.31 335 PHE A N 1
ATOM 2501 C CA . PHE A 1 335 ? -14.142 6.946 12.352 1.00 97.31 335 PHE A CA 1
ATOM 2502 C C . PHE A 1 335 ? -14.346 8.406 12.751 1.00 97.31 335 PHE A C 1
ATOM 2504 O O . PHE A 1 335 ? -15.054 8.714 13.716 1.00 97.31 335 PHE A O 1
ATOM 2511 N N . ALA A 1 336 ? -13.727 9.305 11.997 1.00 96.12 336 ALA A N 1
ATOM 2512 C CA . ALA A 1 336 ? -13.885 10.737 12.170 1.00 96.12 336 ALA A CA 1
ATOM 2513 C C . ALA A 1 336 ? -14.284 11.392 10.847 1.00 96.12 336 ALA A C 1
ATOM 2515 O O . ALA A 1 336 ? -13.854 10.972 9.772 1.00 96.12 336 ALA A O 1
ATOM 2516 N N . LEU A 1 337 ? -15.105 12.430 10.952 1.00 95.19 337 LEU A N 1
ATOM 2517 C CA . LEU A 1 337 ? -15.406 13.367 9.878 1.00 95.19 337 LEU A CA 1
ATOM 2518 C C . LEU A 1 337 ? -14.841 14.730 10.257 1.00 95.19 337 LEU A C 1
ATOM 2520 O O . LEU A 1 337 ? -14.716 15.059 11.433 1.00 95.19 337 LEU A O 1
ATOM 2524 N N . TRP A 1 338 ? -14.499 15.531 9.266 1.00 93.25 338 TRP A N 1
ATOM 2525 C CA . TRP A 1 338 ? -13.941 16.853 9.471 1.00 93.25 338 TRP A CA 1
ATOM 2526 C C . TRP A 1 338 ? -15.045 17.902 9.614 1.00 93.25 338 TRP A C 1
ATOM 2528 O O . TRP A 1 338 ? -16.028 17.889 8.871 1.00 93.25 338 TRP A O 1
ATOM 2538 N N . ASN A 1 339 ? -14.888 18.812 10.573 1.00 91.50 339 ASN A N 1
ATOM 2539 C CA . ASN A 1 339 ? -15.738 19.982 10.729 1.00 91.50 339 ASN A CA 1
ATOM 2540 C C . ASN A 1 339 ? -15.031 21.209 10.143 1.00 91.50 339 ASN A C 1
ATOM 2542 O O . ASN A 1 339 ? -14.107 21.751 10.752 1.00 91.50 339 ASN A O 1
ATOM 2546 N N . ASP A 1 340 ? -15.495 21.668 8.980 1.00 83.06 340 ASP A N 1
ATOM 2547 C CA . ASP A 1 340 ? -14.909 22.820 8.283 1.00 83.06 340 ASP A CA 1
ATOM 2548 C C . ASP A 1 340 ? -14.987 24.125 9.089 1.00 83.06 340 ASP A C 1
ATOM 2550 O O . ASP A 1 340 ? -14.131 24.990 8.930 1.00 83.06 340 ASP A O 1
ATOM 2554 N N . GLY A 1 341 ? -15.985 24.278 9.967 1.00 84.62 341 GLY A N 1
ATOM 2555 C CA . GLY A 1 341 ? -16.174 25.499 10.751 1.00 84.62 341 GLY A CA 1
ATOM 2556 C C . GLY A 1 341 ? -15.241 25.613 11.957 1.00 84.62 341 GLY A C 1
ATOM 2557 O O . GLY A 1 341 ? -14.874 26.722 12.339 1.00 84.62 341 GLY A O 1
ATOM 2558 N N . THR A 1 342 ? -14.863 24.487 12.568 1.00 86.62 342 THR A N 1
ATOM 2559 C CA . THR A 1 342 ? -14.013 24.467 13.773 1.00 86.62 342 THR A CA 1
ATOM 2560 C C . THR A 1 342 ? -12.604 23.946 13.523 1.00 86.62 342 THR A C 1
ATOM 2562 O O . THR A 1 342 ? -11.769 24.044 14.418 1.00 86.62 342 THR A O 1
ATOM 2565 N N . HIS A 1 343 ? -12.331 23.395 12.337 1.00 87.12 343 HIS A N 1
ATOM 2566 C CA . HIS A 1 343 ? -11.094 22.681 12.022 1.00 87.12 343 HIS A CA 1
ATOM 2567 C C . HIS A 1 343 ? -10.782 21.558 13.029 1.00 87.12 343 HIS A C 1
ATOM 2569 O O . HIS A 1 343 ? -9.641 21.379 13.456 1.00 87.12 343 HIS A O 1
ATOM 2575 N N . GLN A 1 344 ? -11.815 20.819 13.439 1.00 91.44 344 GLN A N 1
ATOM 2576 C CA . GLN A 1 344 ? -11.719 19.699 14.379 1.00 91.44 344 GLN A CA 1
ATOM 2577 C C . GLN A 1 344 ? -12.423 18.454 13.830 1.00 91.44 344 GLN A C 1
ATOM 2579 O O . GLN A 1 344 ? -13.239 18.521 12.910 1.00 91.44 344 GLN A O 1
ATOM 2584 N N . GLU A 1 345 ? -12.124 17.303 14.428 1.00 94.19 345 GLU A N 1
ATOM 2585 C CA . GLU A 1 345 ? -12.794 16.042 14.123 1.00 94.19 345 GLU A CA 1
ATOM 2586 C C . GLU A 1 345 ? -14.152 15.933 14.835 1.00 94.19 345 GLU A C 1
ATOM 2588 O O . GLU A 1 345 ? -14.236 15.990 16.063 1.00 94.19 345 GLU A O 1
ATOM 2593 N N . ASN A 1 346 ? -15.206 15.642 14.076 1.00 96.00 346 ASN A N 1
ATOM 2594 C CA . ASN A 1 346 ? -16.415 15.012 14.589 1.00 96.00 346 ASN A CA 1
ATOM 2595 C C . ASN A 1 346 ? -16.168 13.500 14.672 1.00 96.00 346 ASN A C 1
ATOM 2597 O O . ASN A 1 346 ? -15.950 12.838 13.657 1.00 96.00 346 ASN A O 1
ATOM 2601 N N . ARG A 1 347 ? -16.176 12.947 15.885 1.00 97.00 347 ARG A N 1
ATOM 2602 C CA . ARG A 1 347 ? -15.716 11.579 16.167 1.00 97.00 347 ARG A CA 1
ATOM 2603 C C . ARG A 1 347 ? -16.884 10.645 16.446 1.00 97.00 347 ARG A C 1
ATOM 2605 O O . ARG A 1 347 ? -17.759 10.961 17.256 1.00 97.00 347 ARG A O 1
ATOM 2612 N N . TYR A 1 348 ? -16.864 9.471 15.826 1.00 98.00 348 TYR A N 1
ATOM 2613 C CA . TYR A 1 348 ? -17.976 8.530 15.854 1.00 98.00 348 TYR A CA 1
ATOM 2614 C C . TYR A 1 348 ? -17.536 7.103 16.173 1.00 98.00 348 TYR A C 1
ATOM 2616 O O . TYR A 1 348 ? -16.443 6.670 15.806 1.00 98.00 348 TYR A O 1
ATOM 2624 N N . ALA A 1 349 ? -18.434 6.362 16.822 1.00 97.94 349 ALA A N 1
ATOM 2625 C CA . ALA A 1 349 ? -18.340 4.924 17.026 1.00 97.94 349 ALA A CA 1
ATOM 2626 C C . ALA A 1 349 ? -19.640 4.246 16.580 1.00 97.94 349 ALA A C 1
ATOM 2628 O O . ALA A 1 349 ? -20.737 4.604 17.024 1.00 97.94 349 ALA A O 1
ATOM 2629 N N . PHE A 1 350 ? -19.506 3.256 15.706 1.00 98.38 350 PHE A N 1
ATOM 2630 C CA . PHE A 1 350 ? -20.575 2.382 15.250 1.00 98.38 350 PHE A CA 1
ATOM 2631 C C . PHE A 1 350 ? -20.469 1.016 15.936 1.00 98.38 350 PHE A C 1
ATOM 2633 O O . PHE A 1 350 ? -19.428 0.368 15.848 1.00 98.38 350 PHE A O 1
ATOM 2640 N N . SER A 1 351 ? -21.544 0.573 16.593 1.00 97.69 351 SER A N 1
ATOM 2641 C CA . SER A 1 351 ? -21.673 -0.779 17.157 1.00 97.69 351 SER A CA 1
ATOM 2642 C C . SER A 1 351 ? -22.274 -1.719 16.113 1.00 97.69 351 SER A C 1
ATOM 2644 O O . SER A 1 351 ? -23.417 -1.525 15.695 1.00 97.69 351 SER A O 1
ATOM 2646 N N . TRP A 1 352 ? -21.532 -2.758 15.720 1.00 96.12 352 TRP A N 1
ATOM 2647 C CA . TRP A 1 352 ? -22.023 -3.810 14.821 1.00 96.12 352 TRP A CA 1
ATOM 2648 C C . TRP A 1 352 ? -23.126 -4.650 15.467 1.00 96.12 352 TRP A C 1
ATOM 2650 O O . TRP A 1 352 ? -24.048 -5.083 14.777 1.00 96.12 352 TRP A O 1
ATOM 2660 N N . THR A 1 353 ? -23.040 -4.856 16.784 1.00 94.31 353 THR A N 1
ATOM 2661 C CA . THR A 1 353 ? -24.005 -5.641 17.564 1.00 94.31 353 THR A CA 1
ATOM 2662 C C . THR A 1 353 ? -25.343 -4.919 17.676 1.00 94.31 353 THR A C 1
ATOM 2664 O O . THR A 1 353 ? -26.387 -5.508 17.411 1.00 94.31 353 THR A O 1
ATOM 2667 N N . ASP A 1 354 ? -25.311 -3.632 18.028 1.00 94.81 354 ASP A N 1
ATOM 2668 C CA . ASP A 1 354 ? -26.525 -2.840 18.267 1.00 94.81 354 ASP A CA 1
ATOM 2669 C C . ASP A 1 354 ? -27.019 -2.126 17.005 1.00 94.81 354 ASP A C 1
ATOM 2671 O O . ASP A 1 354 ? -28.065 -1.478 17.025 1.00 94.81 354 ASP A O 1
ATOM 2675 N N . ASN A 1 355 ? -26.243 -2.203 15.918 1.00 94.94 355 ASN A N 1
ATOM 2676 C CA . ASN A 1 355 ? -26.458 -1.475 14.672 1.00 94.94 355 ASN A CA 1
ATOM 2677 C C . ASN A 1 355 ? -26.711 0.026 14.912 1.00 94.94 355 ASN A C 1
ATOM 2679 O O . ASN A 1 355 ? -27.640 0.616 14.357 1.00 94.94 355 ASN A O 1
ATOM 2683 N N . LYS A 1 356 ? -25.895 0.639 15.778 1.00 96.44 356 LYS A N 1
ATOM 2684 C CA . LYS A 1 356 ? -26.109 1.999 16.289 1.00 96.44 356 LYS A CA 1
ATOM 2685 C C . LYS A 1 356 ? -24.865 2.861 16.131 1.00 96.44 356 LYS A C 1
ATOM 2687 O O . LYS A 1 356 ? -23.773 2.462 16.532 1.00 96.44 356 LYS A O 1
ATOM 2692 N N . LEU A 1 357 ? -25.057 4.070 15.606 1.00 98.00 357 LEU A N 1
ATOM 2693 C CA . LEU A 1 357 ? -24.049 5.127 15.587 1.00 98.00 357 LEU A CA 1
ATOM 2694 C C . LEU A 1 357 ? -24.138 5.981 16.859 1.00 98.00 357 LEU A C 1
ATOM 2696 O O . LEU A 1 357 ? -25.228 6.323 17.320 1.00 98.00 357 LEU A O 1
ATOM 2700 N N . SER A 1 358 ? -22.989 6.348 17.415 1.00 97.69 358 SER A N 1
ATOM 2701 C CA . SER A 1 358 ? -22.879 7.229 18.577 1.00 97.69 358 SER A CA 1
ATOM 2702 C C . SER A 1 358 ? -21.700 8.189 18.430 1.00 97.69 358 SER A C 1
ATOM 2704 O O . SER A 1 358 ? -20.726 7.885 17.740 1.00 97.69 358 SER A O 1
ATOM 2706 N N . ALA A 1 359 ? -21.793 9.354 19.074 1.00 97.06 359 ALA A N 1
ATOM 2707 C CA . ALA A 1 359 ? -20.640 10.228 19.253 1.00 97.06 359 ALA A CA 1
ATOM 2708 C C . ALA A 1 359 ? -19.605 9.537 20.152 1.00 97.06 359 ALA A C 1
ATOM 2710 O O . ALA A 1 359 ? -19.964 8.872 21.127 1.00 97.06 359 ALA A O 1
ATOM 2711 N N . TRP A 1 360 ? -18.328 9.709 19.828 1.00 96.44 360 TRP A N 1
ATOM 2712 C CA . TRP A 1 360 ? -17.223 9.083 20.542 1.00 96.44 360 TRP A CA 1
ATOM 2713 C C . TRP A 1 360 ? -16.261 10.130 21.100 1.00 96.44 360 TRP A C 1
ATOM 2715 O O . TRP A 1 360 ? -15.755 10.982 20.376 1.00 96.44 360 TRP A O 1
ATOM 2725 N N . SER A 1 361 ? -15.971 10.026 22.396 1.00 95.38 361 SER A N 1
ATOM 2726 C CA . SER A 1 361 ? -15.047 10.914 23.102 1.00 95.38 361 SER A CA 1
ATOM 2727 C C . SER A 1 361 ? -13.800 10.135 23.533 1.00 95.38 361 SER A C 1
ATOM 2729 O O . SER A 1 361 ? -13.779 9.606 24.647 1.00 95.38 361 SER A O 1
ATOM 2731 N N . PRO A 1 362 ? -12.769 9.999 22.675 1.00 95.12 362 PRO A N 1
ATOM 2732 C CA . PRO A 1 362 ? -11.507 9.393 23.089 1.00 95.12 362 PRO A CA 1
ATOM 2733 C C . PRO A 1 362 ? -10.817 10.219 24.182 1.00 95.12 362 PRO A C 1
ATOM 2735 O O . PRO A 1 362 ? -11.050 11.426 24.276 1.00 95.12 362 PRO A O 1
ATOM 2738 N N . PRO A 1 363 ? -9.903 9.617 24.965 1.00 94.81 363 PRO A N 1
ATOM 2739 C CA . PRO A 1 363 ? -9.142 10.297 26.015 1.00 94.81 363 PRO A CA 1
ATOM 2740 C C . PRO A 1 363 ? -8.007 11.186 25.456 1.00 94.81 363 PRO A C 1
ATOM 2742 O O . PRO A 1 363 ? -6.944 11.311 26.067 1.00 94.81 363 PRO A O 1
ATOM 2745 N N . VAL A 1 364 ? -8.220 11.799 24.288 1.00 93.81 364 VAL A N 1
ATOM 2746 C CA . VAL A 1 364 ? -7.295 12.728 23.625 1.00 93.81 364 VAL A CA 1
ATOM 2747 C C . VAL A 1 364 ? -7.995 14.059 23.365 1.00 93.81 364 VAL A C 1
ATOM 2749 O O . VAL A 1 364 ? -9.216 14.104 23.183 1.00 93.81 364 VAL A O 1
ATOM 2752 N N . SER A 1 365 ? -7.221 15.149 23.335 1.00 91.62 365 SER A N 1
ATOM 2753 C CA . SER A 1 365 ? -7.747 16.500 23.093 1.00 91.62 365 SER A CA 1
ATOM 2754 C C . SER A 1 365 ? -8.598 16.540 21.813 1.00 91.62 365 SER A C 1
ATOM 2756 O O . SER A 1 365 ? -8.237 15.863 20.847 1.00 91.62 365 SER A O 1
ATOM 2758 N N . PRO A 1 366 ? -9.694 17.321 21.746 1.00 89.38 366 PRO A N 1
ATOM 2759 C CA . PRO A 1 366 ? -10.441 17.568 20.505 1.00 89.38 366 PRO A CA 1
ATOM 2760 C C . PRO A 1 366 ? -9.575 18.071 19.338 1.00 89.38 366 PRO A C 1
ATOM 2762 O O . PRO A 1 366 ? -9.902 17.830 18.183 1.00 89.38 366 PRO A O 1
ATOM 2765 N N . GLU A 1 367 ? -8.448 18.719 19.643 1.00 87.75 367 GLU A N 1
ATOM 2766 C CA . GLU A 1 367 ? -7.476 19.222 18.660 1.00 87.75 367 GLU A CA 1
ATOM 2767 C C . GLU A 1 367 ? -6.481 18.148 18.181 1.00 87.75 367 GLU A C 1
ATOM 2769 O O . GLU A 1 367 ? -5.741 18.353 17.224 1.00 87.75 367 GLU A O 1
ATOM 2774 N N . SER A 1 368 ? -6.423 16.997 18.854 1.00 89.44 368 SER A N 1
ATOM 2775 C CA . SER A 1 368 ? -5.578 15.865 18.463 1.00 89.44 368 SER A CA 1
ATOM 2776 C C . SER A 1 368 ? -6.298 14.962 17.464 1.00 89.44 368 SER A C 1
ATOM 2778 O O . SER A 1 368 ? -7.507 14.782 17.550 1.00 89.44 368 SER A O 1
ATOM 2780 N N . TRP A 1 369 ? -5.566 14.321 16.553 1.00 89.00 369 TRP A N 1
ATOM 2781 C CA . TRP A 1 369 ? -6.127 13.233 15.750 1.00 89.00 369 TRP A CA 1
ATOM 2782 C C . TRP A 1 369 ? -6.579 12.066 16.632 1.00 89.00 369 TRP A C 1
ATOM 2784 O O . TRP A 1 369 ? -5.856 11.642 17.533 1.00 89.00 369 TRP A O 1
ATOM 2794 N N . SER A 1 370 ? -7.776 11.540 16.374 1.00 93.38 370 SER A N 1
ATOM 2795 C CA . SER A 1 370 ? -8.347 10.429 17.148 1.00 93.38 370 SER A CA 1
ATOM 2796 C C . SER A 1 370 ? -7.954 9.043 16.645 1.00 93.38 370 SER A C 1
ATOM 2798 O O . SER A 1 370 ? -8.311 8.055 17.281 1.00 93.38 370 SER A O 1
ATOM 2800 N N . GLY A 1 371 ? -7.210 8.950 15.540 1.00 92.69 371 GLY A N 1
ATOM 2801 C CA . GLY A 1 371 ? -6.713 7.682 15.007 1.00 92.69 371 GLY A CA 1
ATOM 2802 C C . GLY A 1 371 ? -5.860 6.911 16.021 1.00 92.69 371 GLY A C 1
ATOM 2803 O O . GLY A 1 371 ? -4.975 7.475 16.670 1.00 92.69 371 GLY A O 1
ATOM 2804 N N . PHE A 1 372 ? -6.120 5.609 16.146 1.00 94.50 372 PHE A N 1
ATOM 2805 C CA . PHE A 1 372 ? -5.434 4.735 17.094 1.00 94.50 372 PHE A CA 1
ATOM 2806 C C . PHE A 1 372 ? -5.283 3.311 16.567 1.00 94.50 372 PHE A C 1
ATOM 2808 O O . PHE A 1 372 ? -6.000 2.889 15.665 1.00 94.50 372 PHE A O 1
ATOM 2815 N N . GLN A 1 373 ? -4.387 2.553 17.192 1.00 94.00 373 GLN A N 1
ATOM 2816 C CA . GLN A 1 373 ? -4.339 1.094 17.101 1.00 94.00 373 GLN A CA 1
ATOM 2817 C C . GLN A 1 373 ? -4.619 0.490 18.478 1.00 94.00 373 GLN A C 1
ATOM 2819 O O . GLN A 1 373 ? -4.179 1.045 19.486 1.00 94.00 373 GLN A O 1
ATOM 2824 N N . ALA A 1 374 ? -5.294 -0.657 18.543 1.00 95.00 374 ALA A N 1
ATOM 2825 C CA . ALA A 1 374 ? -5.669 -1.290 19.809 1.00 95.00 374 ALA A CA 1
ATOM 2826 C C . ALA A 1 374 ? -5.120 -2.707 19.968 1.00 95.00 374 ALA A C 1
ATOM 2828 O O . ALA A 1 374 ? -4.925 -3.413 18.975 1.00 95.00 374 ALA A O 1
ATOM 2829 N N . SER A 1 375 ? -4.923 -3.121 21.223 1.00 95.62 375 SER A N 1
ATOM 2830 C CA . SER A 1 375 ? -4.714 -4.527 21.561 1.00 95.62 375 SER A CA 1
ATOM 2831 C C . SER A 1 375 ? -5.927 -5.360 21.138 1.00 95.62 375 SER A C 1
ATOM 2833 O O . SER A 1 375 ? -7.035 -4.842 20.982 1.00 95.62 375 SER A O 1
ATOM 2835 N N . GLY A 1 376 ? -5.734 -6.669 20.946 1.00 91.44 376 GLY A N 1
ATOM 2836 C CA . GLY A 1 376 ? -6.796 -7.551 20.440 1.00 91.44 376 GLY A CA 1
ATOM 2837 C C . GLY A 1 376 ? -8.048 -7.616 21.327 1.00 91.44 376 GLY A C 1
ATOM 2838 O O . GLY A 1 376 ? -9.126 -7.932 20.834 1.00 91.44 376 GLY A O 1
ATOM 2839 N N . ASP A 1 377 ? -7.912 -7.292 22.612 1.00 93.00 377 ASP A N 1
ATOM 2840 C CA . ASP A 1 377 ? -8.984 -7.224 23.608 1.00 93.00 377 ASP A CA 1
ATOM 2841 C C . ASP A 1 377 ? -9.487 -5.790 23.883 1.00 93.00 377 ASP A C 1
ATOM 2843 O O . ASP A 1 377 ? -10.288 -5.588 24.792 1.00 93.00 377 ASP A O 1
ATOM 2847 N N . ASP A 1 378 ? -9.014 -4.797 23.118 1.00 93.62 378 ASP A N 1
ATOM 2848 C CA . ASP A 1 378 ? -9.325 -3.364 23.256 1.00 93.62 378 ASP A CA 1
ATOM 2849 C C . ASP A 1 378 ? -8.926 -2.719 24.599 1.00 93.62 378 ASP A C 1
ATOM 2851 O O . ASP A 1 378 ? -9.276 -1.571 24.884 1.00 93.62 378 ASP A O 1
ATOM 2855 N N . ARG A 1 379 ? -8.162 -3.420 25.442 1.00 95.88 379 ARG A N 1
ATOM 2856 C CA . ARG A 1 379 ? -7.728 -2.890 26.739 1.00 95.88 379 ARG A CA 1
ATOM 2857 C C . ARG A 1 379 ? -6.764 -1.717 26.589 1.00 95.88 379 ARG A C 1
ATOM 2859 O O . ARG A 1 379 ? -6.835 -0.755 27.361 1.00 95.88 379 ARG A O 1
ATOM 2866 N N . PHE A 1 380 ? -5.875 -1.791 25.601 1.00 97.00 380 PHE A N 1
ATOM 2867 C CA . PHE A 1 380 ? -4.857 -0.784 25.336 1.00 97.00 380 PHE A CA 1
ATOM 2868 C C . PHE A 1 380 ? -5.046 -0.136 23.966 1.00 97.00 380 PHE A C 1
ATOM 2870 O O . PHE A 1 380 ? -5.304 -0.821 22.979 1.00 97.00 380 PHE A O 1
ATOM 2877 N N . ARG A 1 381 ? -4.860 1.187 23.889 1.00 95.81 381 ARG A N 1
ATOM 2878 C CA . ARG A 1 381 ? -4.964 1.968 22.647 1.00 95.81 381 ARG A CA 1
ATOM 2879 C C . ARG A 1 381 ? -3.787 2.922 22.494 1.00 95.81 381 ARG A C 1
ATOM 2881 O O . ARG A 1 381 ? -3.557 3.769 23.356 1.00 95.81 381 ARG A O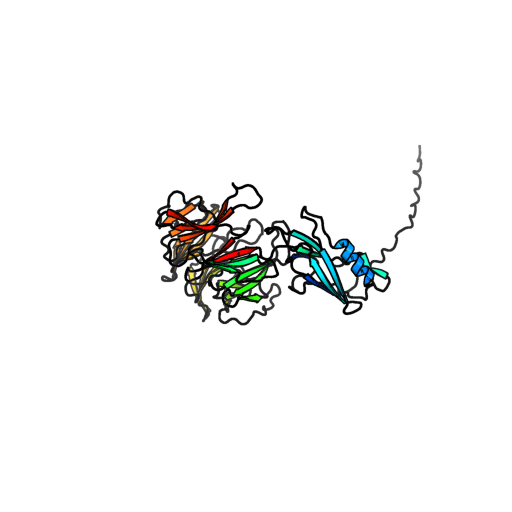 1
ATOM 2888 N N . LEU A 1 382 ? -3.054 2.783 21.394 1.00 95.25 382 LEU A N 1
ATOM 2889 C CA . LEU A 1 382 ? -1.952 3.654 21.000 1.00 95.25 382 LEU A CA 1
ATOM 2890 C C . LEU A 1 382 ? -2.466 4.720 20.031 1.00 95.25 382 LEU A C 1
ATOM 2892 O O . LEU A 1 382 ? -2.837 4.398 18.903 1.00 95.25 382 LEU A O 1
ATOM 2896 N N . TYR A 1 383 ? -2.457 5.978 20.461 1.00 93.56 383 TYR A N 1
ATOM 2897 C CA . TYR A 1 383 ? -2.792 7.139 19.636 1.00 93.56 383 TYR A CA 1
ATOM 2898 C C . TYR A 1 383 ? -1.504 7.765 19.100 1.00 93.56 383 TYR A C 1
ATOM 2900 O O . TYR A 1 383 ? -0.600 8.075 19.880 1.00 93.56 383 TYR A O 1
ATOM 2908 N N . ALA A 1 384 ? -1.431 7.989 17.785 1.00 85.44 384 ALA A N 1
ATOM 2909 C CA . ALA A 1 384 ? -0.192 8.375 17.096 1.00 85.44 384 ALA A CA 1
ATOM 2910 C C . ALA A 1 384 ? 0.470 9.654 17.652 1.00 85.44 384 ALA A C 1
ATOM 2912 O O . ALA A 1 384 ? 1.689 9.774 17.630 1.00 85.44 384 ALA A O 1
ATOM 2913 N N . ASN A 1 385 ? -0.319 10.593 18.178 1.00 86.06 385 ASN A N 1
ATOM 2914 C CA . ASN A 1 385 ? 0.144 11.882 18.700 1.00 86.06 385 ASN A CA 1
ATOM 2915 C C . ASN A 1 385 ? -0.141 12.094 20.199 1.00 86.06 385 ASN A C 1
ATOM 2917 O O . ASN A 1 385 ? 0.122 13.178 20.718 1.00 86.06 385 ASN A O 1
ATOM 2921 N N . ALA A 1 386 ? -0.689 11.094 20.898 1.00 91.00 386 ALA A N 1
ATOM 2922 C CA . ALA A 1 386 ? -1.037 11.222 22.315 1.00 91.00 386 ALA A CA 1
ATOM 2923 C C . ALA A 1 386 ? -0.415 10.138 23.203 1.00 91.00 386 ALA A C 1
ATOM 2925 O O . ALA A 1 386 ? -0.391 10.321 24.418 1.00 91.00 386 ALA A O 1
ATOM 2926 N N . GLY A 1 387 ? 0.141 9.066 22.633 1.00 93.44 387 GLY A N 1
ATOM 2927 C CA . GLY A 1 387 ? 0.762 7.969 23.375 1.00 93.44 387 GLY A CA 1
ATOM 2928 C C . GLY A 1 387 ? -0.206 6.823 23.673 1.00 93.44 387 GLY A C 1
ATOM 2929 O O . GLY A 1 387 ? -1.241 6.670 23.020 1.00 93.44 387 GLY A O 1
ATOM 2930 N N . LEU A 1 388 ? 0.153 5.988 24.646 1.00 95.94 388 LEU A N 1
ATOM 2931 C CA . LEU A 1 388 ? -0.548 4.748 24.968 1.00 95.94 388 LEU A CA 1
ATOM 2932 C C . LEU A 1 388 ? -1.488 4.923 26.165 1.00 95.94 388 LEU A C 1
ATOM 2934 O O . LEU A 1 388 ? -1.117 5.490 27.194 1.00 95.94 388 LEU A O 1
ATOM 2938 N N . TYR A 1 389 ? -2.699 4.391 26.039 1.00 96.69 389 TYR A N 1
ATOM 2939 C CA . TYR A 1 389 ? -3.745 4.462 27.054 1.00 96.69 389 TYR A CA 1
ATOM 2940 C C . TYR A 1 389 ? -4.249 3.066 27.417 1.00 96.69 389 TYR A C 1
ATOM 2942 O O . TYR A 1 389 ? -4.387 2.213 26.544 1.00 96.69 389 TYR A O 1
ATOM 2950 N N . GLU A 1 390 ? -4.567 2.862 28.694 1.00 96.62 390 GLU A N 1
ATOM 2951 C CA . GLU A 1 390 ? -5.375 1.750 29.200 1.00 96.62 390 GLU A CA 1
ATOM 2952 C C . GLU A 1 390 ? -6.760 2.299 29.568 1.00 96.62 390 GLU A C 1
ATOM 2954 O O . GLU A 1 390 ? -6.911 3.049 30.540 1.00 96.62 390 GLU A O 1
ATOM 2959 N N . GLY A 1 391 ? -7.772 2.003 28.751 1.00 92.44 391 GLY A N 1
ATOM 2960 C CA . GLY A 1 391 ? -9.053 2.712 28.819 1.00 92.44 391 GLY A CA 1
ATOM 2961 C C . GLY A 1 391 ? -8.864 4.230 28.662 1.00 92.44 391 GLY A C 1
ATOM 2962 O O . GLY A 1 391 ? -8.380 4.700 27.635 1.00 92.44 391 GLY A O 1
ATOM 2963 N N . SER A 1 392 ? -9.234 5.012 29.682 1.00 93.62 392 SER A N 1
ATOM 2964 C CA . SER A 1 392 ? -9.022 6.470 29.714 1.00 93.62 392 SER A CA 1
ATOM 2965 C C . SER A 1 392 ? -7.705 6.898 30.371 1.00 93.62 392 SER A C 1
ATOM 2967 O O . SER A 1 392 ? -7.355 8.080 30.341 1.00 93.62 392 SER A O 1
ATOM 2969 N N . ARG A 1 393 ? -6.970 5.964 30.984 1.00 95.69 393 ARG A N 1
ATOM 2970 C CA . ARG A 1 393 ? -5.752 6.254 31.738 1.00 95.69 393 ARG A CA 1
ATOM 2971 C C . ARG A 1 393 ? -4.548 6.229 30.811 1.00 95.69 393 ARG A C 1
ATOM 2973 O O . ARG A 1 393 ? -4.183 5.182 30.284 1.00 95.69 393 ARG A O 1
ATOM 2980 N N . LYS A 1 394 ? -3.883 7.370 30.666 1.00 95.62 394 LYS A N 1
ATOM 2981 C CA . LYS A 1 394 ? -2.617 7.457 29.938 1.00 95.62 394 LYS A CA 1
ATOM 2982 C C . LYS A 1 394 ? -1.502 6.717 30.682 1.00 95.62 394 LYS A C 1
ATOM 2984 O O . LYS A 1 394 ? -1.359 6.881 31.897 1.00 95.62 394 LYS A O 1
ATOM 2989 N N . LEU A 1 395 ? -0.699 5.935 29.966 1.00 95.19 395 LEU A N 1
ATOM 2990 C CA . LEU A 1 395 ? 0.509 5.323 30.513 1.00 95.19 395 LEU A CA 1
ATOM 2991 C C . LEU A 1 395 ? 1.682 6.322 30.444 1.00 95.19 395 LEU A C 1
ATOM 2993 O O . LEU A 1 395 ? 1.950 6.857 29.364 1.00 95.19 395 LEU A O 1
ATOM 2997 N N . PRO A 1 396 ? 2.377 6.607 31.562 1.00 91.94 396 PRO A N 1
ATOM 2998 C CA . PRO A 1 396 ? 3.458 7.595 31.591 1.00 91.94 396 PRO A CA 1
ATOM 2999 C C . PRO A 1 396 ? 4.606 7.272 30.625 1.00 91.94 396 PRO A C 1
ATOM 3001 O O . PRO A 1 396 ? 4.998 6.117 30.489 1.00 91.94 396 PRO A O 1
ATOM 3004 N N . GLY A 1 397 ? 5.182 8.297 29.988 1.00 87.00 397 GLY A N 1
ATOM 3005 C CA . GLY A 1 397 ? 6.390 8.163 29.162 1.00 87.00 397 GLY A CA 1
ATOM 3006 C C . GLY A 1 397 ? 6.168 7.521 27.790 1.00 87.00 397 GLY A C 1
ATOM 3007 O O . GLY A 1 397 ? 7.136 7.213 27.095 1.00 87.00 397 GLY A O 1
ATOM 3008 N N . THR A 1 398 ? 4.912 7.325 27.384 1.00 89.88 398 THR A N 1
ATOM 3009 C CA . THR A 1 398 ? 4.548 6.677 26.115 1.00 89.88 398 THR A CA 1
ATOM 3010 C C . THR A 1 398 ? 4.276 7.663 24.975 1.00 89.88 398 THR A C 1
ATOM 3012 O O . THR A 1 398 ? 3.953 7.256 23.864 1.00 89.88 398 THR A O 1
ATOM 3015 N N . GLU A 1 399 ? 4.447 8.968 25.202 1.00 84.00 399 GLU A N 1
ATOM 3016 C CA . GLU A 1 399 ? 4.306 10.010 24.170 1.00 84.00 399 GLU A CA 1
ATOM 3017 C C . GLU A 1 399 ? 5.381 9.932 23.086 1.00 84.00 399 GLU A C 1
ATOM 3019 O O . GLU A 1 399 ? 5.205 10.462 21.995 1.00 84.00 399 GLU A O 1
ATOM 3024 N N . LYS A 1 400 ? 6.514 9.310 23.417 1.00 80.94 400 LYS A N 1
ATOM 3025 C CA . LYS A 1 400 ? 7.689 9.178 22.552 1.00 80.94 400 LYS A CA 1
ATOM 3026 C C . LYS A 1 400 ? 7.914 7.737 22.103 1.00 80.94 400 LYS A C 1
ATOM 3028 O O . LYS A 1 400 ? 9.042 7.389 21.754 1.00 80.94 400 LYS A O 1
ATOM 3033 N N . LEU A 1 401 ? 6.884 6.886 22.171 1.00 83.75 401 LEU A N 1
ATOM 3034 C CA . LEU A 1 401 ? 6.983 5.558 21.573 1.00 83.75 401 LEU A CA 1
ATOM 3035 C C . LEU A 1 401 ? 7.355 5.725 20.086 1.00 83.75 401 LEU A C 1
ATOM 3037 O O . LEU A 1 401 ? 6.788 6.597 19.423 1.00 83.75 401 LEU A O 1
ATOM 3041 N N . PRO A 1 402 ? 8.330 4.952 19.573 1.00 78.06 402 PRO A N 1
ATOM 3042 C CA . PRO A 1 402 ? 8.698 5.008 18.163 1.00 78.06 402 PRO A CA 1
ATOM 3043 C C . PRO A 1 402 ? 7.465 4.685 17.319 1.00 78.06 402 PRO A C 1
ATOM 3045 O O . PRO A 1 402 ? 6.712 3.791 17.674 1.00 78.06 402 PRO A O 1
ATOM 3048 N N . TYR A 1 403 ? 7.233 5.404 16.226 1.00 76.50 403 TYR A N 1
ATOM 3049 C CA . TYR A 1 403 ? 6.125 5.139 15.307 1.00 76.50 403 TYR A CA 1
ATOM 3050 C C . TYR A 1 403 ? 6.696 4.866 13.907 1.00 76.50 403 TYR A C 1
ATOM 3052 O O . TYR A 1 403 ? 7.607 5.597 13.510 1.00 76.50 403 TYR A O 1
ATOM 3060 N N . PRO A 1 404 ? 6.186 3.873 13.150 1.00 86.44 404 PRO A N 1
ATOM 3061 C CA . PRO A 1 404 ? 5.048 2.997 13.462 1.00 86.44 404 PRO A CA 1
ATOM 3062 C C . PRO A 1 404 ? 5.374 1.853 14.447 1.00 86.44 404 PRO A C 1
ATOM 3064 O O . PRO A 1 404 ? 6.466 1.290 14.441 1.00 86.44 404 PRO A O 1
ATOM 3067 N N . MET A 1 405 ? 4.387 1.475 15.270 1.00 92.75 405 MET A N 1
ATOM 3068 C CA . MET A 1 405 ? 4.359 0.203 16.015 1.00 92.75 405 MET A CA 1
ATOM 3069 C C . MET A 1 405 ? 3.123 -0.595 15.618 1.00 92.75 405 MET A C 1
ATOM 3071 O O . MET A 1 405 ? 2.198 -0.036 15.027 1.00 92.75 405 MET A O 1
ATOM 3075 N N . GLN A 1 406 ? 3.093 -1.879 15.974 1.00 95.06 406 GLN A N 1
ATOM 3076 C CA . GLN A 1 406 ? 1.920 -2.735 15.812 1.00 95.06 406 GLN A CA 1
ATOM 3077 C C . GLN A 1 406 ? 1.751 -3.684 16.998 1.00 95.06 406 GLN A C 1
ATOM 3079 O O . GLN A 1 406 ? 2.726 -4.117 17.612 1.00 95.06 406 GLN A O 1
ATOM 3084 N N . TRP A 1 407 ? 0.503 -4.019 17.319 1.00 96.00 407 TRP A N 1
ATOM 3085 C CA . TRP A 1 407 ? 0.174 -4.963 18.386 1.00 96.00 407 TRP A CA 1
ATOM 3086 C C . TRP A 1 407 ? 0.447 -6.403 17.965 1.00 96.00 407 TRP A C 1
ATOM 3088 O O . TRP A 1 407 ? -0.028 -6.841 16.921 1.00 96.00 407 TRP A O 1
ATOM 3098 N N . LEU A 1 408 ? 1.142 -7.164 18.811 1.00 96.56 408 LEU A N 1
ATOM 3099 C CA . LEU A 1 408 ? 1.257 -8.612 18.659 1.00 96.56 408 LEU A CA 1
ATOM 3100 C C . LEU A 1 408 ? -0.076 -9.286 19.037 1.00 96.56 408 LEU A C 1
ATOM 3102 O O . LEU A 1 408 ? -0.512 -9.151 20.188 1.00 96.56 408 LEU A O 1
ATOM 3106 N N . PRO A 1 409 ? -0.719 -10.033 18.117 1.00 95.19 409 PRO A N 1
ATOM 3107 C CA . PRO A 1 409 ? -2.001 -10.679 18.378 1.00 95.19 409 PRO A CA 1
ATOM 3108 C C . PRO A 1 409 ? -1.980 -11.588 19.609 1.00 95.19 409 PRO A C 1
ATOM 3110 O O . PRO A 1 409 ? -1.020 -12.318 19.844 1.00 95.19 409 PRO A O 1
ATOM 3113 N N . GLY A 1 410 ? -3.055 -11.532 20.401 1.00 94.00 410 GLY A N 1
ATOM 3114 C CA . GLY A 1 410 ? -3.198 -12.318 21.631 1.00 94.00 410 GLY A CA 1
ATOM 3115 C C . GLY A 1 410 ? -2.352 -11.831 22.813 1.00 94.00 410 GLY A C 1
ATOM 3116 O O . GLY A 1 410 ? -2.277 -12.525 23.824 1.00 94.00 410 GLY A O 1
ATOM 3117 N N . THR A 1 411 ? -1.715 -10.660 22.709 1.00 95.94 411 THR A N 1
ATOM 3118 C CA . THR A 1 411 ? -0.854 -10.101 23.763 1.00 95.94 411 THR A CA 1
ATOM 3119 C C . THR A 1 411 ? -1.143 -8.618 24.022 1.00 95.94 411 THR A C 1
ATOM 3121 O O . THR A 1 411 ? -1.835 -7.956 23.248 1.00 95.94 411 THR A O 1
ATOM 3124 N N . HIS A 1 412 ? -0.540 -8.077 25.086 1.00 97.06 412 HIS A N 1
ATOM 3125 C CA . HIS A 1 412 ? -0.454 -6.637 25.364 1.00 97.06 412 HIS A CA 1
ATOM 3126 C C . HIS A 1 412 ? 0.930 -6.078 25.018 1.00 97.06 412 HIS A C 1
ATOM 3128 O O . HIS A 1 412 ? 1.467 -5.216 25.718 1.00 97.06 412 HIS A O 1
ATOM 3134 N N . SER A 1 413 ? 1.533 -6.595 23.949 1.00 97.06 413 SER A N 1
ATOM 3135 C CA . SER A 1 413 ? 2.840 -6.159 23.479 1.00 97.06 413 SER A CA 1
ATOM 3136 C C . SER A 1 413 ? 2.744 -5.434 22.144 1.00 97.06 413 SER A C 1
ATOM 3138 O O . SER A 1 413 ? 2.129 -5.925 21.199 1.00 97.06 413 SER A O 1
ATOM 3140 N N . LEU A 1 414 ? 3.412 -4.290 22.060 1.00 96.81 414 LEU A N 1
ATOM 3141 C CA . LEU A 1 414 ? 3.683 -3.589 20.812 1.00 96.81 414 LEU A CA 1
ATOM 3142 C C . LEU A 1 414 ? 5.054 -4.005 20.291 1.00 96.81 414 LEU A C 1
ATOM 3144 O O . LEU A 1 414 ? 5.979 -4.190 21.080 1.00 96.81 414 LEU A O 1
ATOM 3148 N N . VAL A 1 415 ? 5.205 -4.103 18.977 1.00 96.94 415 VAL A N 1
ATOM 3149 C CA . VAL A 1 415 ? 6.502 -4.248 18.311 1.00 96.94 415 VAL A CA 1
ATOM 3150 C C . VAL A 1 415 ? 6.741 -3.077 17.376 1.00 96.94 415 VAL A C 1
ATOM 3152 O O . VAL A 1 415 ? 5.799 -2.562 16.778 1.00 96.94 415 VAL A O 1
ATOM 3155 N N . GLY A 1 416 ? 7.990 -2.634 17.277 1.00 95.38 416 GLY A N 1
ATOM 3156 C CA . GLY A 1 416 ? 8.374 -1.489 16.456 1.00 95.38 416 GLY A CA 1
ATOM 3157 C C . GLY A 1 416 ? 9.848 -1.532 16.081 1.00 95.38 416 GLY A C 1
ATOM 3158 O O . GLY A 1 416 ? 10.666 -2.120 16.795 1.00 95.38 416 GLY A O 1
ATOM 3159 N N . ILE A 1 417 ? 10.179 -0.912 14.950 1.00 94.12 417 ILE A N 1
ATOM 3160 C CA . ILE A 1 417 ? 11.566 -0.726 14.527 1.00 94.12 417 ILE A CA 1
ATOM 3161 C C . ILE A 1 417 ? 12.140 0.495 15.240 1.00 94.12 417 ILE A C 1
ATOM 3163 O O . ILE A 1 417 ? 11.520 1.558 15.287 1.00 94.12 417 ILE A O 1
ATOM 3167 N N . ARG A 1 418 ? 13.348 0.348 15.781 1.00 91.50 418 ARG A N 1
ATOM 3168 C CA . ARG A 1 418 ? 14.122 1.448 16.343 1.00 91.50 418 ARG A CA 1
ATOM 31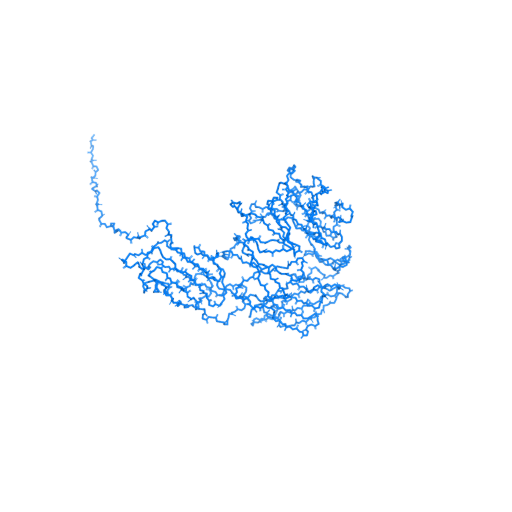69 C C . ARG A 1 418 ? 15.421 1.612 15.577 1.00 91.50 418 ARG A C 1
ATOM 3171 O O . ARG A 1 418 ? 16.116 0.640 15.293 1.00 91.50 418 ARG A O 1
ATOM 3178 N N . VAL A 1 419 ? 15.750 2.865 15.282 1.00 88.31 419 VAL A N 1
ATOM 3179 C CA . VAL A 1 419 ? 16.998 3.254 14.629 1.00 88.31 419 VAL A CA 1
ATOM 3180 C C . VAL A 1 419 ? 17.798 4.115 15.598 1.00 88.31 419 VAL A C 1
ATOM 3182 O O . VAL A 1 419 ? 17.342 5.175 16.029 1.00 88.31 419 VAL A O 1
ATOM 3185 N N . ASP A 1 420 ? 18.982 3.643 15.979 1.00 84.44 420 ASP A N 1
ATOM 3186 C CA . ASP A 1 420 ? 19.922 4.400 16.803 1.00 84.44 420 ASP A CA 1
ATOM 3187 C C . ASP A 1 420 ? 20.886 5.200 15.916 1.00 84.44 420 ASP A C 1
ATOM 3189 O O . ASP A 1 420 ? 21.896 4.680 15.435 1.00 84.44 420 ASP A O 1
ATOM 3193 N N . TYR A 1 421 ? 20.566 6.483 15.732 1.00 76.62 421 TYR A N 1
ATOM 3194 C CA . TYR A 1 421 ? 21.374 7.446 14.976 1.00 76.62 421 TYR A CA 1
ATOM 3195 C C . TYR A 1 421 ? 22.566 8.015 15.764 1.00 76.62 421 TYR A C 1
ATOM 3197 O O . TYR A 1 421 ? 23.326 8.817 15.227 1.00 76.62 421 TYR A O 1
ATOM 3205 N N . THR A 1 422 ? 22.740 7.656 17.045 1.00 72.31 422 THR A N 1
ATOM 3206 C CA . THR A 1 422 ? 23.876 8.156 17.844 1.00 72.31 422 THR A CA 1
ATOM 3207 C C . THR A 1 422 ? 25.188 7.461 17.486 1.00 72.31 422 THR A C 1
ATOM 3209 O O . THR A 1 422 ? 26.269 7.989 17.756 1.00 72.31 422 THR A O 1
ATOM 3212 N N . LYS A 1 423 ? 25.107 6.299 16.830 1.00 61.94 423 LYS A N 1
ATOM 3213 C CA . LYS A 1 423 ? 26.255 5.630 16.225 1.00 61.94 423 LYS A CA 1
ATOM 3214 C C . LYS A 1 423 ? 26.495 6.236 14.846 1.00 61.94 423 LYS A C 1
ATOM 3216 O O . LYS A 1 423 ? 25.618 6.201 13.990 1.00 61.94 423 LYS A O 1
ATOM 3221 N N . GLN A 1 424 ? 27.668 6.842 14.665 1.00 53.06 424 GLN A N 1
ATOM 3222 C CA . GLN A 1 424 ? 28.048 7.433 13.384 1.00 53.06 424 GLN A CA 1
ATOM 3223 C C . GLN A 1 424 ? 28.097 6.361 12.277 1.00 53.06 424 GLN A C 1
ATOM 3225 O O . GLN A 1 424 ? 28.342 5.191 12.586 1.00 53.06 424 GLN A O 1
ATOM 3230 N N . PRO A 1 425 ? 27.896 6.762 11.006 1.00 52.22 425 PRO A N 1
ATOM 3231 C CA . PRO A 1 425 ? 28.073 5.898 9.839 1.00 52.22 425 PRO A CA 1
ATOM 3232 C C . PRO A 1 425 ? 29.358 5.047 9.925 1.00 52.22 425 PRO A C 1
ATOM 3234 O O . PRO A 1 425 ? 30.358 5.517 10.477 1.00 52.22 425 PRO A O 1
ATOM 3237 N N . PRO A 1 426 ? 29.366 3.821 9.368 1.00 54.53 426 PRO A N 1
ATOM 3238 C CA . PRO A 1 426 ? 28.574 3.437 8.196 1.00 54.53 426 PRO A CA 1
ATOM 3239 C C . PRO A 1 426 ? 27.211 2.769 8.435 1.00 54.53 426 PRO A C 1
ATOM 3241 O O . PRO A 1 426 ? 26.491 2.625 7.460 1.00 54.53 426 PRO A O 1
ATOM 3244 N N . GLU A 1 427 ? 26.812 2.387 9.654 1.00 64.75 427 GLU A N 1
ATOM 3245 C CA . GLU A 1 427 ? 25.543 1.656 9.841 1.00 64.75 427 GLU A CA 1
ATOM 3246 C C . GLU A 1 427 ? 24.812 2.108 11.117 1.00 64.75 427 GLU A C 1
ATOM 3248 O O . GLU A 1 427 ? 25.255 1.779 12.226 1.00 64.75 427 GLU A O 1
ATOM 3253 N N . PRO A 1 428 ? 23.699 2.866 11.016 1.00 70.00 428 PRO A N 1
ATOM 3254 C CA . PRO A 1 428 ? 22.847 3.087 12.175 1.00 70.00 428 PRO A CA 1
ATOM 3255 C C . PRO A 1 428 ? 22.365 1.727 12.694 1.00 70.00 428 PRO A C 1
ATOM 3257 O O . PRO A 1 428 ? 22.010 0.832 11.926 1.00 70.00 428 PRO A O 1
ATOM 3260 N N . ARG A 1 429 ? 22.353 1.535 14.017 1.00 82.62 429 ARG A N 1
ATOM 3261 C CA . ARG A 1 429 ? 21.912 0.253 14.581 1.00 82.62 429 ARG A CA 1
ATOM 3262 C C . ARG A 1 429 ? 20.392 0.180 14.483 1.00 82.62 429 ARG A C 1
ATOM 3264 O O . ARG A 1 429 ? 19.702 0.884 15.219 1.00 82.62 429 ARG A O 1
ATOM 3271 N N . VAL A 1 430 ? 19.892 -0.689 13.608 1.00 90.44 430 VAL A N 1
ATOM 3272 C CA . VAL A 1 430 ? 18.463 -1.001 13.498 1.00 90.44 430 VAL A CA 1
ATOM 3273 C C . VAL A 1 430 ? 18.135 -2.221 14.360 1.00 90.44 430 VAL A C 1
ATOM 3275 O O . VAL A 1 430 ? 18.788 -3.267 14.263 1.00 90.44 430 VAL A O 1
ATOM 3278 N N . SER A 1 431 ? 17.135 -2.090 15.228 1.00 94.06 431 SER A N 1
ATOM 3279 C CA . SER A 1 431 ? 16.609 -3.162 16.077 1.00 94.06 431 SER A CA 1
ATOM 3280 C C . SER A 1 431 ? 15.096 -3.289 15.927 1.00 94.06 431 SER A C 1
ATOM 3282 O O . SER A 1 431 ? 14.392 -2.313 15.673 1.00 94.06 431 SER A O 1
ATOM 3284 N N . LEU A 1 432 ? 14.592 -4.508 16.111 1.00 95.81 432 LEU A N 1
ATOM 3285 C CA . LEU A 1 432 ? 13.182 -4.744 16.392 1.00 95.81 432 LEU A CA 1
ATOM 3286 C C . LEU A 1 432 ? 13.019 -4.863 17.903 1.00 95.81 432 LEU A C 1
ATOM 3288 O O . LEU A 1 432 ? 13.624 -5.733 18.540 1.00 95.81 432 LEU A O 1
ATOM 3292 N N . GLU A 1 433 ? 12.185 -4.001 18.466 1.00 96.19 433 GLU A N 1
ATOM 3293 C CA . GLU A 1 433 ? 11.941 -3.917 19.901 1.00 96.19 433 GLU A CA 1
ATOM 3294 C C . GLU A 1 433 ? 10.481 -4.230 20.218 1.00 96.19 433 GLU A C 1
ATOM 3296 O O . GLU A 1 433 ? 9.579 -3.995 19.412 1.00 96.19 433 GLU A O 1
ATOM 3301 N N . ARG A 1 434 ? 10.261 -4.773 21.413 1.00 96.31 434 ARG A N 1
ATOM 3302 C CA . ARG A 1 434 ? 8.961 -5.071 21.997 1.00 96.31 434 ARG A CA 1
ATOM 3303 C C . ARG A 1 434 ? 8.743 -4.195 23.218 1.00 96.31 434 ARG A C 1
ATOM 3305 O O . ARG A 1 434 ? 9.590 -4.174 24.107 1.00 96.31 434 ARG A O 1
ATOM 3312 N N . TYR A 1 435 ? 7.590 -3.550 23.290 1.00 96.25 435 TYR A N 1
ATOM 3313 C CA . TYR A 1 435 ? 7.118 -2.853 24.478 1.00 96.25 435 TYR A CA 1
ATOM 3314 C C . TYR A 1 435 ? 5.962 -3.628 25.113 1.00 96.25 435 TYR A C 1
ATOM 3316 O O . TYR A 1 435 ? 4.928 -3.837 24.479 1.00 96.25 435 TYR A O 1
ATOM 3324 N N . GLU A 1 436 ? 6.128 -4.071 26.357 1.00 96.50 436 GLU A N 1
ATOM 3325 C CA . GLU A 1 436 ? 5.112 -4.794 27.128 1.00 96.50 436 GLU A CA 1
ATOM 3326 C C . GLU A 1 436 ? 4.272 -3.803 27.937 1.00 96.50 436 GLU A C 1
ATOM 3328 O O . GLU A 1 436 ? 4.714 -3.321 28.977 1.00 96.50 436 GLU A O 1
ATOM 3333 N N . ALA A 1 437 ? 3.052 -3.500 27.483 1.00 96.25 437 ALA A N 1
ATOM 3334 C CA . ALA A 1 437 ? 2.239 -2.410 28.030 1.00 96.25 437 ALA A CA 1
ATOM 3335 C C . ALA A 1 437 ? 1.883 -2.582 29.516 1.00 96.25 437 ALA A C 1
ATOM 3337 O O . ALA A 1 437 ? 1.832 -1.603 30.259 1.00 96.25 437 ALA A O 1
ATOM 3338 N N . GLU A 1 438 ? 1.668 -3.820 29.967 1.00 95.25 438 GLU A N 1
ATOM 3339 C CA . GLU A 1 438 ? 1.320 -4.109 31.365 1.00 95.25 438 GLU A CA 1
ATOM 3340 C C . GLU A 1 438 ? 2.475 -3.835 32.328 1.00 95.25 438 GLU A C 1
ATOM 3342 O O . GLU A 1 438 ? 2.260 -3.315 33.421 1.00 95.25 438 GLU A O 1
ATOM 3347 N N . ARG A 1 439 ? 3.699 -4.181 31.916 1.00 95.19 439 ARG A N 1
ATOM 3348 C CA . ARG A 1 439 ? 4.917 -4.001 32.720 1.00 95.19 439 ARG A CA 1
ATOM 3349 C C . ARG A 1 439 ? 5.610 -2.669 32.451 1.00 95.19 439 ARG A C 1
ATOM 3351 O O . ARG A 1 439 ? 6.420 -2.236 33.257 1.00 95.19 439 ARG A O 1
ATOM 3358 N N . GLN A 1 440 ? 5.261 -2.019 31.342 1.00 94.12 440 GLN A N 1
ATOM 3359 C CA . GLN A 1 440 ? 5.921 -0.830 30.807 1.00 94.12 440 GLN A CA 1
ATOM 3360 C C . GLN A 1 440 ? 7.416 -1.062 30.537 1.00 94.12 440 GLN A C 1
ATOM 3362 O O . GLN A 1 440 ? 8.245 -0.176 30.736 1.00 94.12 440 GLN A O 1
ATOM 3367 N N . GLU A 1 441 ? 7.750 -2.263 30.066 1.00 94.56 441 GLU A N 1
ATOM 3368 C CA . GLU A 1 441 ? 9.122 -2.718 29.839 1.00 94.56 441 GLU A CA 1
ATOM 3369 C C . GLU A 1 441 ? 9.441 -2.820 28.347 1.00 94.56 441 GLU A C 1
ATOM 3371 O O . GLU A 1 441 ? 8.604 -3.226 27.537 1.00 94.56 441 GLU A O 1
ATOM 3376 N N . TRP A 1 442 ? 10.681 -2.479 27.998 1.00 93.38 442 TRP A N 1
ATOM 3377 C CA . TRP A 1 442 ? 11.231 -2.637 26.657 1.00 93.38 442 TRP A CA 1
ATOM 3378 C C . TRP A 1 442 ? 12.152 -3.846 26.592 1.00 93.38 442 TRP A C 1
ATOM 3380 O O . TRP A 1 442 ? 13.041 -4.000 27.426 1.00 93.38 442 TRP A O 1
ATOM 3390 N N . ASN A 1 443 ? 11.980 -4.653 25.552 1.00 95.00 443 ASN A N 1
ATOM 3391 C CA . ASN A 1 443 ? 12.811 -5.809 25.263 1.00 95.00 443 ASN A CA 1
ATOM 3392 C C . ASN A 1 443 ? 13.247 -5.775 23.801 1.00 95.00 443 ASN A C 1
ATOM 3394 O O . ASN A 1 443 ? 12.433 -5.572 22.904 1.00 95.00 443 ASN A O 1
ATOM 3398 N N . VAL A 1 444 ? 14.528 -6.011 23.543 1.00 95.50 444 VAL A N 1
ATOM 3399 C CA . VAL A 1 444 ? 15.023 -6.144 22.172 1.00 95.50 444 VAL A CA 1
ATOM 3400 C C . VAL A 1 444 ? 14.732 -7.564 21.689 1.00 95.50 444 VAL A C 1
ATOM 3402 O O . VAL A 1 444 ? 15.175 -8.525 22.312 1.00 95.50 444 VAL A O 1
ATOM 3405 N N . ILE A 1 445 ? 13.985 -7.703 20.590 1.00 96.56 445 ILE A N 1
ATOM 3406 C CA . ILE A 1 445 ? 13.738 -9.007 19.952 1.00 96.56 445 ILE A CA 1
ATOM 3407 C C . ILE A 1 445 ? 14.945 -9.382 19.094 1.00 96.56 445 ILE A C 1
ATOM 3409 O O . ILE A 1 445 ? 15.435 -10.509 19.150 1.00 96.56 445 ILE A O 1
ATOM 3413 N N . ARG A 1 446 ? 15.418 -8.434 18.278 1.00 95.44 446 ARG A N 1
ATOM 3414 C CA . ARG A 1 446 ? 16.558 -8.638 17.386 1.00 95.44 446 ARG A CA 1
ATOM 3415 C C . ARG A 1 446 ? 17.293 -7.336 17.127 1.00 95.44 446 ARG A C 1
ATOM 3417 O O . ARG A 1 446 ? 16.682 -6.290 16.941 1.00 95.44 446 ARG A O 1
ATOM 3424 N N . GLU A 1 447 ? 18.610 -7.435 17.070 1.00 93.25 447 GLU A N 1
ATOM 3425 C CA . GLU A 1 447 ? 19.510 -6.345 16.707 1.00 93.25 447 GLU A CA 1
ATOM 3426 C C . GLU A 1 447 ? 20.114 -6.576 15.325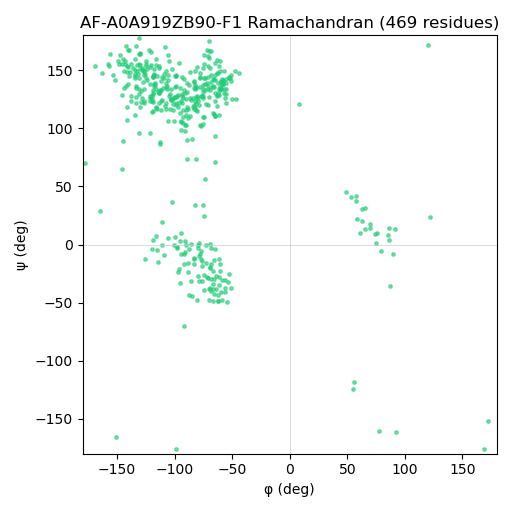 1.00 93.25 447 GLU A C 1
ATOM 3428 O O . GLU A 1 447 ? 20.025 -7.682 14.787 1.00 93.25 447 GLU A O 1
ATOM 3433 N N . GLN A 1 448 ? 20.787 -5.547 14.800 1.00 88.88 448 GLN A N 1
ATOM 3434 C CA . GLN A 1 448 ? 21.541 -5.616 13.544 1.00 88.88 448 GLN A CA 1
ATOM 3435 C C . GLN A 1 448 ? 20.647 -6.035 12.371 1.00 88.88 448 GLN A C 1
ATOM 3437 O O . GLN A 1 448 ? 21.012 -6.869 11.542 1.00 88.88 448 GLN A O 1
ATOM 3442 N N . LEU A 1 449 ? 19.432 -5.488 12.333 1.00 90.69 449 LEU A N 1
ATOM 3443 C CA . LEU A 1 449 ? 18.595 -5.596 11.147 1.00 90.69 449 LEU A CA 1
ATOM 3444 C C . LEU A 1 449 ? 19.199 -4.745 10.021 1.00 90.69 449 LEU A C 1
ATOM 3446 O O . LEU A 1 449 ? 19.864 -3.748 10.316 1.00 90.69 449 LEU A O 1
ATOM 3450 N N . PRO A 1 450 ? 18.968 -5.109 8.746 1.00 87.50 450 PRO A N 1
ATOM 3451 C CA . PRO A 1 450 ? 19.359 -4.264 7.627 1.00 87.50 450 PRO A CA 1
ATOM 3452 C C . PRO A 1 450 ? 18.839 -2.833 7.792 1.00 87.50 450 PRO A C 1
ATOM 3454 O O . PRO A 1 450 ? 17.710 -2.627 8.257 1.00 87.50 450 PRO A O 1
ATOM 3457 N N . GLU A 1 451 ? 19.640 -1.853 7.372 1.00 82.06 451 GLU A N 1
ATOM 3458 C CA . GLU A 1 451 ? 19.183 -0.470 7.240 1.00 82.06 451 GLU A CA 1
ATOM 3459 C C . GLU A 1 451 ? 17.912 -0.433 6.372 1.00 82.06 451 GLU A C 1
ATOM 3461 O O . GLU A 1 451 ? 17.765 -1.237 5.451 1.00 82.06 451 GLU A O 1
ATOM 3466 N N . PHE A 1 452 ? 16.966 0.452 6.695 1.00 85.62 452 PHE A N 1
ATOM 3467 C CA . PHE A 1 452 ? 15.652 0.541 6.036 1.00 85.62 452 PHE A CA 1
ATOM 3468 C C . PHE A 1 452 ? 14.755 -0.699 6.184 1.00 85.62 452 PHE A C 1
ATOM 3470 O O . PHE A 1 452 ? 13.801 -0.869 5.428 1.00 85.62 452 PHE A O 1
ATOM 3477 N N . THR A 1 453 ? 15.009 -1.558 7.174 1.00 90.88 453 THR A N 1
ATOM 3478 C CA . THR A 1 453 ? 13.990 -2.522 7.604 1.00 90.88 453 THR A CA 1
ATOM 3479 C C . THR A 1 453 ? 12.770 -1.777 8.141 1.00 90.88 453 THR A C 1
ATOM 3481 O O . THR A 1 453 ? 12.918 -0.918 9.008 1.00 90.88 453 THR A O 1
ATOM 3484 N N . ASP A 1 454 ? 11.577 -2.143 7.676 1.00 92.81 454 ASP A N 1
ATOM 3485 C CA . ASP A 1 454 ? 10.311 -1.595 8.167 1.00 92.81 454 ASP A CA 1
ATOM 3486 C C . ASP A 1 454 ? 9.367 -2.709 8.639 1.00 92.81 454 ASP A C 1
ATOM 3488 O O . ASP A 1 454 ? 9.479 -3.876 8.240 1.00 92.81 454 ASP A O 1
ATOM 3492 N N . LEU A 1 455 ? 8.454 -2.353 9.537 1.00 95.12 455 LEU A N 1
ATOM 3493 C CA . LEU A 1 455 ? 7.473 -3.262 10.110 1.00 95.12 455 LEU A CA 1
ATOM 3494 C C . LEU A 1 455 ? 6.273 -3.400 9.168 1.00 95.12 455 LEU A C 1
ATOM 3496 O O . LEU A 1 455 ? 5.567 -2.427 8.916 1.00 95.12 455 LEU A O 1
ATOM 3500 N N . LEU A 1 456 ? 6.001 -4.622 8.700 1.00 95.62 456 LEU A N 1
ATOM 3501 C CA . LEU A 1 456 ? 4.869 -4.881 7.811 1.00 95.62 456 LEU A CA 1
ATOM 3502 C C . LEU A 1 456 ? 3.611 -5.280 8.586 1.00 95.62 456 LEU A C 1
ATOM 3504 O O . LEU A 1 456 ? 2.648 -4.518 8.619 1.00 95.62 456 LEU A O 1
ATOM 3508 N N . GLN A 1 457 ? 3.608 -6.478 9.180 1.00 95.69 457 GLN A N 1
ATOM 3509 C CA . GLN A 1 457 ? 2.496 -6.995 9.990 1.00 95.69 457 GLN A CA 1
ATOM 3510 C C . GLN A 1 457 ? 2.913 -8.175 10.870 1.00 95.69 457 GLN A C 1
ATOM 3512 O O . GLN A 1 457 ? 3.731 -8.986 10.443 1.00 95.69 457 GLN A O 1
ATOM 3517 N N . PRO A 1 458 ? 2.341 -8.369 12.064 1.00 96.19 458 PRO A N 1
ATOM 3518 C CA . PRO A 1 458 ? 2.418 -9.647 12.756 1.00 96.19 458 PRO A CA 1
ATOM 3519 C C . PRO A 1 458 ? 1.493 -10.700 12.127 1.00 96.19 458 PRO A C 1
ATOM 3521 O O . PRO A 1 458 ? 0.489 -10.384 11.488 1.00 96.19 458 PRO A O 1
ATOM 3524 N N . SER A 1 459 ? 1.824 -11.979 12.312 1.00 95.81 459 SER A N 1
ATOM 3525 C CA . SER A 1 459 ? 0.954 -13.094 11.925 1.00 95.81 459 SER A CA 1
ATOM 3526 C C . SER A 1 459 ? -0.271 -13.198 12.835 1.00 95.81 459 SER A C 1
ATOM 3528 O O . SER A 1 459 ? -0.210 -12.847 14.011 1.00 95.81 459 SER A O 1
ATOM 3530 N N . ALA A 1 460 ? -1.368 -13.766 12.318 1.00 93.69 460 ALA A N 1
ATOM 3531 C CA . ALA A 1 460 ? -2.614 -13.978 13.070 1.00 93.69 460 ALA A CA 1
ATOM 3532 C C . ALA A 1 460 ? -2.415 -14.688 14.420 1.00 93.69 460 ALA A C 1
ATOM 3534 O O . ALA A 1 460 ? -3.103 -14.393 15.390 1.00 93.69 460 ALA A O 1
ATOM 3535 N N . ASP A 1 461 ? -1.489 -15.645 14.458 1.00 94.62 461 ASP A N 1
ATOM 3536 C CA . ASP A 1 461 ? -1.179 -16.462 15.631 1.00 94.62 461 ASP A CA 1
ATOM 3537 C C . ASP A 1 461 ? -0.159 -15.814 16.583 1.00 94.62 461 ASP A C 1
ATOM 3539 O O . ASP A 1 461 ? 0.220 -16.429 17.578 1.00 94.62 461 ASP A O 1
ATOM 3543 N N . GLY A 1 462 ? 0.329 -14.610 16.264 1.00 95.12 462 GLY A N 1
ATOM 3544 C CA . GLY A 1 462 ? 1.309 -13.879 17.065 1.00 95.12 462 GLY A CA 1
ATOM 3545 C C . GLY A 1 462 ? 2.687 -14.542 17.156 1.00 95.12 462 GLY A C 1
ATOM 3546 O O . GLY A 1 462 ? 3.491 -14.155 18.001 1.00 95.12 462 GLY A O 1
ATOM 3547 N N . ARG A 1 463 ? 2.992 -15.550 16.325 1.00 96.06 463 ARG A N 1
ATOM 3548 C CA . ARG A 1 463 ? 4.295 -16.246 16.350 1.00 96.06 463 ARG A CA 1
ATOM 3549 C C . ARG A 1 463 ? 5.352 -15.595 15.467 1.00 96.06 463 ARG A C 1
ATOM 3551 O O . ARG A 1 463 ? 6.542 -15.772 15.724 1.00 96.06 463 ARG A O 1
ATOM 3558 N N . TRP A 1 464 ? 4.930 -14.848 14.452 1.00 97.31 464 TRP A N 1
ATOM 3559 C CA . TRP A 1 464 ? 5.803 -14.225 13.466 1.00 97.31 464 TRP A CA 1
ATOM 3560 C C . TRP A 1 464 ? 5.540 -12.729 13.351 1.00 97.31 464 TRP A C 1
ATOM 3562 O O . TRP A 1 464 ? 4.413 -12.259 13.499 1.00 97.31 464 TRP A O 1
ATOM 3572 N N . ILE A 1 465 ? 6.596 -11.995 13.027 1.00 97.62 465 ILE A N 1
ATOM 3573 C CA . ILE A 1 465 ? 6.574 -10.581 12.674 1.00 97.62 465 ILE A CA 1
ATOM 3574 C C . ILE A 1 465 ? 7.115 -10.486 11.255 1.00 97.62 465 ILE A C 1
ATOM 3576 O O . ILE A 1 465 ? 8.277 -10.817 11.014 1.00 97.62 465 ILE A O 1
ATOM 3580 N N . TYR A 1 466 ? 6.268 -10.081 10.316 1.00 97.69 466 TYR A N 1
ATOM 3581 C CA . TYR A 1 466 ? 6.672 -9.808 8.946 1.00 97.69 466 TYR A CA 1
ATOM 3582 C C . TYR A 1 466 ? 7.279 -8.412 8.855 1.00 97.69 466 TYR A C 1
ATOM 3584 O O . TYR A 1 466 ? 6.748 -7.440 9.398 1.00 97.69 466 TYR A O 1
ATOM 3592 N N . LEU A 1 467 ? 8.396 -8.337 8.148 1.00 96.75 467 LEU A N 1
ATOM 3593 C CA . LEU A 1 467 ? 9.207 -7.147 7.946 1.00 96.75 467 LEU A CA 1
ATOM 3594 C C . LEU A 1 467 ? 9.431 -6.960 6.449 1.00 96.75 467 LEU A C 1
ATOM 3596 O O . LEU A 1 467 ? 9.523 -7.947 5.715 1.00 96.75 467 LEU A O 1
ATOM 3600 N N . THR A 1 468 ? 9.576 -5.717 6.006 1.00 95.19 468 THR A N 1
ATOM 3601 C CA . THR A 1 468 ? 10.143 -5.418 4.689 1.00 95.19 468 THR A CA 1
ATOM 3602 C C . THR A 1 468 ? 11.612 -5.078 4.850 1.00 95.19 468 THR A C 1
ATOM 3604 O O . THR A 1 468 ? 11.951 -4.215 5.653 1.00 95.19 468 THR A O 1
ATOM 3607 N N . THR A 1 469 ? 12.485 -5.731 4.091 1.00 91.44 469 THR A N 1
ATOM 3608 C CA . THR A 1 469 ? 13.935 -5.515 4.141 1.00 91.44 469 THR A CA 1
ATOM 3609 C C . THR A 1 469 ? 14.482 -5.317 2.733 1.00 91.44 469 THR A C 1
ATOM 3611 O O . THR A 1 469 ? 14.026 -6.016 1.829 1.00 91.44 469 THR A O 1
ATOM 3614 N N . PRO A 1 470 ? 15.475 -4.448 2.507 1.00 86.12 470 PRO A N 1
ATOM 3615 C CA . PRO A 1 470 ? 16.199 -4.447 1.234 1.00 86.12 470 PRO A CA 1
ATOM 3616 C C . PRO A 1 470 ? 16.831 -5.828 0.966 1.00 86.12 470 PRO A C 1
ATOM 3618 O O . PRO A 1 470 ? 17.299 -6.471 1.913 1.00 86.12 470 PRO A O 1
ATOM 3621 N N . ASP A 1 471 ? 16.806 -6.282 -0.297 1.00 76.19 471 ASP A N 1
ATOM 3622 C CA . ASP A 1 471 ? 17.361 -7.588 -0.723 1.00 76.19 471 ASP A CA 1
ATOM 3623 C C . ASP A 1 471 ? 18.831 -7.795 -0.325 1.00 76.19 471 ASP A C 1
ATOM 3625 O O . ASP A 1 471 ? 19.592 -6.798 -0.220 1.00 76.19 471 ASP A O 1
#

Solvent-accessible surface area (backbone atoms only — not comparable to full-atom values): 26088 Å² total; per-residue (Å²): 139,79,90,80,84,80,84,87,78,76,84,78,81,80,90,77,82,75,81,79,68,58,58,78,70,81,96,51,72,55,41,44,29,32,65,94,46,64,90,43,43,40,69,37,36,27,72,33,26,58,54,73,44,45,27,42,39,39,45,79,52,53,40,31,61,70,41,36,55,52,33,24,64,77,44,26,62,37,66,75,87,83,42,49,71,36,54,66,48,81,46,79,48,72,78,55,60,32,32,32,40,36,38,38,41,49,69,62,77,83,59,79,69,44,95,58,57,62,19,30,37,32,51,38,52,52,73,9,32,31,61,88,66,41,38,35,53,91,54,50,39,32,31,43,33,26,26,62,19,44,21,43,28,38,30,32,68,83,41,80,45,77,46,76,61,54,85,53,65,44,49,52,50,78,43,71,29,77,32,62,55,37,31,40,33,32,36,51,64,40,57,69,103,56,96,74,89,54,64,51,45,25,29,44,33,32,68,84,78,64,42,78,42,75,39,84,46,51,67,32,73,51,37,56,47,65,23,51,25,31,46,27,60,56,39,40,27,32,60,44,44,49,101,86,67,48,70,59,84,63,70,92,58,96,51,59,32,78,43,83,53,82,55,37,30,41,13,42,43,70,39,87,83,52,52,31,35,44,33,37,29,44,84,55,63,93,57,23,26,32,36,36,40,34,33,53,90,80,64,52,73,43,81,58,45,72,68,44,68,22,37,59,44,78,39,96,86,47,100,58,53,42,44,32,55,71,46,75,56,77,62,35,36,33,38,56,24,31,30,87,90,74,77,32,64,42,38,34,35,34,32,68,83,75,61,40,74,40,82,46,84,67,85,58,59,70,87,48,79,84,60,60,50,56,29,76,82,62,53,34,38,40,26,89,88,72,18,36,23,50,73,74,47,70,48,86,85,30,71,72,60,66,79,72,61,48,57,36,43,90,43,64,29,35,38,30,58,45,75,41,73,87,48,67,82,96,60,52,48,21,29,40,35,34,39,34,63,90,78,71,42,80,43,78,43,40,69,77,45,62,61,78,50,42,79,56,46,49,31,78,82,35,53,34,36,31,30,34,30,55,111

Secondary structure (DSSP, 8-state):
----PPP--------------EE--SS---EEEESS-TT-BSSEEEEEESS-EEEEEE-SS-B-HHHHHHHHHHHSEE-TTSPPPP-EEEEEEESSSSEEEEEEEES--S----SS-SEEEEE--TT-BBTTSPEE-S---EEEEEE--EEEEEEETTS--EEE----SS--EEEE-SSTTEEEEEEESS--SSS---PEEEEEEETTTTEEEEESSPPBSS--EEEEEEEETTTEEEESB-TTSPBP-PPP-TTEEEEEEEEEEEEEEE-TTSSEEEEEEE-SSTTEEEEEEEETTT--EEEEEEEEE-BPPPPSSSSSPPPPPEEEETTEEEEEEEETTTTEEEEEEEETTTTEEEE---SS-TTS---EEE-TTSSEEEETTTEEEETTEEPTT-TT--SSEEEPTTSSEEEEEEEETTS-TT--EEEEEEEETTTTEEEEEEEEEPTT-EEEEE-TTSSEEEEEEE-

Mean predicted aligned error: 8.04 Å

Foldseek 3Di:
DDDDDDDDDDPDDDPDPDPQLEDPDPDDAWWKAWPVDRLQIFPAEFEWELAKTKIKTFAPAFFDPVLQQVVQQVQFWDPPDPADTWDWHWDWDDPDSGIIMIIIHTPCPVQPQDPAFNGKTKNDRAQGAHPVGGGYPPHTMYMYRYHFAWFKWKAFQLRPDIGTQADDRGHWDWAAAPANQKIKTWTFSHDDPDPDDGDIWIWIAGSVVNDTGGWPWDKDLWDKFAQWKKDFLRRIITHQADPVRHGTPGPDDPRIFIGGDPAIWQTKGAFPVRQKMWTWHDDDDPQFTWIWIAGRPPRDIDTLDGGHGAAADCDPSDRDGHRWDWDDADQKIKTWHADPVPRFTQIWIAGNVVSHIDGDDALDDRRADPDWAAANNRQWIQGQQQAIDRRNHHDPPRNPPDPPWHYQHPAQKIWFWDWAPVDDDPGTKIFIWIQHRVVRDIDTSDIDAAPPKGWHAAHNVSGMTMIIGRD

pLDDT: mean 87.79, std 15.42, range [29.23, 98.38]

Sequence (471 aa):
MPSKPAPSIRPTVSPDASPTNSARADGAGIVIRLQAEPRLGGAITALVGASDQRYDLIFPYAVNRESVEKTIASKLAVTEGGLPSLEATAAFEWVSEEAATVTIKIGQKEAAKTFYPLGRYRLDVNGARTAGGFEIAGAPVFVGAVASAYQIARLSTDGRTFEKVSAFADPYFFEPLVSPRYVLASRSVGYCECDATFPKLSWVYDLEAGKLIAYPAPLSTAYRGTGSFVADTRGFFFDRYDARGNAYAIPGSETAYPVRMDGTVLGVTLSPDMRSVLVVTGAGQPGTVDLVRLELKNGARTTVAEGVQGVALPNLVSDKPEPVRFQTVGSSTFFALWNDGTHQENRYAFSWTDNKLSAWSPPVSPESWSGFQASGDDRFRLYANAGLYEGSRKLPGTEKLPYPMQWLPGTHSLVGIRVDYTKQPPEPRVSLERYEAERQEWNVIREQLPEFTDLLQPSADGRWIYLTTPD